Protein AF-A0A1C7M541-F1 (afdb_monomer_lite)

Sequence (634 aa):
MSAAAVVKLIPGRTVFFVCDIQTRFRTAIHGFEQVVSTANKMLKLANILNVPVVATEQNSRALGHTVPELDLTRLGPLYLGTIEKTLFSMATPDVQSLLKSRDLKSVVLFGIESHVCVLQSALDLLELGYDVHVLADGVSSCNPEEVPYALARMRQAGAQITTSESAAFQLQGDSTKPNFKQFSAAIKEEKENTEKNLQVLLRHRSLFLREYTMAIDGLIILDSAGQPVVQSGFRSSPQAYALLHIDALNSALAAAARPDDVDPVLAVPGAPLSAPSACCHLRRDDLHFVCPVSGDVDPLYAFAFLQTFIDILHEYFGQISAETLKENFDIVYQLLEETLDSGGHPLTTSTNTLRDIVLPPSFLHKVLSVAGVSGLASSSANSHPFASPIPWRKAGVRYNSNEIYFDVVETLEAIVNKNGTPVASTVWVGSTQIASSQVGDLIRCHCSFHPCVRLQRWARDKTLSFVPPDGRFKLMEYRFAPASTSSLHQMSVPFTLRADAKVEEHGGNLDLTFTSRLTTRALENVSIELYLGEGASGASCIVSHNASWSFNPRTLTLRWELRNVPPSSSCTLRGSFTSAMKIPRPSRAFRVRFEIVQHSFSALKIDQLKLTGEQYKPYKGIRGKSTGDVEWRW

Structure (mmCIF, N/CA/C/O backbone):
data_AF-A0A1C7M541-F1
#
_entry.id   AF-A0A1C7M541-F1
#
loop_
_atom_site.group_PDB
_atom_site.id
_atom_site.type_symbol
_atom_site.label_atom_id
_atom_site.label_alt_id
_atom_site.label_comp_id
_atom_site.label_asym_id
_atom_site.label_entity_id
_atom_site.label_seq_id
_atom_site.pdbx_PDB_ins_code
_atom_site.Cartn_x
_atom_site.Cartn_y
_atom_site.Cartn_z
_atom_site.occupancy
_atom_site.B_iso_or_equiv
_atom_site.auth_seq_id
_atom_site.auth_comp_id
_atom_site.auth_asym_id
_atom_site.auth_atom_id
_atom_site.pdbx_PDB_model_num
ATOM 1 N N . MET A 1 1 ? -25.426 -11.012 -3.002 1.00 35.31 1 MET A N 1
ATOM 2 C CA . MET A 1 1 ? -25.241 -11.083 -1.540 1.00 35.31 1 MET A CA 1
ATOM 3 C C . MET A 1 1 ? -25.552 -9.719 -0.962 1.00 35.31 1 MET A C 1
ATOM 5 O O . MET A 1 1 ? -25.148 -8.732 -1.569 1.00 35.31 1 MET A O 1
ATOM 9 N N . SER A 1 2 ? -26.338 -9.687 0.117 1.00 30.19 2 SER A N 1
ATOM 10 C CA . SER A 1 2 ? -26.650 -8.479 0.891 1.00 30.19 2 SER A CA 1
ATOM 11 C C . SER A 1 2 ? -25.367 -7.699 1.176 1.00 30.19 2 SER A C 1
ATOM 13 O O . SER A 1 2 ? -24.333 -8.322 1.415 1.00 30.19 2 SER A O 1
ATOM 15 N N . ALA A 1 3 ? -25.420 -6.364 1.144 1.00 36.06 3 ALA A N 1
ATOM 16 C CA . ALA A 1 3 ? -24.363 -5.539 1.725 1.00 36.06 3 ALA A CA 1
ATOM 17 C C . ALA A 1 3 ? -24.004 -6.112 3.106 1.00 36.06 3 ALA A C 1
ATOM 19 O O . ALA A 1 3 ? -24.916 -6.559 3.809 1.00 36.06 3 ALA A O 1
ATOM 20 N N . ALA A 1 4 ? -22.713 -6.148 3.460 1.00 44.12 4 ALA A N 1
ATOM 21 C CA . ALA A 1 4 ? -22.300 -6.487 4.818 1.00 44.12 4 ALA A CA 1
ATOM 22 C C . ALA A 1 4 ? -23.130 -5.610 5.760 1.00 44.12 4 ALA A C 1
ATOM 24 O O . ALA A 1 4 ? -23.033 -4.381 5.712 1.00 44.12 4 ALA A O 1
ATOM 25 N N . ALA A 1 5 ? -24.064 -6.234 6.477 1.00 61.12 5 ALA A N 1
ATOM 26 C CA . ALA A 1 5 ? -24.983 -5.504 7.323 1.00 61.12 5 ALA A CA 1
ATOM 27 C C . ALA A 1 5 ? -24.139 -4.821 8.397 1.00 61.12 5 ALA A C 1
ATOM 29 O O . ALA A 1 5 ? -23.243 -5.436 8.972 1.00 61.12 5 ALA A O 1
ATOM 30 N N . VAL A 1 6 ? -24.375 -3.530 8.620 1.00 75.19 6 VAL A N 1
ATOM 31 C CA . VAL A 1 6 ? -23.680 -2.810 9.686 1.00 75.19 6 VAL A CA 1
ATOM 32 C C . VAL A 1 6 ? -24.110 -3.439 11.007 1.00 75.19 6 VAL A C 1
ATOM 34 O O . VAL A 1 6 ? -25.268 -3.301 11.400 1.00 75.19 6 VAL A O 1
ATOM 37 N N . VAL A 1 7 ? -23.176 -4.119 11.666 1.00 84.94 7 VAL A N 1
ATOM 38 C CA . VAL A 1 7 ? -23.385 -4.748 12.969 1.00 84.94 7 VAL A CA 1
ATOM 39 C C . VAL A 1 7 ? -23.508 -3.642 14.021 1.00 84.94 7 VAL A C 1
ATOM 41 O O . VAL A 1 7 ? -22.587 -2.842 14.205 1.00 84.94 7 VAL A O 1
ATOM 44 N N . LYS A 1 8 ? -24.676 -3.533 14.664 1.00 86.50 8 LYS A N 1
ATOM 45 C CA . LYS A 1 8 ? -24.982 -2.499 15.666 1.00 86.50 8 LYS A CA 1
ATOM 46 C C . LYS A 1 8 ? -25.547 -3.140 16.923 1.00 86.50 8 LYS A C 1
ATOM 48 O O . LYS A 1 8 ? -26.401 -4.015 16.827 1.00 86.50 8 LYS A O 1
ATOM 53 N N . LEU A 1 9 ? -25.178 -2.612 18.087 1.00 92.62 9 LEU A N 1
ATOM 54 C CA . LEU A 1 9 ? -25.871 -2.932 19.330 1.00 92.62 9 LEU A CA 1
ATOM 55 C C . LEU A 1 9 ? -27.274 -2.319 19.326 1.00 92.62 9 LEU A C 1
ATOM 57 O O . LEU A 1 9 ? -27.439 -1.103 19.205 1.00 92.62 9 LEU A O 1
ATOM 61 N N . ILE A 1 10 ? -28.286 -3.176 19.460 1.00 85.56 10 ILE A N 1
ATOM 62 C CA . ILE A 1 10 ? -29.696 -2.778 19.483 1.00 85.56 10 ILE A CA 1
ATOM 63 C C . ILE A 1 10 ? -30.239 -2.962 20.908 1.00 85.56 10 ILE A C 1
ATOM 65 O O . ILE A 1 10 ? -30.212 -4.085 21.433 1.00 85.56 10 ILE A O 1
ATOM 69 N N . PRO A 1 11 ? -30.767 -1.899 21.545 1.00 86.06 11 PRO A N 1
ATOM 70 C CA . PRO A 1 11 ? -31.436 -2.007 22.840 1.00 86.06 11 PRO A CA 1
ATOM 71 C C . PRO A 1 11 ? -32.572 -3.036 22.813 1.00 86.06 11 PRO A C 1
ATOM 73 O O . PRO A 1 11 ? -33.330 -3.105 21.848 1.00 86.06 11 PRO A O 1
ATOM 76 N N . GLY A 1 12 ? -32.681 -3.856 23.859 1.00 88.38 12 GLY A N 1
ATOM 77 C CA . GLY A 1 12 ? -33.685 -4.925 23.953 1.00 88.38 12 GLY A CA 1
ATOM 78 C C . GLY A 1 12 ? -33.367 -6.206 23.168 1.00 88.38 12 GLY A C 1
ATOM 79 O O . GLY A 1 12 ? -34.037 -7.208 23.383 1.00 88.38 12 GLY A O 1
ATOM 80 N N . ARG A 1 13 ? -32.336 -6.213 22.308 1.00 93.38 13 ARG A N 1
ATOM 81 C CA . ARG A 1 13 ? -31.848 -7.420 21.596 1.00 93.38 13 ARG A CA 1
ATOM 82 C C . ARG A 1 13 ? -30.398 -7.785 21.919 1.00 93.38 13 ARG A C 1
ATOM 84 O O . ARG A 1 13 ? -29.850 -8.719 21.333 1.00 93.38 13 ARG A O 1
ATOM 91 N N . THR A 1 14 ? -29.787 -7.025 22.822 1.00 97.19 14 THR A N 1
ATOM 92 C CA . THR A 1 14 ? -28.397 -7.176 23.257 1.00 97.19 14 THR A CA 1
ATOM 93 C C . THR A 1 14 ? -28.345 -7.860 24.618 1.00 97.19 14 THR A C 1
ATOM 95 O O . THR A 1 14 ? -29.205 -7.601 25.455 1.00 97.19 14 THR A O 1
ATOM 98 N N . VAL A 1 15 ? -27.328 -8.685 24.855 1.00 98.00 15 VAL A N 1
ATOM 99 C CA . VAL A 1 15 ? -27.021 -9.302 26.154 1.00 98.00 15 VAL A CA 1
ATOM 100 C C . VAL A 1 15 ? -25.551 -9.100 26.507 1.00 98.00 15 VAL A C 1
ATOM 102 O O . VAL A 1 15 ? -24.693 -9.073 25.622 1.00 98.00 15 VAL A O 1
ATOM 105 N N . PHE A 1 16 ? -25.254 -8.942 27.794 1.00 98.62 16 PHE A N 1
ATOM 106 C CA . PHE A 1 16 ? -23.884 -8.861 28.298 1.00 98.62 16 PHE A CA 1
ATOM 107 C C . PHE A 1 16 ? -23.410 -10.226 28.775 1.00 98.62 16 PHE A C 1
ATOM 109 O O . PHE A 1 16 ? -24.113 -10.910 29.519 1.00 98.62 16 PHE A O 1
ATOM 116 N N . PHE A 1 17 ? -22.222 -10.617 28.331 1.00 98.69 17 PHE A N 1
ATOM 117 C CA . PHE A 1 17 ? -21.583 -11.880 28.671 1.00 98.69 17 PHE A CA 1
ATOM 118 C C . PHE A 1 17 ? -20.369 -11.608 29.553 1.00 98.69 17 PHE A C 1
ATOM 120 O O . PHE A 1 17 ? -19.416 -10.966 29.108 1.00 98.69 17 PHE A O 1
ATOM 127 N N . VAL A 1 18 ? -20.422 -12.118 30.785 1.00 98.75 18 VAL A N 1
ATOM 128 C CA . VAL A 1 18 ? -19.324 -12.092 31.756 1.00 98.75 18 VAL A CA 1
ATOM 129 C C . VAL A 1 18 ? -18.607 -13.440 31.705 1.00 98.75 18 VAL A C 1
ATOM 131 O O . VAL A 1 18 ? -19.104 -14.440 32.220 1.00 98.75 18 VAL A O 1
ATOM 134 N N . CYS A 1 19 ? -17.455 -13.476 31.042 1.00 98.69 19 CYS A N 1
ATOM 135 C CA . CYS A 1 19 ? -16.712 -14.706 30.788 1.00 98.69 19 CYS A CA 1
ATOM 136 C C . CYS A 1 19 ? -15.715 -14.993 31.919 1.00 98.69 19 CYS A C 1
ATOM 138 O O . CYS A 1 19 ? -14.701 -14.306 32.039 1.00 98.69 19 CYS A O 1
ATOM 140 N N . ASP A 1 20 ? -16.018 -15.995 32.745 1.00 98.19 20 ASP A N 1
ATOM 141 C CA . ASP A 1 20 ? -15.076 -16.712 33.615 1.00 98.19 20 ASP A CA 1
ATOM 142 C C . ASP A 1 20 ? -14.214 -15.831 34.558 1.00 98.19 20 ASP A C 1
ATOM 144 O O . ASP A 1 20 ? -13.087 -16.185 34.904 1.00 98.19 20 ASP A O 1
ATOM 148 N N . ILE A 1 21 ? -14.732 -14.686 35.033 1.00 98.25 21 ILE A N 1
ATOM 149 C CA . ILE A 1 21 ? -14.030 -13.795 35.985 1.00 98.25 21 ILE A CA 1
ATOM 150 C C . ILE A 1 21 ? -14.064 -14.404 37.400 1.00 98.25 21 ILE A C 1
ATOM 152 O O . ILE A 1 21 ? -14.826 -13.980 38.273 1.00 98.25 21 ILE A O 1
ATOM 156 N N . GLN A 1 22 ? -13.251 -15.438 37.619 1.00 98.19 22 GLN A N 1
ATOM 157 C CA . GLN A 1 22 ? -13.274 -16.280 38.819 1.00 98.19 22 GLN A CA 1
ATOM 158 C C . GLN A 1 22 ? -12.126 -15.987 39.795 1.00 98.19 22 GLN A C 1
ATOM 160 O O . GLN A 1 22 ? -11.049 -15.508 39.440 1.00 98.19 22 GLN A O 1
ATOM 165 N N . THR A 1 23 ? -12.353 -16.322 41.065 1.00 97.06 23 THR A N 1
ATOM 166 C CA . THR A 1 23 ? -11.453 -16.017 42.193 1.00 97.06 23 THR A CA 1
ATOM 167 C C . THR A 1 23 ? -10.029 -16.559 42.062 1.00 97.06 23 THR A C 1
ATOM 169 O O . THR A 1 23 ? -9.104 -15.891 42.528 1.00 97.06 23 THR A O 1
ATOM 172 N N . ARG A 1 24 ? -9.805 -17.722 41.433 1.00 96.25 24 ARG A N 1
ATOM 173 C CA . ARG A 1 24 ? -8.446 -18.285 41.289 1.00 96.25 24 ARG A CA 1
ATOM 174 C C . ARG A 1 24 ? -7.586 -17.574 40.247 1.00 96.25 24 ARG A C 1
ATOM 176 O O . ARG A 1 24 ? -6.370 -17.721 40.295 1.00 96.25 24 ARG A O 1
ATOM 183 N N . PHE A 1 25 ? -8.177 -16.775 39.362 1.00 96.44 25 PHE A N 1
ATOM 184 C CA . PHE A 1 25 ? -7.443 -16.054 38.320 1.00 96.44 25 PHE A CA 1
ATOM 185 C C . PHE A 1 25 ? -6.831 -14.727 38.782 1.00 96.44 25 PHE A C 1
ATOM 187 O O . PHE A 1 25 ? -5.996 -14.169 38.071 1.00 96.44 25 PHE A O 1
ATOM 194 N N . ARG A 1 26 ? -7.186 -14.243 39.981 1.00 95.56 26 ARG A N 1
ATOM 195 C CA . ARG A 1 26 ? -6.760 -12.936 40.519 1.00 95.56 26 ARG A CA 1
ATOM 196 C C . ARG A 1 26 ? -5.273 -12.648 40.392 1.00 95.56 26 ARG A C 1
ATOM 198 O O . ARG A 1 26 ? -4.889 -11.532 40.075 1.00 95.56 26 ARG A O 1
ATOM 205 N N . THR A 1 27 ? -4.445 -13.644 40.689 1.00 93.50 27 THR A N 1
ATOM 206 C CA . THR A 1 27 ? -2.987 -13.489 40.717 1.00 93.50 27 THR A CA 1
ATOM 207 C C . THR A 1 27 ? -2.330 -13.806 39.379 1.00 93.50 27 THR A C 1
ATOM 209 O O . THR A 1 27 ? -1.158 -13.497 39.207 1.00 93.50 27 THR A O 1
ATOM 212 N N . ALA A 1 28 ? -3.049 -14.463 38.466 1.00 95.12 28 ALA A N 1
ATOM 213 C CA . ALA A 1 28 ? -2.501 -14.936 37.199 1.00 95.12 28 ALA A CA 1
ATOM 214 C C . ALA A 1 28 ? -2.758 -13.948 36.055 1.00 95.12 28 ALA A C 1
ATOM 216 O O . ALA A 1 28 ? -1.887 -13.740 35.220 1.00 95.12 28 ALA A O 1
ATOM 217 N N . ILE A 1 29 ? -3.934 -13.320 36.027 1.00 97.56 29 ILE A N 1
ATOM 218 C CA . ILE A 1 29 ? -4.352 -12.438 34.935 1.00 97.56 29 ILE A CA 1
ATOM 219 C C . ILE A 1 29 ? -3.718 -11.055 35.058 1.00 97.56 29 ILE A C 1
ATOM 221 O O . ILE A 1 29 ? -3.843 -10.375 36.081 1.00 97.56 29 ILE A O 1
ATOM 225 N N . HIS A 1 30 ? -3.137 -10.577 33.960 1.00 95.81 30 HIS A N 1
ATOM 226 C CA . HIS A 1 30 ? -2.651 -9.209 33.874 1.00 95.81 30 HIS A CA 1
ATOM 227 C C . HIS A 1 30 ? -3.802 -8.199 34.002 1.00 95.81 30 HIS A C 1
ATOM 229 O O . HIS A 1 30 ? -4.771 -8.241 33.243 1.00 95.81 30 HIS A O 1
ATOM 235 N N . GLY A 1 31 ? -3.693 -7.258 34.940 1.00 96.31 31 GLY A N 1
ATOM 236 C CA . GLY A 1 31 ? -4.705 -6.214 35.125 1.00 96.31 31 GLY A CA 1
ATOM 237 C C . GLY A 1 31 ? -6.079 -6.750 35.546 1.00 96.31 31 GLY A C 1
ATOM 238 O O . GLY A 1 31 ? -7.104 -6.203 35.140 1.00 96.31 31 GLY A O 1
ATOM 239 N N . PHE A 1 32 ? -6.121 -7.841 36.322 1.00 98.12 32 PHE A N 1
ATOM 240 C CA . PHE A 1 32 ? -7.370 -8.478 36.756 1.00 98.12 32 PHE A CA 1
ATOM 241 C C . PHE A 1 32 ? -8.351 -7.495 37.415 1.00 98.12 32 PHE A C 1
ATOM 243 O O . PHE A 1 32 ? -9.526 -7.462 37.056 1.00 98.12 32 PHE A O 1
ATOM 250 N N . GLU A 1 33 ? -7.867 -6.635 38.314 1.00 98.00 33 GLU A N 1
ATOM 251 C CA . GLU A 1 33 ? -8.686 -5.616 38.987 1.00 98.00 33 GLU A CA 1
ATOM 252 C C . GLU A 1 33 ? -9.332 -4.635 37.993 1.00 98.00 33 GLU A C 1
ATOM 254 O O . GLU A 1 33 ? -10.463 -4.195 38.188 1.00 98.00 33 GLU A O 1
ATOM 259 N N . GLN A 1 34 ? -8.659 -4.328 36.881 1.00 97.94 34 GLN A N 1
ATOM 260 C CA . GLN A 1 34 ? -9.193 -3.469 35.824 1.00 97.94 34 GLN A CA 1
ATOM 261 C C . GLN A 1 34 ? -10.244 -4.194 34.977 1.00 97.94 34 GLN A C 1
ATOM 263 O O . GLN A 1 34 ? -11.232 -3.578 34.579 1.00 97.94 34 GLN A O 1
ATOM 268 N N . VAL A 1 35 ? -10.091 -5.505 34.753 1.00 98.38 35 VAL A N 1
ATOM 269 C CA . VAL A 1 35 ? -11.143 -6.330 34.133 1.00 98.38 35 VAL A CA 1
ATOM 270 C C . VAL A 1 35 ? -12.391 -6.351 35.021 1.00 98.38 35 VAL A C 1
ATOM 272 O O . VAL A 1 35 ? -13.492 -6.104 34.529 1.00 98.38 35 VAL A O 1
ATOM 275 N N . VAL A 1 36 ? -12.227 -6.561 36.333 1.00 98.56 36 VAL A N 1
ATOM 276 C CA . VAL A 1 36 ? -13.320 -6.511 37.322 1.00 98.56 36 VAL A CA 1
ATOM 277 C C . VAL A 1 36 ? -13.959 -5.121 37.374 1.00 98.56 36 VAL A C 1
ATOM 279 O O . VAL A 1 36 ? -15.184 -5.009 37.386 1.00 98.56 36 VAL A O 1
ATOM 282 N N . SER A 1 37 ? -13.156 -4.056 37.349 1.00 98.38 37 SER A N 1
ATOM 283 C CA . SER A 1 37 ? -13.636 -2.670 37.319 1.00 98.38 37 SER A CA 1
ATOM 284 C C . SER A 1 37 ? -14.489 -2.389 36.076 1.00 98.38 37 SER A C 1
ATOM 286 O O . SER A 1 37 ? -15.613 -1.896 36.201 1.00 98.38 37 SER A O 1
ATOM 288 N N . THR A 1 38 ? -14.020 -2.765 34.880 1.00 98.50 38 THR A N 1
ATOM 289 C CA . THR A 1 38 ? -14.808 -2.615 33.648 1.00 98.50 38 THR A CA 1
ATOM 290 C C . THR A 1 38 ? -16.076 -3.465 33.687 1.00 98.50 38 THR A C 1
ATOM 292 O O . THR A 1 38 ? -17.140 -2.977 33.303 1.00 98.50 38 THR A O 1
ATOM 295 N N . ALA A 1 39 ? -16.004 -4.701 34.186 1.00 98.50 39 ALA A N 1
ATOM 296 C CA . ALA A 1 39 ? -17.178 -5.551 34.346 1.00 98.50 39 ALA A CA 1
ATOM 297 C C . ALA A 1 39 ? -18.217 -4.900 35.275 1.00 98.50 39 ALA A C 1
ATOM 299 O O . ALA A 1 39 ? -19.370 -4.763 34.876 1.00 98.50 39 ALA A O 1
ATOM 300 N N . ASN A 1 40 ? -17.817 -4.389 36.443 1.00 98.19 40 ASN A N 1
ATOM 301 C CA . ASN A 1 40 ? -18.706 -3.671 37.364 1.00 98.19 40 ASN A CA 1
ATOM 302 C C . ASN A 1 40 ? -19.370 -2.445 36.725 1.00 98.19 40 ASN A C 1
ATOM 304 O O . ASN A 1 40 ? -20.585 -2.262 36.856 1.00 98.19 40 ASN A O 1
ATOM 308 N N . LYS A 1 41 ? -18.610 -1.648 35.961 1.00 98.00 41 LYS A N 1
ATOM 309 C CA . LYS A 1 41 ? -19.170 -0.549 35.162 1.00 98.00 41 LYS A CA 1
ATOM 310 C C . LYS A 1 41 ? -20.248 -1.055 34.202 1.00 98.00 41 LYS A C 1
ATOM 312 O O . LYS A 1 41 ? -21.332 -0.475 34.131 1.00 98.00 41 LYS A O 1
ATOM 317 N N . MET A 1 42 ? -19.983 -2.149 33.489 1.00 98.44 42 MET A N 1
ATOM 318 C CA . MET A 1 42 ? -20.952 -2.733 32.561 1.00 98.44 42 MET A CA 1
ATOM 319 C C . MET A 1 42 ? -22.186 -3.293 33.276 1.00 98.44 42 MET A C 1
ATOM 321 O O . MET A 1 42 ? -23.287 -3.106 32.771 1.00 98.44 42 MET A O 1
ATOM 325 N N . LEU A 1 43 ? -22.058 -3.887 34.466 1.00 97.94 43 LEU A N 1
ATOM 326 C CA . LEU A 1 43 ? -23.206 -4.339 35.268 1.00 97.94 43 LEU A CA 1
ATOM 327 C C . LEU A 1 43 ? -24.071 -3.165 35.755 1.00 97.94 43 LEU A C 1
ATOM 329 O O . LEU A 1 43 ? -25.300 -3.214 35.696 1.00 97.94 43 LEU A O 1
ATOM 333 N N . LYS A 1 44 ? -23.445 -2.063 36.180 1.00 96.94 44 LYS A N 1
ATOM 334 C CA . LYS A 1 44 ? -24.154 -0.829 36.547 1.00 96.94 44 LYS A CA 1
ATOM 335 C C . LYS A 1 44 ? -24.920 -0.251 35.357 1.00 96.94 44 LYS A C 1
ATOM 337 O O . LYS A 1 44 ? -26.086 0.124 35.489 1.00 96.94 44 LYS A O 1
ATOM 342 N N . LEU A 1 45 ? -24.288 -0.218 34.185 1.00 97.25 45 LEU A N 1
ATOM 343 C CA . LEU A 1 45 ? -24.916 0.229 32.943 1.00 97.25 45 LEU A CA 1
ATOM 344 C C . LEU A 1 45 ? -26.002 -0.736 32.458 1.00 97.25 45 LEU A C 1
ATOM 346 O O . LEU A 1 45 ? -26.995 -0.272 31.905 1.00 97.25 45 LEU A O 1
ATOM 350 N N . ALA A 1 46 ? -25.873 -2.040 32.714 1.00 97.56 46 ALA A N 1
ATOM 351 C CA . ALA A 1 46 ? -26.893 -3.033 32.391 1.00 97.56 46 ALA A CA 1
ATOM 352 C C . ALA A 1 46 ? -28.231 -2.707 33.071 1.00 97.56 46 ALA A C 1
ATOM 354 O O . ALA A 1 46 ? -29.266 -2.724 32.410 1.00 97.56 46 ALA A O 1
ATOM 355 N N . ASN A 1 47 ? -28.207 -2.293 34.344 1.00 95.94 47 ASN A N 1
ATOM 356 C CA . ASN A 1 47 ? -29.404 -1.827 35.053 1.00 95.94 47 ASN A CA 1
ATOM 357 C C . ASN A 1 47 ? -30.007 -0.553 34.433 1.00 95.94 47 ASN A C 1
ATOM 359 O O . ASN A 1 47 ? -31.219 -0.462 34.263 1.00 95.94 47 ASN A O 1
ATOM 363 N N . ILE A 1 48 ? -29.177 0.431 34.066 1.00 96.12 48 ILE A N 1
ATOM 364 C CA . ILE A 1 48 ? -29.641 1.718 33.505 1.00 96.12 48 ILE A CA 1
ATOM 365 C C . ILE A 1 48 ? -30.212 1.548 32.089 1.00 96.12 48 ILE A C 1
ATOM 367 O O . ILE A 1 48 ? -31.164 2.230 31.703 1.00 96.12 48 ILE A O 1
ATOM 371 N N . LEU A 1 49 ? -29.604 0.661 31.301 1.00 96.25 49 LEU A N 1
ATOM 372 C CA . LEU A 1 49 ? -29.938 0.408 29.899 1.00 96.25 49 LEU A CA 1
ATOM 373 C C . LEU A 1 49 ? -30.907 -0.770 29.720 1.00 96.25 49 LEU A C 1
ATOM 375 O O . LEU A 1 49 ? -31.305 -1.052 28.590 1.00 96.25 49 LEU A O 1
ATOM 379 N N . ASN A 1 50 ? -31.295 -1.433 30.814 1.00 95.88 50 ASN A N 1
ATOM 380 C CA . ASN A 1 50 ? -32.153 -2.616 30.829 1.00 95.88 50 ASN A CA 1
ATOM 381 C C . ASN A 1 50 ? -31.616 -3.749 29.928 1.00 95.88 50 ASN A C 1
ATOM 383 O O . ASN A 1 50 ? -32.335 -4.298 29.091 1.00 95.88 50 ASN A O 1
ATOM 387 N N . VAL A 1 51 ? -30.325 -4.060 30.072 1.00 97.50 51 VAL A N 1
ATOM 388 C CA . VAL A 1 51 ? -29.630 -5.100 29.302 1.00 97.50 51 VAL A CA 1
ATOM 389 C C . VAL A 1 51 ? -29.480 -6.355 30.165 1.00 97.50 51 VAL A C 1
ATOM 391 O O . VAL A 1 51 ? -28.943 -6.264 31.267 1.00 97.50 51 VAL A O 1
ATOM 394 N N . PRO A 1 52 ? -29.946 -7.528 29.709 1.00 97.69 52 PRO A N 1
ATOM 395 C CA . PRO A 1 52 ? -29.784 -8.765 30.457 1.00 97.69 52 PRO A CA 1
ATOM 396 C C . PRO A 1 52 ? -28.319 -9.233 30.476 1.00 97.69 52 PRO A C 1
ATOM 398 O O . PRO A 1 52 ? -27.546 -8.931 29.564 1.00 97.69 52 PRO A O 1
ATOM 401 N N . VAL A 1 53 ? -27.945 -9.997 31.504 1.00 98.31 53 VAL A N 1
ATOM 402 C CA . VAL A 1 53 ? -26.568 -10.446 31.757 1.00 98.31 53 VAL A CA 1
ATOM 403 C C . VAL A 1 53 ? -26.527 -11.954 31.988 1.00 98.31 53 VAL A C 1
ATOM 405 O O . VAL A 1 53 ? -27.277 -12.476 32.812 1.00 98.31 53 VAL A O 1
ATOM 408 N N . VAL A 1 54 ? -25.619 -12.637 31.292 1.00 98.19 54 VAL A N 1
ATOM 409 C CA . VAL A 1 54 ? -25.252 -14.044 31.517 1.00 98.19 54 VAL A CA 1
ATOM 410 C C . VAL A 1 54 ? -23.798 -14.088 31.973 1.00 98.19 54 VAL A C 1
ATOM 412 O O . VAL A 1 54 ? -22.949 -13.413 31.389 1.00 98.19 54 VAL A O 1
ATOM 415 N N . ALA A 1 55 ? -23.501 -14.903 32.980 1.00 98.50 55 ALA A N 1
ATOM 416 C CA . ALA A 1 55 ? -22.132 -15.201 33.380 1.00 98.50 55 ALA A CA 1
ATOM 417 C C . ALA A 1 55 ? -21.815 -16.686 33.174 1.00 98.50 55 ALA A C 1
ATOM 419 O O . ALA A 1 55 ? -22.714 -17.531 33.169 1.00 98.50 55 ALA A O 1
ATOM 420 N N . THR A 1 56 ? -20.537 -17.016 33.018 1.00 98.62 56 THR A N 1
ATOM 421 C CA . THR A 1 56 ? -20.068 -18.406 33.046 1.00 98.62 56 THR A CA 1
ATOM 422 C C . THR A 1 56 ? -18.929 -18.591 34.028 1.00 98.62 56 THR A C 1
ATOM 424 O O . THR A 1 56 ? -18.198 -17.650 34.331 1.00 98.62 56 THR A O 1
ATOM 427 N N . GLU A 1 57 ? -18.785 -19.824 34.508 1.00 98.44 57 GLU A N 1
ATOM 428 C CA . GLU A 1 57 ? -17.653 -20.254 35.323 1.00 98.44 57 GLU A CA 1
ATOM 429 C C . GLU A 1 57 ? -17.004 -21.482 34.686 1.00 98.44 57 GLU A C 1
ATOM 431 O O . GLU A 1 57 ? -17.639 -22.529 34.536 1.00 98.44 57 GLU A O 1
ATOM 436 N N . GLN A 1 58 ? -15.727 -21.376 34.328 1.00 97.81 58 GLN A N 1
ATOM 437 C CA . GLN A 1 58 ? -14.937 -22.504 33.858 1.00 97.81 58 GLN A CA 1
ATOM 438 C C . GLN A 1 58 ? -14.550 -23.364 35.063 1.00 97.81 58 GLN A C 1
ATOM 440 O O . GLN A 1 58 ? -13.834 -22.894 35.940 1.00 97.81 58 GLN A O 1
ATOM 445 N N . ASN A 1 59 ? -14.996 -24.623 35.108 1.00 96.25 59 ASN A N 1
ATOM 446 C CA . ASN A 1 59 ? -14.655 -25.609 36.145 1.00 96.25 59 ASN A CA 1
ATOM 447 C C . ASN A 1 59 ? -14.617 -24.996 37.562 1.00 96.25 59 ASN A C 1
ATOM 449 O O . ASN A 1 59 ? -13.549 -24.885 38.178 1.00 96.25 59 ASN A O 1
ATOM 453 N N . SER A 1 60 ? -15.779 -24.560 38.062 1.00 94.50 60 SER A N 1
ATOM 454 C CA . SER A 1 60 ? -15.897 -23.768 39.297 1.00 94.50 60 SER A CA 1
ATOM 455 C C . SER A 1 60 ? -15.296 -24.474 40.517 1.00 94.50 60 SER A C 1
ATOM 457 O O . SER A 1 60 ? -14.685 -23.842 41.380 1.00 94.50 60 SER A O 1
ATOM 459 N N . ARG A 1 61 ? -15.349 -25.812 40.544 1.00 94.81 61 ARG A N 1
ATOM 460 C CA . ARG A 1 61 ? -14.708 -26.634 41.580 1.00 94.81 61 ARG A CA 1
ATOM 461 C C . ARG A 1 61 ? -13.190 -26.421 41.653 1.00 94.81 61 ARG A C 1
ATOM 463 O O . ARG A 1 61 ? -12.636 -26.441 42.750 1.00 94.81 61 ARG A O 1
ATOM 470 N N . ALA A 1 62 ? -12.515 -26.254 40.516 1.00 94.81 62 ALA A N 1
ATOM 471 C CA . ALA A 1 62 ? -11.063 -26.075 40.455 1.00 94.81 62 ALA A CA 1
ATOM 472 C C . ALA A 1 62 ? -10.647 -24.595 40.465 1.00 94.81 62 ALA A C 1
ATOM 474 O O . ALA A 1 62 ? -9.684 -24.229 41.140 1.00 94.81 62 ALA A O 1
ATOM 475 N N . LEU A 1 63 ? -11.375 -23.745 39.736 1.00 95.44 63 LEU A N 1
ATOM 476 C CA . LEU A 1 63 ? -11.017 -22.343 39.486 1.00 95.44 63 LEU A CA 1
ATOM 477 C C . LEU A 1 63 ? -11.776 -21.346 40.384 1.00 95.44 63 LEU A C 1
ATOM 479 O O . LEU A 1 63 ? -11.538 -20.138 40.335 1.00 95.44 63 LEU A O 1
ATOM 483 N N . GLY A 1 64 ? -12.620 -21.856 41.282 1.00 96.50 64 GLY A N 1
ATOM 484 C CA . GLY A 1 64 ? -13.446 -21.067 42.190 1.00 96.50 64 GLY A CA 1
ATOM 485 C C . GLY A 1 64 ? -14.644 -20.431 41.488 1.00 96.50 64 GLY A C 1
ATOM 486 O O . GLY A 1 64 ? -14.807 -20.541 40.279 1.00 96.50 64 GLY A O 1
ATOM 487 N N . HIS A 1 65 ? -15.487 -19.746 42.252 1.00 97.75 65 HIS A N 1
ATOM 488 C CA . HIS A 1 65 ? -16.638 -19.028 41.702 1.00 97.75 65 HIS A CA 1
ATOM 489 C C . HIS A 1 65 ? -16.251 -17.640 41.187 1.00 97.75 65 HIS A C 1
ATOM 491 O O . HIS A 1 65 ? -15.132 -17.159 41.432 1.00 97.75 65 HIS A O 1
ATOM 497 N N . THR A 1 66 ? -17.195 -17.008 40.491 1.00 97.69 66 THR A N 1
ATOM 498 C CA . THR A 1 66 ? -17.168 -15.602 40.087 1.00 97.69 66 THR A CA 1
ATOM 499 C C . THR A 1 66 ? -16.775 -14.738 41.280 1.00 97.69 66 THR A C 1
ATOM 501 O O . THR A 1 66 ? -17.192 -14.985 42.415 1.00 97.69 66 THR A O 1
ATOM 504 N N . VAL A 1 67 ? -15.924 -13.743 41.042 1.00 97.62 67 VAL A N 1
ATOM 505 C CA . VAL A 1 67 ? -15.408 -12.898 42.119 1.00 97.62 67 VAL A CA 1
ATOM 506 C C . VAL A 1 67 ? -16.529 -12.142 42.852 1.00 97.62 67 VAL A C 1
ATOM 508 O O . VAL A 1 67 ? -17.432 -11.618 42.201 1.00 97.62 67 VAL A O 1
ATOM 511 N N . PRO A 1 68 ? -16.487 -12.060 44.196 1.00 96.31 68 PRO A N 1
ATOM 512 C CA . PRO A 1 68 ? -17.540 -11.427 44.996 1.00 96.31 68 PRO A CA 1
ATOM 513 C C . PRO A 1 68 ? -17.723 -9.925 44.721 1.00 96.31 68 PRO A C 1
ATOM 515 O O . PRO A 1 68 ? -18.767 -9.366 45.041 1.00 96.31 68 PRO A O 1
ATOM 518 N N . GLU A 1 69 ? -16.733 -9.265 44.117 1.00 96.06 69 GLU A N 1
ATOM 519 C CA . GLU A 1 69 ? -16.790 -7.879 43.649 1.00 96.06 69 GLU A CA 1
ATOM 520 C C . GLU A 1 69 ? -17.787 -7.693 42.504 1.00 96.06 69 GLU A C 1
ATOM 522 O O . GLU A 1 69 ? -18.226 -6.569 42.277 1.00 96.06 69 GLU A O 1
ATOM 527 N N . LEU A 1 70 ? -18.137 -8.765 41.786 1.00 95.94 70 LEU A N 1
ATOM 528 C CA . LEU A 1 70 ? -19.186 -8.773 40.773 1.00 95.94 70 LEU A CA 1
ATOM 529 C C . LEU A 1 70 ? -20.476 -9.310 41.397 1.00 95.94 70 LEU A C 1
ATOM 531 O O . LEU A 1 70 ? -20.821 -10.483 41.253 1.00 95.94 70 LEU A O 1
ATOM 535 N N . ASP A 1 71 ? -21.211 -8.441 42.090 1.00 91.12 71 ASP A N 1
ATOM 536 C CA . ASP A 1 71 ? -22.505 -8.799 42.678 1.00 91.12 71 ASP A CA 1
ATOM 537 C C . ASP A 1 71 ? -23.604 -8.868 41.600 1.00 91.12 71 ASP A C 1
ATOM 539 O O . ASP A 1 71 ? -24.404 -7.946 41.411 1.00 91.12 71 ASP A O 1
ATOM 543 N N . LEU A 1 72 ? -23.631 -9.990 40.875 1.00 94.62 72 LEU A N 1
ATOM 544 C CA . LEU A 1 72 ? -24.597 -10.272 39.809 1.00 94.62 72 LEU A CA 1
ATOM 545 C C . LEU A 1 72 ? -26.044 -10.320 40.321 1.00 94.62 72 LEU A C 1
ATOM 547 O O . LEU A 1 72 ? -26.976 -10.057 39.562 1.00 94.62 72 LEU A O 1
ATOM 551 N N . THR A 1 73 ? -26.257 -10.604 41.610 1.00 90.88 73 THR A N 1
ATOM 552 C CA . THR A 1 73 ? -27.606 -10.737 42.181 1.00 90.88 73 THR A CA 1
ATOM 553 C C . THR A 1 73 ? -28.367 -9.410 42.209 1.00 90.88 73 THR A C 1
ATOM 555 O O . THR A 1 73 ? -29.593 -9.394 42.079 1.00 90.88 73 THR A O 1
ATOM 558 N N . ARG A 1 74 ? -27.651 -8.275 42.265 1.00 92.69 74 ARG A N 1
ATOM 559 C CA . ARG A 1 74 ? -28.238 -6.919 42.237 1.00 92.69 74 ARG A CA 1
ATOM 560 C C . ARG A 1 74 ? -28.950 -6.568 40.939 1.00 92.69 74 ARG A C 1
ATOM 562 O O . ARG A 1 74 ? -29.718 -5.611 40.913 1.00 92.69 74 ARG A O 1
ATOM 569 N N . LEU A 1 75 ? -28.694 -7.308 39.866 1.00 95.06 75 LEU A N 1
ATOM 570 C CA . LEU A 1 75 ? -29.357 -7.115 38.578 1.00 95.06 75 LEU A CA 1
ATOM 571 C C . LEU A 1 75 ? -30.814 -7.619 38.591 1.00 95.06 75 LEU A C 1
ATOM 573 O O . LEU A 1 75 ? -31.571 -7.347 37.658 1.00 95.06 75 LEU A O 1
ATOM 577 N N . GLY A 1 76 ? -31.217 -8.378 39.619 1.00 95.62 76 GLY A N 1
ATOM 578 C CA . GLY A 1 76 ? -32.566 -8.925 39.753 1.00 95.62 76 GLY A CA 1
ATOM 579 C C . GLY A 1 76 ? -32.994 -9.704 38.500 1.00 95.62 76 GLY A C 1
ATOM 580 O O . GLY A 1 76 ? -32.314 -10.656 38.124 1.00 95.62 76 GLY A O 1
ATOM 581 N N . PRO A 1 77 ? -34.084 -9.316 37.812 1.00 95.69 77 PRO A N 1
ATOM 582 C CA . PRO A 1 77 ? -34.586 -10.040 36.639 1.00 95.69 77 PRO A CA 1
ATOM 583 C C . PRO A 1 77 ? -33.675 -9.952 35.402 1.00 95.69 77 PRO A C 1
ATOM 585 O O . PRO A 1 77 ? -33.879 -10.701 34.442 1.00 95.69 77 PRO A O 1
ATOM 588 N N . LEU A 1 78 ? -32.703 -9.030 35.395 1.00 96.62 78 LEU A N 1
ATOM 589 C CA . LEU A 1 78 ? -31.714 -8.917 34.323 1.00 96.62 78 LEU A CA 1
ATOM 590 C C . LEU A 1 78 ? -30.610 -9.967 34.447 1.00 96.62 78 LEU A C 1
ATOM 592 O O . LEU A 1 78 ? -29.970 -10.274 33.444 1.00 96.62 78 LEU A O 1
ATOM 596 N N . TYR A 1 79 ? -30.400 -10.542 35.633 1.00 97.56 79 TYR A N 1
ATOM 597 C CA . TYR A 1 79 ? -29.470 -11.649 35.806 1.00 97.56 79 TYR A CA 1
ATOM 598 C C . TYR A 1 79 ? -30.110 -12.949 35.328 1.00 97.56 79 TYR A C 1
ATOM 600 O O . TYR A 1 79 ? -31.068 -13.459 35.904 1.00 97.56 79 TYR A O 1
ATOM 608 N N . LEU A 1 80 ? -29.567 -13.472 34.235 1.00 95.81 80 LEU A N 1
ATOM 609 C CA . LEU A 1 80 ? -30.069 -14.665 33.567 1.00 95.81 80 LEU A CA 1
ATOM 610 C C . LEU A 1 80 ? -29.494 -15.961 34.152 1.00 95.81 80 LEU A C 1
ATOM 612 O O . LEU A 1 80 ? -29.987 -17.039 33.830 1.00 95.81 80 LEU A O 1
ATOM 616 N N . GLY A 1 81 ? -28.480 -15.847 35.010 1.00 95.62 81 GLY A N 1
ATOM 617 C CA . GLY A 1 81 ? -27.807 -16.957 35.672 1.00 95.62 81 GLY A CA 1
ATOM 618 C C . GLY A 1 81 ? -26.306 -17.007 35.388 1.00 95.62 81 GLY A C 1
ATOM 619 O O . GLY A 1 81 ? -25.805 -16.396 34.438 1.00 95.62 81 GLY A O 1
ATOM 620 N N . THR A 1 82 ? -25.612 -17.766 36.234 1.00 97.94 82 THR A N 1
ATOM 621 C CA . THR A 1 82 ? -24.222 -18.181 36.044 1.00 97.94 82 THR A CA 1
ATOM 622 C C . THR A 1 82 ? -24.215 -19.651 35.660 1.00 97.94 82 THR A C 1
ATOM 624 O O . THR A 1 82 ? -24.756 -20.483 36.389 1.00 97.94 82 THR A O 1
ATOM 627 N N . ILE A 1 83 ? -23.626 -19.966 34.510 1.00 97.94 83 ILE A N 1
ATOM 628 C CA . ILE A 1 83 ? -23.596 -21.322 33.958 1.00 97.94 83 ILE A CA 1
ATOM 629 C C . ILE A 1 83 ? -22.190 -21.898 34.121 1.00 97.94 83 ILE A C 1
ATOM 631 O O . ILE A 1 83 ? -21.217 -21.368 33.581 1.00 97.94 83 ILE A O 1
ATOM 635 N N . GLU A 1 84 ? -22.084 -22.993 34.872 1.00 97.25 84 GLU A N 1
ATOM 636 C CA . GLU A 1 84 ? -20.834 -23.739 34.996 1.00 97.25 84 GLU A CA 1
ATOM 637 C C . GLU A 1 84 ? -20.548 -24.509 33.701 1.00 97.25 84 GLU A C 1
ATOM 639 O O . GLU A 1 84 ? -21.436 -25.134 33.116 1.00 97.25 84 GLU A O 1
ATOM 644 N N . LYS A 1 85 ? -19.292 -24.480 33.249 1.00 97.88 85 LYS A N 1
ATOM 645 C CA . LYS A 1 85 ? -18.864 -25.154 32.024 1.00 97.88 85 LYS A CA 1
ATOM 646 C C . LYS A 1 85 ? -17.472 -25.762 32.143 1.00 97.88 85 LYS A C 1
ATOM 648 O O . LYS A 1 85 ? -16.605 -25.286 32.870 1.00 97.88 85 LYS A O 1
ATOM 653 N N . THR A 1 86 ? -17.248 -26.818 31.370 1.00 96.12 86 THR A N 1
ATOM 654 C CA . THR A 1 86 ? -15.907 -27.329 31.039 1.00 96.12 86 THR A CA 1
ATOM 655 C C . THR A 1 86 ? -15.499 -26.969 29.609 1.00 96.12 86 THR A C 1
ATOM 657 O O . THR A 1 86 ? -14.308 -26.948 29.301 1.00 96.12 86 THR A O 1
ATOM 660 N N . LEU A 1 87 ? -16.469 -26.647 28.747 1.00 96.75 87 LEU A N 1
ATOM 661 C CA . LEU A 1 87 ? -16.245 -26.111 27.408 1.00 96.75 87 LEU A CA 1
ATOM 662 C C . LEU A 1 87 ? -15.617 -24.715 27.509 1.00 96.75 87 LEU A C 1
ATOM 664 O O . LEU A 1 87 ? -16.115 -23.873 28.247 1.00 96.75 87 LEU A O 1
ATOM 668 N N . PHE A 1 88 ? -14.558 -24.442 26.746 1.00 97.81 88 PHE A N 1
ATOM 669 C CA . PHE A 1 88 ? -13.918 -23.122 26.780 1.00 97.81 88 PHE A CA 1
ATOM 670 C C . PHE A 1 88 ? -14.848 -22.008 26.279 1.00 97.81 88 PHE A C 1
ATOM 672 O O . PHE A 1 88 ? -14.873 -20.925 26.852 1.00 97.81 88 PHE A O 1
ATOM 679 N N . SER A 1 89 ? -15.687 -22.288 25.287 1.00 98.25 89 SER A N 1
ATOM 680 C CA . SER A 1 89 ? -16.713 -21.364 24.805 1.00 98.25 89 SER A CA 1
ATOM 681 C C . SER A 1 89 ? -17.896 -21.220 25.770 1.00 98.25 89 SER A C 1
ATOM 683 O O . SER A 1 89 ? -18.399 -22.206 26.309 1.00 98.25 89 SER A O 1
ATOM 685 N N . MET A 1 90 ? -18.393 -19.990 25.935 1.00 98.44 90 MET A N 1
ATOM 686 C CA . MET A 1 90 ? -19.651 -19.675 26.618 1.00 98.44 90 MET A CA 1
ATOM 687 C C . MET A 1 90 ? -20.876 -20.176 25.845 1.00 98.44 90 MET A C 1
ATOM 689 O O . MET A 1 90 ? -21.958 -20.214 26.416 1.00 98.44 90 MET A O 1
ATOM 693 N N . ALA A 1 91 ? -20.756 -20.564 24.570 1.00 97.12 91 ALA A N 1
ATOM 694 C CA . ALA A 1 91 ? -21.876 -21.025 23.748 1.00 97.12 91 ALA A CA 1
ATOM 695 C C . ALA A 1 91 ? -22.325 -22.463 24.092 1.00 97.12 91 ALA A C 1
ATOM 697 O O . ALA A 1 91 ? -22.541 -23.293 23.208 1.00 97.12 91 ALA A O 1
ATOM 698 N N . THR A 1 92 ? -22.484 -22.774 25.380 1.00 97.69 92 THR A N 1
ATOM 699 C CA . THR A 1 92 ? -23.001 -24.063 25.853 1.00 97.69 92 THR A CA 1
ATOM 700 C C . THR A 1 92 ? -24.472 -24.249 25.454 1.00 97.69 92 THR A C 1
ATOM 702 O O . THR A 1 92 ? -25.166 -23.266 25.169 1.00 97.69 92 THR A O 1
ATOM 705 N N . PRO A 1 93 ? -25.000 -25.488 25.453 1.00 96.94 93 PRO A N 1
ATOM 706 C CA . PRO A 1 93 ? -26.412 -25.735 25.151 1.00 96.94 93 PRO A CA 1
ATOM 707 C C . PRO A 1 93 ? -27.387 -24.911 26.009 1.00 96.94 93 PRO A C 1
ATOM 709 O O . PRO A 1 93 ? -28.395 -24.424 25.491 1.00 96.94 93 PRO A O 1
ATOM 712 N N . ASP A 1 94 ? -27.063 -24.690 27.285 1.00 96.31 94 ASP A N 1
ATOM 713 C CA . ASP A 1 94 ? -27.886 -23.903 28.209 1.00 96.31 94 ASP A CA 1
ATOM 714 C C . ASP A 1 94 ? -27.886 -22.417 27.834 1.00 96.31 94 ASP A C 1
ATOM 716 O O . ASP A 1 94 ? -28.952 -21.807 27.715 1.00 96.31 94 ASP A O 1
ATOM 720 N N . VAL A 1 95 ? -26.709 -21.849 27.541 1.00 96.94 95 VAL A N 1
ATOM 721 C CA . VAL A 1 95 ? -26.589 -20.461 27.069 1.00 96.94 95 VAL A CA 1
ATOM 722 C C . VAL A 1 95 ? -27.321 -20.280 25.740 1.00 96.94 95 VAL A C 1
ATOM 724 O O . VAL A 1 95 ? -28.104 -19.345 25.591 1.00 96.94 95 VAL A O 1
ATOM 727 N N . GLN A 1 96 ? -27.134 -21.188 24.779 1.00 96.12 96 GLN A N 1
ATOM 728 C CA . GLN A 1 96 ? -27.819 -21.116 23.486 1.00 96.12 96 GLN A CA 1
ATOM 729 C C . GLN A 1 96 ? -29.345 -21.183 23.630 1.00 96.12 96 GLN A C 1
ATOM 731 O O . GLN A 1 96 ? -30.062 -20.453 22.941 1.00 96.12 96 GLN A O 1
ATOM 736 N N . SER A 1 97 ? -29.849 -22.045 24.517 1.00 94.94 97 SER A N 1
ATOM 737 C CA . SER A 1 97 ? -31.284 -22.159 24.805 1.00 94.94 97 SER A CA 1
ATOM 738 C C . SER A 1 97 ? -31.826 -20.865 25.408 1.00 94.94 97 SER A C 1
ATOM 740 O O . SER A 1 97 ? -32.887 -20.382 25.003 1.00 94.94 97 SER A O 1
ATOM 742 N N . LEU A 1 98 ? -31.053 -20.248 26.303 1.00 94.62 98 LEU A N 1
ATOM 743 C CA . LEU A 1 98 ? -31.387 -18.975 26.921 1.00 94.62 98 LEU A CA 1
ATOM 744 C C . LEU A 1 98 ? -31.474 -17.853 25.880 1.00 94.62 98 LEU A C 1
ATOM 746 O O . LEU A 1 98 ? -32.495 -17.163 25.812 1.00 94.62 98 LEU A O 1
ATOM 750 N N . LEU A 1 99 ? -30.457 -17.714 25.024 1.00 93.62 99 LEU A N 1
ATOM 751 C CA . LEU A 1 99 ? -30.427 -16.708 23.957 1.00 93.62 99 LEU A CA 1
ATOM 752 C C . LEU A 1 99 ? -31.621 -16.843 23.003 1.00 93.62 99 LEU A C 1
ATOM 754 O O . LEU A 1 99 ? -32.295 -15.851 22.710 1.00 93.62 99 LEU A O 1
ATOM 758 N N . LYS A 1 100 ? -31.928 -18.076 22.572 1.00 92.25 100 LYS A N 1
ATOM 759 C CA . LYS A 1 100 ? -33.064 -18.375 21.684 1.00 92.25 100 LYS A CA 1
ATOM 760 C C . LYS A 1 100 ? -34.406 -18.034 22.331 1.00 92.25 100 LYS A C 1
ATOM 762 O O . LYS A 1 100 ? -35.262 -17.457 21.667 1.00 92.25 100 LYS A O 1
ATOM 767 N N . SER A 1 101 ? -34.581 -18.341 23.619 1.00 92.31 101 SER A N 1
ATOM 768 C CA . SER A 1 101 ? -35.845 -18.109 24.337 1.00 92.31 101 SER A CA 1
ATOM 769 C C . SER A 1 101 ? -36.237 -16.629 24.458 1.00 92.31 101 SER A C 1
ATOM 771 O O . SER A 1 101 ? -37.410 -16.322 24.658 1.00 92.31 101 SER A O 1
ATOM 773 N N . ARG A 1 102 ? -35.271 -15.710 24.325 1.00 88.81 102 ARG A N 1
ATOM 774 C CA . ARG A 1 102 ? -35.455 -14.260 24.511 1.00 88.81 102 ARG A CA 1
ATOM 775 C C . ARG A 1 102 ? -35.281 -13.430 23.231 1.00 88.81 102 ARG A C 1
ATOM 777 O O . ARG A 1 102 ? -35.246 -12.208 23.318 1.00 88.81 102 ARG A O 1
ATOM 784 N N . ASP A 1 103 ? -35.154 -14.075 22.067 1.00 89.62 103 ASP A N 1
ATOM 785 C CA . ASP A 1 103 ? -34.837 -13.452 20.762 1.00 89.62 103 ASP A CA 1
ATOM 786 C C . ASP A 1 103 ? -33.664 -12.448 20.804 1.00 89.62 103 ASP A C 1
ATOM 788 O O . ASP A 1 103 ? -33.663 -11.401 20.147 1.00 89.62 103 ASP A O 1
ATOM 792 N N . LEU A 1 104 ? -32.630 -12.773 21.579 1.00 93.12 104 LEU A N 1
ATOM 793 C CA . LEU A 1 104 ? -31.396 -11.992 21.606 1.00 93.12 104 LEU A CA 1
ATOM 794 C C . LEU A 1 104 ? -30.623 -12.225 20.301 1.00 93.12 104 LEU A C 1
ATOM 796 O O . LEU A 1 104 ? -30.622 -13.335 19.770 1.00 93.12 104 LEU A O 1
ATOM 800 N N . LYS A 1 105 ? -29.989 -11.178 19.762 1.00 91.44 105 LYS A N 1
ATOM 801 C CA . LYS A 1 105 ? -29.211 -11.242 18.506 1.00 91.44 105 LYS A CA 1
ATOM 802 C C . LYS A 1 105 ? -27.801 -10.698 18.631 1.00 91.44 105 LYS A C 1
ATOM 804 O O . LYS A 1 105 ? -26.954 -11.089 17.837 1.00 91.44 105 LYS A O 1
ATOM 809 N N . SER A 1 106 ? -27.549 -9.840 19.615 1.00 95.44 106 SER A N 1
ATOM 810 C CA . SER A 1 106 ? -26.248 -9.205 19.798 1.00 95.44 106 SER A CA 1
ATOM 811 C C . SER A 1 106 ? -25.675 -9.530 21.171 1.00 95.44 106 SER A C 1
ATOM 813 O O . SER A 1 106 ? -26.399 -9.543 22.169 1.00 95.44 106 SER A O 1
ATOM 815 N N . VAL A 1 107 ? -24.371 -9.771 21.232 1.00 97.69 107 VAL A N 1
ATOM 816 C CA . VAL A 1 107 ? -23.647 -10.107 22.461 1.00 97.69 107 VAL A CA 1
ATOM 817 C C . VAL A 1 107 ? -22.546 -9.082 22.681 1.00 97.69 107 VAL A C 1
ATOM 819 O O . VAL A 1 107 ? -21.761 -8.820 21.775 1.00 97.69 107 VAL A O 1
ATOM 822 N N . VAL A 1 108 ? -22.464 -8.523 23.887 1.00 98.75 108 VAL A N 1
ATOM 823 C CA . VAL A 1 108 ? -21.293 -7.766 24.348 1.00 98.75 108 VAL A CA 1
ATOM 824 C C . VAL A 1 108 ? -20.514 -8.645 25.315 1.00 98.75 108 VAL A C 1
ATOM 826 O O . VAL A 1 108 ? -20.993 -8.942 26.407 1.00 98.75 108 VAL A O 1
ATOM 829 N N . LEU A 1 109 ? -19.326 -9.067 24.903 1.00 98.69 109 LEU A N 1
ATOM 830 C CA . LEU A 1 109 ? -18.483 -10.032 25.594 1.00 98.69 109 LEU A CA 1
ATOM 831 C C . LEU A 1 109 ? -17.307 -9.343 26.294 1.00 98.69 109 LEU A C 1
ATOM 833 O O . LEU A 1 109 ? -16.572 -8.560 25.683 1.00 98.69 109 LEU A O 1
ATOM 837 N N . PHE A 1 110 ? -17.120 -9.663 27.573 1.00 98.75 110 PHE A N 1
ATOM 838 C CA . PHE A 1 110 ? -15.988 -9.226 28.387 1.00 98.75 110 PHE A CA 1
ATOM 839 C C . PHE A 1 110 ? -15.668 -10.262 29.473 1.00 98.75 110 PHE A C 1
ATOM 841 O O . PHE A 1 110 ? -16.536 -11.023 29.893 1.00 98.75 110 PHE A O 1
ATOM 848 N N . GLY A 1 111 ? -14.412 -10.320 29.910 1.00 98.38 111 GLY A N 1
ATOM 849 C CA . GLY A 1 111 ? -13.915 -11.337 30.837 1.00 98.38 111 GLY A CA 1
ATOM 850 C C . GLY A 1 111 ? -12.587 -11.953 30.399 1.00 98.38 111 GLY A C 1
ATOM 851 O O . GLY A 1 111 ? -11.778 -11.301 29.735 1.00 98.38 111 GLY A O 1
ATOM 852 N N . ILE A 1 112 ? -12.347 -13.198 30.803 1.00 98.31 112 ILE A N 1
ATOM 853 C CA . ILE A 1 112 ? -11.062 -13.891 30.662 1.00 98.31 112 ILE A CA 1
ATOM 854 C C . ILE A 1 112 ? -11.248 -15.354 30.228 1.00 98.31 112 ILE A C 1
ATOM 856 O O . ILE A 1 112 ? -12.306 -15.931 30.413 1.00 98.31 112 ILE A O 1
ATOM 860 N N . GLU A 1 113 ? -10.261 -16.012 29.628 1.00 97.56 113 GLU A N 1
ATOM 861 C CA . GLU A 1 113 ? -9.038 -15.438 29.051 1.00 97.56 113 GLU A CA 1
ATOM 862 C C . GLU A 1 113 ? -9.256 -15.032 27.592 1.00 97.56 113 GLU A C 1
ATOM 864 O O . GLU A 1 113 ? -9.983 -15.696 26.847 1.00 97.56 113 GLU A O 1
ATOM 869 N N . SER A 1 114 ? -8.608 -13.944 27.169 1.00 97.19 114 SER A N 1
ATOM 870 C CA . SER A 1 114 ? -8.799 -13.348 25.844 1.00 97.19 114 SER A CA 1
ATOM 871 C C . SER A 1 114 ? -8.549 -14.333 24.698 1.00 97.19 114 SER A C 1
ATOM 873 O O . SER A 1 114 ? -9.327 -14.354 23.749 1.00 97.19 114 SER A O 1
ATOM 875 N N . HIS A 1 115 ? -7.502 -15.157 24.789 1.00 95.88 115 HIS A N 1
ATOM 876 C CA . HIS A 1 115 ? -7.077 -16.104 23.752 1.00 95.88 115 HIS A CA 1
ATOM 877 C C . HIS A 1 115 ? -7.719 -17.497 23.884 1.00 95.88 115 HIS A C 1
ATOM 879 O O . HIS A 1 115 ? -7.610 -18.304 22.960 1.00 95.88 115 HIS A O 1
ATOM 885 N N . VAL A 1 116 ? -8.419 -17.766 24.994 1.00 97.50 116 VAL A N 1
ATOM 886 C CA . VAL A 1 116 ? -9.078 -19.050 25.274 1.00 97.50 116 VAL A CA 1
ATOM 887 C C . VAL A 1 116 ? -10.592 -18.869 25.278 1.00 97.50 116 VAL A C 1
ATOM 889 O O . VAL A 1 116 ? -11.215 -18.926 24.219 1.00 97.50 116 VAL A O 1
ATOM 892 N N . CYS A 1 117 ? -11.199 -18.637 26.444 1.00 98.31 117 CYS A N 1
ATOM 893 C CA . CYS A 1 117 ? -12.647 -18.652 26.595 1.00 98.31 117 CYS A CA 1
ATOM 894 C C . CYS A 1 117 ? -13.318 -17.506 25.836 1.00 98.31 117 CYS A C 1
ATOM 896 O O . CYS A 1 117 ? -14.314 -17.735 25.154 1.00 98.31 117 CYS A O 1
ATOM 898 N N . VAL A 1 118 ? -12.751 -16.296 25.861 1.00 98.75 118 VAL A N 1
ATOM 899 C CA . VAL A 1 118 ? -13.311 -15.141 25.139 1.00 98.75 118 VAL A CA 1
ATOM 900 C C . VAL A 1 118 ? -13.226 -15.355 23.624 1.00 98.75 118 VAL A C 1
ATOM 902 O O . VAL A 1 118 ? -14.226 -15.182 22.929 1.00 98.75 118 VAL A O 1
ATOM 905 N N . LEU A 1 119 ? -12.064 -15.779 23.107 1.00 98.38 119 LEU A N 1
ATOM 906 C CA . LEU A 1 119 ? -11.873 -16.060 21.680 1.00 98.38 119 LEU A CA 1
ATOM 907 C C . LEU A 1 119 ? -12.820 -17.154 21.184 1.00 98.38 119 LEU A C 1
ATOM 909 O O . LEU A 1 119 ? -13.526 -16.937 20.203 1.00 98.38 119 LEU A O 1
ATOM 913 N N . GLN A 1 120 ? -12.849 -18.307 21.856 1.00 98.56 120 GLN A N 1
ATOM 914 C CA . GLN A 1 120 ? -13.694 -19.438 21.458 1.00 98.56 120 GLN A CA 1
ATOM 915 C C . GLN A 1 120 ? -15.181 -19.060 21.517 1.00 98.56 120 GLN A C 1
ATOM 917 O O . GLN A 1 120 ? -15.926 -19.347 20.587 1.00 98.56 120 GLN A O 1
ATOM 922 N N . SER A 1 121 ? -15.597 -18.314 22.548 1.00 98.69 121 SER A N 1
ATOM 923 C CA . SER A 1 121 ? -16.969 -17.797 22.643 1.00 98.69 121 SER A CA 1
ATOM 924 C C . SER A 1 121 ? -17.324 -16.883 21.478 1.00 98.69 121 SER A C 1
ATOM 926 O O . SER A 1 121 ? -18.403 -17.010 20.909 1.00 98.69 121 SER A O 1
ATOM 928 N N . ALA A 1 122 ? -16.431 -15.958 21.117 1.00 98.62 122 ALA A N 1
ATOM 929 C CA . ALA A 1 122 ? -16.675 -15.037 20.018 1.00 98.62 122 ALA A CA 1
ATOM 930 C C . ALA A 1 122 ? -16.814 -15.776 18.679 1.00 98.62 122 ALA A C 1
ATOM 932 O O . ALA A 1 122 ? -17.735 -15.477 17.925 1.00 98.62 122 ALA A O 1
ATOM 933 N N . LEU A 1 123 ? -15.936 -16.745 18.399 1.00 98.12 123 LEU A N 1
ATOM 934 C CA . LEU A 1 123 ? -15.978 -17.529 17.162 1.00 98.12 123 LEU A CA 1
ATOM 935 C C . LEU A 1 123 ? -17.259 -18.368 17.059 1.00 98.12 123 LEU A C 1
ATOM 937 O O . LEU A 1 123 ? -17.955 -18.275 16.050 1.00 98.12 123 LEU A O 1
ATOM 941 N N . ASP A 1 124 ? -17.615 -19.101 18.115 1.00 98.44 124 ASP A N 1
ATOM 942 C CA . ASP A 1 124 ? -18.809 -19.953 18.110 1.00 98.44 124 ASP A CA 1
ATOM 943 C C . ASP A 1 124 ? -20.101 -19.129 18.006 1.00 98.44 124 ASP A C 1
ATOM 945 O O . ASP A 1 124 ? -21.030 -19.493 17.289 1.00 98.44 124 ASP A O 1
ATOM 949 N N . LEU A 1 125 ? -20.183 -17.986 18.698 1.00 98.00 125 LEU A N 1
ATOM 950 C CA . LEU A 1 125 ? -21.350 -17.103 18.616 1.00 98.00 125 LEU A CA 1
ATOM 951 C C . LEU A 1 125 ? -21.510 -16.493 17.216 1.00 98.00 125 LEU A C 1
ATOM 953 O O . LEU A 1 125 ? -22.638 -16.387 16.731 1.00 98.00 125 LEU A O 1
ATOM 957 N N . LEU A 1 126 ? -20.407 -16.127 16.554 1.00 96.94 126 LEU A N 1
ATOM 958 C CA . LEU A 1 126 ? -20.433 -15.664 15.164 1.00 96.94 126 LEU A CA 1
ATOM 959 C C . LEU A 1 126 ? -20.905 -16.771 14.214 1.00 96.94 126 LEU A C 1
ATOM 961 O O . LEU A 1 126 ? -21.738 -16.510 13.347 1.00 96.94 126 LEU A O 1
ATOM 965 N N . GLU A 1 127 ? -20.428 -18.007 14.391 1.00 96.62 127 GLU A N 1
ATOM 966 C CA . GLU A 1 127 ? -20.861 -19.161 13.590 1.00 96.62 127 GLU A CA 1
ATOM 967 C C . GLU A 1 127 ? -22.356 -19.466 13.784 1.00 96.62 127 GLU A C 1
ATOM 969 O O . GLU A 1 127 ? -23.068 -19.786 12.832 1.00 96.62 127 GLU A O 1
ATOM 974 N N . LEU A 1 128 ? -22.866 -19.262 15.001 1.00 95.38 128 LEU A N 1
ATOM 975 C CA . LEU A 1 128 ? -24.291 -19.347 15.327 1.00 95.38 128 LEU A CA 1
ATOM 976 C C . LEU A 1 128 ? -25.121 -18.150 14.814 1.00 95.38 128 LEU A C 1
ATOM 978 O O . LEU A 1 128 ? -26.343 -18.141 14.989 1.00 95.38 128 LEU A O 1
ATOM 982 N N . GLY A 1 129 ? -24.491 -17.159 14.175 1.00 94.31 129 GLY A N 1
ATOM 983 C CA . GLY A 1 129 ? -25.151 -16.016 13.543 1.00 94.31 129 GLY A CA 1
ATOM 984 C C . GLY A 1 129 ? -25.502 -14.862 14.487 1.00 94.31 129 GLY A C 1
ATOM 985 O O . GLY A 1 129 ? -26.413 -14.093 14.174 1.00 94.31 129 GLY A O 1
ATOM 986 N N . TYR A 1 130 ? -24.826 -14.741 15.633 1.00 95.69 130 TYR A N 1
ATOM 987 C CA . TYR A 1 130 ? -24.973 -13.596 16.535 1.00 95.69 130 TYR A CA 1
ATOM 988 C C . TYR A 1 130 ? -24.026 -12.451 16.165 1.00 95.69 130 TYR A C 1
ATOM 990 O O . TYR A 1 130 ? -22.889 -12.654 15.744 1.00 95.69 130 TYR A O 1
ATOM 998 N N . ASP A 1 131 ? -24.480 -11.230 16.420 1.00 95.88 131 ASP A N 1
ATOM 999 C CA . ASP A 1 131 ? -23.680 -10.015 16.321 1.00 95.88 131 ASP A CA 1
ATOM 1000 C C . ASP A 1 131 ? -22.784 -9.879 17.563 1.00 95.88 131 ASP A C 1
ATOM 1002 O O . ASP A 1 131 ? -23.248 -9.497 18.640 1.00 95.88 131 ASP A O 1
ATOM 1006 N N . VAL A 1 132 ? -21.496 -10.203 17.440 1.00 97.56 132 VAL A N 1
ATOM 1007 C CA . VAL A 1 132 ? -20.569 -10.218 18.583 1.00 97.56 132 VAL A CA 1
ATOM 1008 C C . VAL A 1 132 ? -19.777 -8.917 18.681 1.00 97.56 132 VAL A C 1
ATOM 1010 O O . VAL A 1 132 ? -19.073 -8.529 17.750 1.00 97.56 132 VAL A O 1
ATOM 1013 N N . HIS A 1 133 ? -19.835 -8.280 19.848 1.00 98.38 133 HIS A N 1
ATOM 1014 C CA . HIS A 1 133 ? -19.012 -7.143 20.241 1.00 98.38 133 HIS A CA 1
ATOM 1015 C C . HIS A 1 133 ? -18.112 -7.538 21.413 1.00 98.38 133 HIS A C 1
ATOM 1017 O O . HIS A 1 133 ? -18.593 -8.088 22.397 1.00 98.38 133 HIS A O 1
ATOM 1023 N N . VAL A 1 134 ? -16.817 -7.235 21.344 1.00 98.62 134 VAL A N 1
ATOM 1024 C CA . VAL A 1 134 ? -15.850 -7.573 22.404 1.00 98.62 134 VAL A CA 1
ATOM 1025 C C . VAL A 1 134 ? -15.265 -6.292 22.982 1.00 98.62 134 VAL A C 1
ATOM 1027 O O . VAL A 1 134 ? -14.787 -5.438 22.229 1.00 98.62 134 VAL A O 1
ATOM 1030 N N . LEU A 1 135 ? -15.304 -6.150 24.310 1.00 98.44 135 LEU A N 1
ATOM 1031 C CA . LEU A 1 135 ? -14.794 -4.962 25.000 1.00 98.44 135 LEU A CA 1
ATOM 1032 C C . LEU A 1 135 ? -13.283 -5.079 25.200 1.00 98.44 135 LEU A C 1
ATOM 1034 O O . LEU A 1 135 ? -12.819 -5.797 26.082 1.00 98.44 135 LEU A O 1
ATOM 1038 N N . ALA A 1 136 ? -12.498 -4.359 24.401 1.00 96.81 136 ALA A N 1
ATOM 1039 C CA . ALA A 1 136 ? -11.039 -4.397 24.472 1.00 96.81 136 ALA A CA 1
ATOM 1040 C C . ALA A 1 136 ? -10.504 -3.975 25.854 1.00 96.81 136 ALA A C 1
ATOM 1042 O O . ALA A 1 136 ? -9.491 -4.501 26.310 1.00 96.81 136 ALA A O 1
ATOM 1043 N N . ASP A 1 137 ? -11.194 -3.054 26.521 1.00 96.25 137 ASP A N 1
ATOM 1044 C CA . ASP A 1 137 ? -10.927 -2.560 27.876 1.00 96.25 137 ASP A CA 1
ATOM 1045 C C . ASP A 1 137 ? -11.612 -3.387 28.979 1.00 96.25 137 ASP A C 1
ATOM 1047 O O . ASP A 1 137 ? -11.616 -2.984 30.139 1.00 96.25 137 ASP A O 1
ATOM 1051 N N . GLY A 1 138 ? -12.195 -4.535 28.627 1.00 97.56 138 GLY A N 1
ATOM 1052 C CA . GLY A 1 138 ? -12.822 -5.489 29.544 1.00 97.56 138 GLY A CA 1
ATOM 1053 C C . GLY A 1 138 ? -12.325 -6.923 29.359 1.00 97.56 138 GLY A C 1
ATOM 1054 O O . GLY A 1 138 ? -12.972 -7.849 29.838 1.00 97.56 138 GLY A O 1
ATOM 1055 N N . VAL A 1 139 ? -11.212 -7.127 28.648 1.00 97.94 139 VAL A N 1
ATOM 1056 C CA . VAL A 1 139 ? -10.638 -8.454 28.382 1.00 97.94 139 VAL A CA 1
ATOM 1057 C C . VAL A 1 139 ? -9.136 -8.484 28.619 1.00 97.94 139 VAL A C 1
ATOM 1059 O O . VAL A 1 139 ? -8.407 -7.553 28.251 1.00 97.94 139 VAL A O 1
ATOM 1062 N N . SER A 1 140 ? -8.672 -9.587 29.202 1.00 97.56 140 SER A N 1
ATOM 1063 C CA . SER A 1 140 ? -7.259 -9.830 29.492 1.00 97.56 140 SER A CA 1
ATOM 1064 C C . SER A 1 140 ? -6.930 -11.329 29.490 1.00 97.56 140 SER A C 1
ATOM 1066 O O . SER A 1 140 ? -7.812 -12.162 29.282 1.00 97.56 140 SER A O 1
ATOM 1068 N N . SER A 1 141 ? -5.657 -11.658 29.680 1.00 96.44 141 SER A N 1
ATOM 1069 C CA . SER A 1 141 ? -5.115 -13.018 29.807 1.00 96.44 141 SER A CA 1
ATOM 1070 C C . SER A 1 141 ? -3.967 -13.025 30.814 1.00 96.44 141 SER A C 1
ATOM 1072 O O . SER A 1 141 ? -3.529 -11.959 31.260 1.00 96.44 141 SER A O 1
ATOM 1074 N N . CYS A 1 142 ? -3.471 -14.213 31.166 1.00 94.38 142 CYS A N 1
ATOM 1075 C CA . CYS A 1 142 ? -2.272 -14.346 31.991 1.00 94.38 142 CYS A CA 1
ATOM 1076 C C . CYS A 1 142 ? -1.069 -13.660 31.328 1.00 94.38 142 CYS A C 1
ATOM 1078 O O . CYS A 1 142 ? -0.409 -12.830 31.950 1.00 94.38 142 CYS A O 1
ATOM 1080 N N . ASN A 1 143 ? -0.857 -13.936 30.037 1.00 90.38 143 ASN A N 1
ATOM 1081 C CA . ASN A 1 143 ? 0.140 -13.256 29.214 1.00 90.38 143 ASN A CA 1
ATOM 1082 C C . ASN A 1 143 ? -0.521 -12.067 28.488 1.00 90.38 143 ASN A C 1
ATOM 1084 O O . ASN A 1 143 ? -1.350 -12.279 27.592 1.00 90.38 143 ASN A O 1
ATOM 1088 N N . PRO A 1 144 ? -0.219 -10.807 28.853 1.00 89.50 144 PRO A N 1
ATOM 1089 C CA . PRO A 1 144 ? -0.836 -9.641 28.217 1.00 89.50 144 PRO A CA 1
ATOM 1090 C C . PRO A 1 144 ? -0.537 -9.525 26.712 1.00 89.50 144 PRO A C 1
ATOM 1092 O O . PRO A 1 144 ? -1.338 -8.943 25.975 1.00 89.50 144 PRO A O 1
ATOM 1095 N N . GLU A 1 145 ? 0.569 -10.103 26.243 1.00 87.06 145 GLU A N 1
ATOM 1096 C CA . GLU A 1 145 ? 1.011 -10.121 24.846 1.00 87.06 145 GLU A CA 1
ATOM 1097 C C . GLU A 1 145 ? 0.080 -10.939 23.941 1.00 87.06 145 GLU A C 1
ATOM 1099 O O . GLU A 1 145 ? -0.041 -10.635 22.758 1.00 87.06 145 GLU A O 1
ATOM 1104 N N . GLU A 1 146 ? -0.640 -11.933 24.471 1.00 86.25 146 GLU A N 1
ATOM 1105 C CA . GLU A 1 146 ? -1.567 -12.760 23.679 1.00 86.25 146 GLU A CA 1
ATOM 1106 C C . GLU A 1 146 ? -2.880 -12.035 23.360 1.00 86.25 146 GLU A C 1
ATOM 1108 O O . GLU A 1 146 ? -3.578 -12.353 22.391 1.00 86.25 146 GLU A O 1
ATOM 1113 N N . VAL A 1 147 ? -3.231 -11.022 24.156 1.00 93.00 147 VAL A N 1
ATOM 1114 C CA . VAL A 1 147 ? -4.498 -10.305 24.012 1.00 93.00 147 VAL A CA 1
ATOM 1115 C C . VAL A 1 147 ? -4.663 -9.591 22.663 1.00 93.00 147 VAL A C 1
ATOM 1117 O O . VAL A 1 147 ? -5.724 -9.768 22.055 1.00 93.00 147 VAL A O 1
ATOM 1120 N N . PRO A 1 148 ? -3.696 -8.802 22.145 1.00 86.50 148 PRO A N 1
ATOM 1121 C CA . PRO A 1 148 ? -3.843 -8.172 20.832 1.00 86.50 148 PRO A CA 1
ATOM 1122 C C . PRO A 1 148 ? -4.043 -9.188 19.697 1.00 86.50 148 PRO A C 1
ATOM 1124 O O . PRO A 1 148 ? -4.886 -8.946 18.831 1.00 86.50 148 PRO A O 1
ATOM 1127 N N . TYR A 1 149 ? -3.363 -10.340 19.726 1.00 84.25 149 TYR A N 1
ATOM 1128 C CA . TYR A 1 149 ? -3.527 -11.396 18.718 1.00 84.25 149 TYR A CA 1
ATOM 1129 C C . TYR A 1 149 ? -4.918 -12.028 18.768 1.00 84.25 149 TYR A C 1
ATOM 1131 O O . TYR A 1 149 ? -5.564 -12.196 17.730 1.00 84.25 149 TYR A O 1
ATOM 1139 N N . ALA A 1 150 ? -5.422 -12.313 19.970 1.00 91.75 150 ALA A N 1
ATOM 1140 C CA . ALA A 1 150 ? -6.775 -12.824 20.144 1.00 91.75 150 ALA A CA 1
ATOM 1141 C C . ALA A 1 150 ? -7.825 -11.834 19.613 1.00 91.75 150 ALA A C 1
ATOM 1143 O O . ALA A 1 150 ? -8.709 -12.218 18.848 1.00 91.75 150 ALA A O 1
ATOM 1144 N N . LEU A 1 151 ? -7.701 -10.545 19.949 1.00 93.19 151 LEU A N 1
ATOM 1145 C CA . LEU A 1 151 ? -8.617 -9.504 19.470 1.00 93.19 151 LEU A CA 1
ATOM 1146 C C . LEU A 1 151 ? -8.536 -9.296 17.955 1.00 93.19 151 LEU A C 1
ATOM 1148 O O . LEU A 1 151 ? -9.567 -9.106 17.309 1.00 93.19 151 LEU A O 1
ATOM 1152 N N . ALA A 1 152 ? -7.336 -9.345 17.373 1.00 84.00 152 ALA A N 1
ATOM 1153 C CA . ALA A 1 152 ? -7.151 -9.268 15.927 1.00 84.00 152 ALA A CA 1
ATOM 1154 C C . ALA A 1 152 ? -7.830 -10.446 15.216 1.00 84.00 152 ALA A C 1
ATOM 1156 O O . ALA A 1 152 ? -8.551 -10.235 14.240 1.00 84.00 152 ALA A O 1
ATOM 1157 N N . ARG A 1 153 ? -7.684 -11.664 15.749 1.00 90.69 153 ARG A N 1
ATOM 1158 C CA . ARG A 1 153 ? -8.344 -12.862 15.219 1.00 90.69 153 ARG A CA 1
ATOM 1159 C C . ARG A 1 153 ? -9.869 -12.779 15.320 1.00 90.69 153 ARG A C 1
ATOM 1161 O O . ARG A 1 153 ? -10.551 -13.069 14.342 1.00 90.69 153 ARG A O 1
ATOM 1168 N N . MET A 1 154 ? -10.411 -12.332 16.456 1.00 95.56 154 MET A N 1
ATOM 1169 C CA . MET A 1 154 ? -11.856 -12.096 16.612 1.00 95.56 154 MET A CA 1
ATOM 1170 C C . MET A 1 154 ? -12.368 -11.073 15.589 1.00 95.56 154 MET A C 1
ATOM 1172 O O . MET A 1 154 ? -13.395 -11.299 14.950 1.00 95.56 154 MET A O 1
ATOM 1176 N N . ARG A 1 155 ? -11.623 -9.977 15.376 1.00 91.31 155 ARG A N 1
ATOM 1177 C CA . ARG A 1 155 ? -11.950 -8.956 14.369 1.00 91.31 155 ARG A CA 1
ATOM 1178 C C . ARG A 1 155 ? -11.987 -9.535 12.956 1.00 91.31 155 ARG A C 1
ATOM 1180 O O . ARG A 1 155 ? -12.933 -9.274 12.221 1.00 91.31 155 ARG A O 1
ATOM 1187 N N . GLN A 1 156 ? -10.979 -10.324 12.583 1.00 82.88 156 GLN A N 1
ATOM 1188 C CA . GLN A 1 156 ? -10.904 -10.978 11.270 1.00 82.88 156 GLN A CA 1
ATOM 1189 C C . GLN A 1 156 ? -12.052 -11.971 11.046 1.00 82.88 156 GLN A C 1
ATOM 1191 O O . GLN A 1 156 ? -12.534 -12.095 9.924 1.00 82.88 156 GLN A O 1
ATOM 1196 N N . ALA A 1 157 ? -12.516 -12.636 12.107 1.00 83.06 157 ALA A N 1
ATOM 1197 C CA . ALA A 1 157 ? -13.668 -13.533 12.052 1.00 83.06 157 ALA A CA 1
ATOM 1198 C C . ALA A 1 157 ? -15.020 -12.799 11.935 1.00 83.06 157 ALA A C 1
ATOM 1200 O O . ALA A 1 157 ? -16.016 -13.426 11.584 1.00 83.06 157 ALA A O 1
ATOM 1201 N N . GLY A 1 158 ? -15.064 -11.487 12.197 1.00 89.19 158 GLY A N 1
ATOM 1202 C CA . GLY A 1 158 ? -16.261 -10.649 12.056 1.00 89.19 158 GLY A CA 1
ATOM 1203 C C . GLY A 1 158 ? -16.757 -9.987 13.347 1.00 89.19 158 GLY A C 1
ATOM 1204 O O . GLY A 1 158 ? -17.694 -9.188 13.287 1.00 89.19 158 GLY A O 1
ATOM 1205 N N . ALA A 1 159 ? -16.132 -10.254 14.500 1.00 94.94 159 ALA A N 1
ATOM 1206 C CA . ALA A 1 159 ? -16.502 -9.598 15.755 1.00 94.94 159 ALA A CA 1
ATOM 1207 C C . ALA A 1 159 ? -16.132 -8.107 15.740 1.00 94.94 159 ALA A C 1
ATOM 1209 O O . ALA A 1 159 ? -15.076 -7.699 15.249 1.00 94.94 159 ALA A O 1
ATOM 1210 N N . GLN A 1 160 ? -16.973 -7.284 16.357 1.00 96.00 160 GLN A N 1
ATOM 1211 C CA . GLN A 1 160 ? -16.730 -5.858 16.523 1.00 96.00 160 GLN A CA 1
ATOM 1212 C C . GLN A 1 160 ? -15.928 -5.602 17.801 1.00 96.00 160 GLN A C 1
ATOM 1214 O O . GLN A 1 160 ? -16.446 -5.688 18.914 1.00 96.00 160 GLN A O 1
ATOM 1219 N N . ILE A 1 161 ? -14.648 -5.263 17.653 1.00 96.31 161 ILE A N 1
ATOM 1220 C CA . ILE A 1 161 ? -13.813 -4.864 18.792 1.00 96.31 161 ILE A CA 1
ATOM 1221 C C . ILE A 1 161 ? -14.114 -3.404 19.131 1.00 96.31 161 ILE A C 1
ATOM 1223 O O . ILE A 1 161 ? -13.898 -2.522 18.302 1.00 96.31 161 ILE A O 1
ATOM 1227 N N . THR A 1 162 ? -14.602 -3.155 20.342 1.00 96.38 162 THR A N 1
ATOM 1228 C CA . THR A 1 162 ? -15.007 -1.825 20.821 1.00 96.38 162 THR A CA 1
ATOM 1229 C C . THR A 1 162 ? -14.527 -1.598 22.258 1.00 96.38 162 THR A C 1
ATOM 1231 O O . THR A 1 162 ? -13.819 -2.434 22.817 1.00 96.38 162 THR A O 1
ATOM 1234 N N . THR A 1 163 ? -14.876 -0.465 22.861 1.00 97.06 163 THR A N 1
ATOM 1235 C CA . THR A 1 163 ? -14.656 -0.189 24.287 1.00 97.06 163 THR A CA 1
ATOM 1236 C C . THR A 1 163 ? -15.974 -0.183 25.045 1.00 97.06 163 THR A C 1
ATOM 1238 O O . THR A 1 163 ? -17.042 0.043 24.469 1.00 97.06 163 THR A O 1
ATOM 1241 N N . SER A 1 164 ? -15.904 -0.413 26.351 1.00 97.75 164 SER A N 1
ATOM 1242 C CA . SER A 1 164 ? -17.057 -0.415 27.250 1.00 97.75 164 SER A CA 1
ATOM 1243 C C . SER A 1 164 ? -17.875 0.878 27.155 1.00 97.75 164 SER A C 1
ATOM 1245 O O . SER A 1 164 ? -19.099 0.829 27.064 1.00 97.75 164 SER A O 1
ATOM 1247 N N . GLU A 1 165 ? -17.212 2.036 27.083 1.00 96.75 165 GLU A N 1
ATOM 1248 C CA . GLU A 1 165 ? -17.878 3.333 26.943 1.00 96.75 165 GLU A CA 1
ATOM 1249 C C . GLU A 1 165 ? -18.535 3.501 25.563 1.00 96.75 165 GLU A C 1
ATOM 1251 O O . GLU A 1 165 ? -19.697 3.900 25.481 1.00 96.75 165 GLU A O 1
ATOM 1256 N N . SER A 1 166 ? -17.853 3.122 24.476 1.00 96.38 166 SER A N 1
ATOM 1257 C CA . SER A 1 166 ? -18.419 3.198 23.121 1.00 96.38 166 SER A CA 1
ATOM 1258 C C . SER A 1 166 ? -19.644 2.288 22.956 1.00 96.38 166 SER A C 1
ATOM 1260 O O . SER A 1 166 ? -20.677 2.726 22.443 1.00 96.38 166 SER A O 1
ATOM 1262 N N . ALA A 1 167 ? -19.574 1.050 23.459 1.00 97.44 167 ALA A N 1
ATOM 1263 C CA . ALA A 1 167 ? -20.702 0.121 23.474 1.00 97.44 167 ALA A CA 1
ATOM 1264 C C . ALA A 1 167 ? -21.894 0.682 24.269 1.00 97.44 167 ALA A C 1
ATOM 1266 O O . ALA A 1 167 ? -23.039 0.619 23.816 1.00 97.44 167 ALA A O 1
ATOM 1267 N N . ALA A 1 168 ? -21.624 1.286 25.429 1.00 97.06 168 ALA A N 1
ATOM 1268 C CA . ALA A 1 168 ? -22.639 1.900 26.273 1.00 97.06 168 ALA A CA 1
ATOM 1269 C C . ALA A 1 168 ? -23.336 3.087 25.586 1.00 97.06 168 ALA A C 1
ATOM 1271 O O . ALA A 1 168 ? -24.565 3.166 25.598 1.00 97.06 168 ALA A O 1
ATOM 1272 N N . PHE A 1 169 ? -22.585 3.977 24.927 1.00 97.06 169 PHE A N 1
ATOM 1273 C CA . PHE A 1 169 ? -23.162 5.083 24.155 1.00 97.06 169 PHE A CA 1
ATOM 1274 C C . PHE A 1 169 ? -23.950 4.602 22.933 1.00 97.06 169 PHE A C 1
ATOM 1276 O O . PHE A 1 169 ? -24.994 5.179 22.627 1.00 97.06 169 PHE A O 1
ATOM 1283 N N . GLN A 1 170 ? -23.511 3.531 22.263 1.00 95.19 170 GLN A N 1
ATOM 1284 C CA . GLN A 1 170 ? -24.261 2.946 21.149 1.00 95.19 170 GLN A CA 1
ATOM 1285 C C . GLN A 1 170 ? -25.623 2.400 21.609 1.00 95.19 170 GLN A C 1
ATOM 1287 O O . GLN A 1 170 ? -26.634 2.645 20.952 1.00 95.19 170 GLN A O 1
ATOM 1292 N N . LEU A 1 171 ? -25.667 1.727 22.763 1.00 96.19 171 LEU A N 1
ATOM 1293 C CA . LEU A 1 171 ? -26.913 1.261 23.380 1.00 96.19 171 LEU A CA 1
ATOM 1294 C C . LEU A 1 171 ? -27.791 2.421 23.875 1.00 96.19 171 LEU A C 1
ATOM 1296 O O . LEU A 1 171 ? -29.016 2.391 23.724 1.00 96.19 171 LEU A O 1
ATOM 1300 N N . GLN A 1 172 ? -27.189 3.475 24.429 1.00 95.94 172 GLN A N 1
ATOM 1301 C CA . GLN A 1 172 ? -27.929 4.674 24.812 1.00 95.94 172 GLN A CA 1
ATOM 1302 C C . GLN A 1 172 ? -28.582 5.321 23.584 1.00 95.94 172 GLN A C 1
ATOM 1304 O O . GLN A 1 172 ? -29.778 5.607 23.617 1.00 95.94 172 GLN A O 1
ATOM 1309 N N . GLY A 1 173 ? -27.841 5.488 22.486 1.00 92.06 173 GLY A N 1
ATOM 1310 C CA . GLY A 1 173 ? -28.315 5.898 21.159 1.00 92.06 173 GLY A CA 1
ATOM 1311 C C . GLY A 1 173 ? -28.786 7.353 21.027 1.00 92.06 173 GLY A C 1
ATOM 1312 O O . GLY A 1 173 ? -28.537 7.969 19.998 1.00 92.06 173 GLY A O 1
ATOM 1313 N N . ASP A 1 174 ? -29.448 7.907 22.045 1.00 90.31 174 ASP A N 1
ATOM 1314 C CA . ASP A 1 174 ? -29.998 9.264 22.042 1.00 90.31 174 ASP A CA 1
ATOM 1315 C C . ASP A 1 174 ? -29.955 9.881 23.456 1.00 90.31 174 ASP A C 1
ATOM 1317 O O . ASP A 1 174 ? -30.250 9.221 24.463 1.00 90.31 174 ASP A O 1
ATOM 1321 N N . SER A 1 175 ? -29.578 11.160 23.525 1.00 92.88 175 SER A N 1
ATOM 1322 C CA . SER A 1 175 ? -29.547 11.967 24.745 1.00 92.88 175 SER A CA 1
ATOM 1323 C C . SER A 1 175 ? -30.930 12.437 25.207 1.00 92.88 175 SER A C 1
ATOM 1325 O O . SER A 1 175 ? -31.073 12.879 26.347 1.00 92.88 175 SER A O 1
ATOM 1327 N N . THR A 1 176 ? -31.962 12.303 24.370 1.00 94.31 176 THR A N 1
ATOM 1328 C CA . THR A 1 176 ? -33.346 12.654 24.719 1.00 94.31 176 THR A CA 1
ATOM 1329 C C . THR A 1 176 ? -34.067 11.590 25.556 1.00 94.31 176 THR A C 1
ATOM 1331 O O . THR A 1 176 ? -35.124 11.872 26.126 1.00 94.31 176 THR A O 1
ATOM 1334 N N . LYS A 1 177 ? -33.516 10.371 25.680 1.00 92.75 177 LYS A N 1
ATOM 1335 C CA . LYS A 1 177 ? -34.161 9.282 26.431 1.00 92.75 177 LYS A CA 1
ATOM 1336 C C . LYS A 1 177 ? -34.279 9.607 27.932 1.00 92.75 177 LYS A C 1
ATOM 1338 O O . LYS A 1 177 ? -33.343 10.166 28.507 1.00 92.75 177 LYS A O 1
ATOM 1343 N N . PRO A 1 178 ? -35.360 9.175 28.616 1.00 94.44 178 PRO A N 1
ATOM 1344 C CA . PRO A 1 178 ? -35.593 9.498 30.030 1.00 94.44 178 PRO A CA 1
ATOM 1345 C C . PRO A 1 178 ? -34.457 9.081 30.976 1.00 94.44 178 PRO A C 1
ATOM 1347 O O . PRO A 1 178 ? -34.167 9.773 31.951 1.00 94.44 178 PRO A O 1
ATOM 1350 N N . ASN A 1 179 ? -33.779 7.972 30.672 1.00 94.75 179 ASN A N 1
ATOM 1351 C CA . ASN A 1 179 ? -32.669 7.440 31.461 1.00 94.75 179 ASN A CA 1
ATOM 1352 C C . ASN A 1 179 ? -31.316 8.129 31.177 1.00 94.75 179 ASN A C 1
ATOM 1354 O O . ASN A 1 179 ? -30.339 7.835 31.864 1.00 94.75 179 ASN A O 1
ATOM 1358 N N . PHE A 1 180 ? -31.226 9.062 30.215 1.00 96.88 180 PHE A N 1
ATOM 1359 C CA . PHE A 1 180 ? -29.950 9.657 29.798 1.00 96.88 180 PHE A CA 1
ATOM 1360 C C . PHE A 1 180 ? -29.228 10.401 30.927 1.00 96.88 180 PHE A C 1
ATOM 1362 O O . PHE A 1 180 ? -28.006 10.332 31.025 1.00 96.88 180 PHE A O 1
ATOM 1369 N N . LYS A 1 181 ? -29.957 11.088 31.817 1.00 96.31 181 LYS A N 1
ATOM 1370 C CA . LYS A 1 181 ? -29.337 11.775 32.966 1.00 96.31 181 LYS A CA 1
ATOM 1371 C C . LYS A 1 181 ? -28.641 10.789 33.904 1.00 96.31 181 LYS A C 1
ATOM 1373 O O . LYS A 1 181 ? -27.515 11.044 34.322 1.00 96.31 181 LYS A O 1
ATOM 1378 N N . GLN A 1 182 ? -29.293 9.663 34.194 1.00 97.06 182 GLN A N 1
ATOM 1379 C CA . GLN A 1 182 ? -28.732 8.597 35.024 1.00 97.06 182 GLN A CA 1
ATOM 1380 C C . GLN A 1 182 ? -27.542 7.927 34.326 1.00 97.06 182 GLN A C 1
ATOM 1382 O O . GLN A 1 182 ? -26.501 7.729 34.944 1.00 97.06 182 GLN A O 1
ATOM 1387 N N . PHE A 1 183 ? -27.669 7.653 33.025 1.00 97.69 183 PHE A N 1
ATOM 1388 C CA . PHE A 1 183 ? -26.591 7.130 32.189 1.00 97.69 183 PHE A CA 1
ATOM 1389 C C . PHE A 1 183 ? -25.364 8.055 32.186 1.00 97.69 183 PHE A C 1
ATOM 1391 O O . PHE A 1 183 ? -24.260 7.626 32.505 1.00 97.69 183 PHE A O 1
ATOM 1398 N N . SER A 1 184 ? -25.554 9.344 31.895 1.00 96.75 184 SER A N 1
ATOM 1399 C CA . SER A 1 184 ? -24.474 10.334 31.854 1.00 96.75 184 SER A CA 1
ATOM 1400 C C . SER A 1 184 ? -23.803 10.504 33.219 1.00 96.75 184 SER A C 1
ATOM 1402 O O . SER A 1 184 ? -22.583 10.644 33.278 1.00 96.75 184 SER A O 1
ATOM 1404 N N . ALA A 1 185 ? -24.570 10.455 34.314 1.00 97.25 185 ALA A N 1
ATOM 1405 C CA . ALA A 1 185 ? -24.018 10.464 35.666 1.00 97.25 185 ALA A CA 1
ATOM 1406 C C . ALA A 1 185 ? -23.134 9.232 35.924 1.00 97.25 185 ALA A C 1
ATOM 1408 O O . ALA A 1 185 ? -22.018 9.393 36.410 1.00 97.25 185 ALA A O 1
ATOM 1409 N N . ALA A 1 186 ? -23.578 8.036 35.521 1.00 96.75 186 ALA A N 1
ATOM 1410 C CA . ALA A 1 186 ? -22.791 6.812 35.657 1.00 96.75 186 ALA A CA 1
ATOM 1411 C C . ALA A 1 186 ? -21.487 6.850 34.837 1.00 96.75 186 ALA A C 1
ATOM 1413 O O . ALA A 1 186 ? -20.442 6.483 35.361 1.00 96.75 186 ALA A O 1
ATOM 1414 N N . ILE A 1 187 ? -21.513 7.353 33.595 1.00 97.12 187 ILE A N 1
ATOM 1415 C CA . ILE A 1 187 ? -20.292 7.539 32.785 1.00 97.12 187 ILE A CA 1
ATOM 1416 C C . ILE A 1 187 ? -19.321 8.519 33.460 1.00 97.12 187 ILE A C 1
ATOM 1418 O O . ILE A 1 187 ? -18.123 8.258 33.521 1.00 97.12 187 ILE A O 1
ATOM 1422 N N . LYS A 1 188 ? -19.823 9.635 34.005 1.00 95.56 188 LYS A N 1
ATOM 1423 C CA . LYS A 1 188 ? -18.986 10.624 34.706 1.00 95.56 188 LYS A CA 1
ATOM 1424 C C . LYS A 1 188 ? -18.348 10.061 35.974 1.00 95.56 188 LYS A C 1
ATOM 1426 O O . LYS A 1 188 ? -17.185 10.354 36.228 1.00 95.56 188 LYS A O 1
ATOM 1431 N N . GLU A 1 189 ? -19.094 9.279 36.748 1.00 96.44 189 GLU A N 1
ATOM 1432 C CA . GLU A 1 189 ? -18.595 8.622 37.962 1.00 96.44 189 GLU A CA 1
ATOM 1433 C C . GLU A 1 189 ? -17.477 7.621 37.642 1.00 96.44 189 GLU A C 1
ATOM 1435 O O . GLU A 1 189 ? -16.479 7.556 38.350 1.00 96.44 189 GLU A O 1
ATOM 1440 N N . GLU A 1 190 ? -17.594 6.905 36.523 1.00 96.06 190 GLU A N 1
ATOM 1441 C CA . GLU A 1 190 ? -16.613 5.906 36.090 1.00 96.06 190 GLU A CA 1
ATOM 1442 C C . GLU A 1 190 ? -15.457 6.482 35.259 1.00 96.06 190 GLU A C 1
ATOM 1444 O O . GLU A 1 190 ? -14.642 5.720 34.731 1.00 96.06 190 GLU A O 1
ATOM 1449 N N . LYS A 1 191 ? -15.358 7.809 35.110 1.00 91.69 191 LYS A N 1
ATOM 1450 C CA . LYS A 1 191 ? -14.365 8.454 34.237 1.00 91.69 191 LYS A CA 1
ATOM 1451 C C . LYS A 1 191 ? -12.930 8.067 34.608 1.00 91.69 191 LYS A C 1
ATOM 1453 O O . LYS A 1 191 ? -12.176 7.616 33.749 1.00 91.69 191 LYS A O 1
ATOM 1458 N N . GLU A 1 192 ? -12.563 8.208 35.882 1.00 92.19 192 GLU A N 1
ATOM 1459 C CA . GLU A 1 192 ? -11.204 7.898 36.354 1.00 92.19 192 GLU A CA 1
ATOM 1460 C C . GLU A 1 192 ? -10.892 6.401 36.282 1.00 92.19 192 GLU A C 1
ATOM 1462 O O . GLU A 1 192 ? -9.783 6.014 35.915 1.00 92.19 192 GLU A O 1
ATOM 1467 N N . ASN A 1 193 ? -11.870 5.549 36.605 1.00 93.62 193 ASN A N 1
ATOM 1468 C CA . ASN A 1 193 ? -11.726 4.099 36.476 1.00 93.62 193 ASN A CA 1
ATOM 1469 C C . ASN A 1 193 ? -11.514 3.711 35.014 1.00 93.62 193 ASN A C 1
ATOM 1471 O O . ASN A 1 193 ? -10.613 2.945 34.703 1.00 93.62 193 ASN A O 1
ATOM 1475 N N . THR A 1 194 ? -12.289 4.296 34.101 1.00 93.81 194 THR A N 1
ATOM 1476 C CA . THR A 1 194 ? -12.165 4.055 32.661 1.00 93.81 194 THR A CA 1
ATOM 1477 C C . THR A 1 194 ? -10.785 4.459 32.158 1.00 93.81 194 THR A C 1
ATOM 1479 O O . THR A 1 194 ? -10.138 3.673 31.473 1.00 93.81 194 THR A O 1
ATOM 1482 N N . GLU A 1 195 ? -10.290 5.632 32.550 1.00 90.38 195 GLU A N 1
ATOM 1483 C CA . GLU A 1 195 ? -8.941 6.075 32.199 1.00 90.38 195 GLU A CA 1
ATOM 1484 C C . GLU A 1 195 ? -7.867 5.096 32.702 1.00 90.38 195 GLU A C 1
ATOM 1486 O O . GLU A 1 195 ? -7.026 4.652 31.918 1.00 90.38 195 GLU A O 1
ATOM 1491 N N . LYS A 1 196 ? -7.932 4.684 33.975 1.00 92.38 196 LYS A N 1
ATOM 1492 C CA . LYS A 1 196 ? -7.001 3.700 34.557 1.00 92.38 196 LYS A CA 1
ATOM 1493 C C . LYS A 1 196 ? -7.086 2.344 33.854 1.00 92.38 196 LYS A C 1
ATOM 1495 O O . LYS A 1 196 ? -6.054 1.753 33.542 1.00 92.38 196 LYS A O 1
ATOM 1500 N N . ASN A 1 197 ? -8.291 1.859 33.562 1.00 94.06 197 ASN A N 1
ATOM 1501 C CA . ASN A 1 197 ? -8.500 0.567 32.909 1.00 94.06 197 ASN A CA 1
ATOM 1502 C C . ASN A 1 197 ? -7.929 0.575 31.490 1.00 94.06 197 ASN A C 1
ATOM 1504 O O . ASN A 1 197 ? -7.211 -0.351 31.119 1.00 94.06 197 ASN A O 1
ATOM 1508 N N . LEU A 1 198 ? -8.162 1.645 30.722 1.00 90.00 198 LEU A N 1
ATOM 1509 C CA . LEU A 1 198 ? -7.552 1.832 29.403 1.00 90.00 198 LEU A CA 1
ATOM 1510 C C . LEU A 1 198 ? -6.019 1.895 29.507 1.00 90.00 198 LEU A C 1
ATOM 1512 O O . LEU A 1 198 ? -5.321 1.259 28.720 1.00 90.00 198 LEU A O 1
ATOM 1516 N N . GLN A 1 199 ? -5.478 2.594 30.508 1.00 87.81 199 GLN A N 1
ATOM 1517 C CA . GLN A 1 199 ? -4.032 2.684 30.730 1.00 87.81 199 GLN A CA 1
ATOM 1518 C C . GLN A 1 199 ? -3.370 1.367 31.160 1.00 87.81 199 GLN A C 1
ATOM 1520 O O . GLN A 1 199 ? -2.166 1.223 30.984 1.00 87.81 199 GLN A O 1
ATOM 1525 N N . VAL A 1 200 ? -4.091 0.412 31.737 1.00 90.12 200 VAL A N 1
ATOM 1526 C CA . VAL A 1 200 ? -3.510 -0.894 32.092 1.00 90.12 200 VAL A CA 1
ATOM 1527 C C . VAL A 1 200 ? -3.744 -1.886 30.962 1.00 90.12 200 VAL A C 1
ATOM 1529 O O . VAL A 1 200 ? -2.804 -2.475 30.439 1.00 90.12 200 VAL A O 1
ATOM 1532 N N . LEU A 1 201 ? -4.993 -2.019 30.521 1.00 91.56 201 LEU A N 1
ATOM 1533 C CA . LEU A 1 201 ? -5.391 -3.056 29.576 1.00 91.56 201 LEU A CA 1
ATOM 1534 C C . LEU A 1 201 ? -5.034 -2.708 28.126 1.00 91.56 201 LEU A C 1
ATOM 1536 O O . LEU A 1 201 ? -4.835 -3.621 27.327 1.00 91.56 201 LEU A O 1
ATOM 1540 N N . LEU A 1 202 ? -4.924 -1.420 27.766 1.00 84.56 202 LEU A N 1
ATOM 1541 C CA . LEU A 1 202 ? -4.641 -0.975 26.392 1.00 84.56 202 LEU A CA 1
ATOM 1542 C C . LEU A 1 202 ? -3.314 -0.217 26.205 1.00 84.56 202 LEU A C 1
ATOM 1544 O O . LEU A 1 202 ? -2.911 -0.030 25.061 1.00 84.56 202 LEU A O 1
ATOM 1548 N N . ARG A 1 203 ? -2.589 0.208 27.248 1.00 63.31 203 ARG A N 1
ATOM 1549 C CA . ARG A 1 203 ? -1.378 1.056 27.086 1.00 63.31 203 ARG A CA 1
ATOM 1550 C C . ARG A 1 203 ? -0.191 0.345 26.440 1.00 63.31 203 ARG A C 1
ATOM 1552 O O . ARG A 1 203 ? 0.543 0.967 25.674 1.00 63.31 203 ARG A O 1
ATOM 1559 N N . HIS A 1 204 ? -0.046 -0.964 26.645 1.00 51.06 204 HIS A N 1
ATOM 1560 C CA . HIS A 1 204 ? 0.864 -1.766 25.819 1.00 51.06 204 HIS A CA 1
ATOM 1561 C C . HIS A 1 204 ? 0.299 -2.026 24.420 1.00 51.06 204 HIS A C 1
ATOM 1563 O O . HIS A 1 204 ? 1.064 -2.256 23.497 1.00 51.06 204 HIS A O 1
ATOM 1569 N N . ARG A 1 205 ? -1.014 -1.878 24.208 1.00 52.62 205 ARG A N 1
ATOM 1570 C CA . ARG A 1 205 ? -1.660 -2.008 22.891 1.00 52.62 205 ARG A CA 1
ATOM 1571 C C . ARG A 1 205 ? -1.528 -0.748 22.029 1.00 52.62 205 ARG A C 1
ATOM 1573 O O . ARG A 1 205 ? -1.592 -0.871 20.816 1.00 52.62 205 ARG A O 1
ATOM 1580 N N . SER A 1 206 ? -1.258 0.428 22.604 1.00 38.69 206 SER A N 1
ATOM 1581 C CA . SER A 1 206 ? -0.840 1.631 21.854 1.00 38.69 206 SER A CA 1
ATOM 1582 C C . SER A 1 206 ? 0.636 1.613 21.429 1.00 38.69 206 SER A C 1
ATOM 1584 O O . SER A 1 206 ? 0.994 2.282 20.465 1.00 38.69 206 SER A O 1
ATOM 1586 N N . LEU A 1 207 ? 1.483 0.828 22.109 1.00 37.78 207 LEU A N 1
ATOM 1587 C CA . LEU A 1 207 ? 2.852 0.523 21.668 1.00 37.78 207 LEU A CA 1
ATOM 1588 C C . LEU A 1 207 ? 2.883 -0.686 20.714 1.00 37.78 207 LEU A C 1
ATOM 1590 O O . LEU A 1 207 ? 3.608 -0.657 19.735 1.00 37.78 207 LEU A O 1
ATOM 1594 N N . PHE A 1 208 ? 2.011 -1.682 20.890 1.00 37.81 208 PHE A N 1
ATOM 1595 C CA . PHE A 1 208 ? 1.845 -2.783 19.928 1.00 37.81 208 PHE A CA 1
ATOM 1596 C C . PHE A 1 208 ? 1.098 -2.373 18.647 1.00 37.81 208 PHE A C 1
ATOM 1598 O O . PHE A 1 208 ? 1.334 -2.946 17.589 1.00 37.81 208 PHE A O 1
ATOM 1605 N N . LEU A 1 209 ? 0.240 -1.345 18.693 1.00 39.50 209 LEU A N 1
ATOM 1606 C CA . LEU A 1 209 ? -0.215 -0.656 17.478 1.00 39.50 209 LEU A CA 1
ATOM 1607 C C . LEU A 1 209 ? 0.927 0.130 16.816 1.00 39.50 209 LEU A C 1
ATOM 1609 O O . LEU A 1 209 ? 0.846 0.358 15.619 1.00 39.50 209 LEU A O 1
ATOM 1613 N N . ARG A 1 210 ? 2.001 0.502 17.531 1.00 41.22 210 ARG A N 1
ATOM 1614 C CA . ARG A 1 210 ? 3.234 1.007 16.896 1.00 41.22 210 ARG A CA 1
ATOM 1615 C C . ARG A 1 210 ? 4.076 -0.121 16.294 1.00 41.22 210 ARG A C 1
ATOM 1617 O O . ARG A 1 210 ? 4.614 0.080 15.222 1.00 41.22 210 ARG A O 1
ATOM 1624 N N . GLU A 1 211 ? 4.121 -1.308 16.902 1.00 40.75 211 GLU A N 1
ATOM 1625 C CA . GLU A 1 211 ? 4.842 -2.466 16.332 1.00 40.75 211 GLU A CA 1
ATOM 1626 C C . GLU A 1 211 ? 4.137 -3.117 15.127 1.00 40.75 211 GLU A C 1
ATOM 1628 O O . GLU A 1 211 ? 4.788 -3.794 14.344 1.00 40.75 211 GLU A O 1
ATOM 1633 N N . TYR A 1 212 ? 2.834 -2.882 14.926 1.00 41.38 212 TYR A N 1
ATOM 1634 C CA . TYR A 1 212 ? 2.093 -3.347 13.740 1.00 41.38 212 TYR A CA 1
ATOM 1635 C C . TYR A 1 212 ? 1.646 -2.236 12.787 1.00 41.38 212 TYR A C 1
ATOM 1637 O O . TYR A 1 212 ? 0.945 -2.510 11.808 1.00 41.38 212 TYR A O 1
ATOM 1645 N N . THR A 1 213 ? 2.022 -0.983 13.038 1.00 51.16 213 THR A N 1
ATOM 1646 C CA . THR A 1 213 ? 1.852 0.050 12.019 1.00 51.16 213 THR A CA 1
ATOM 1647 C C . THR A 1 213 ? 3.163 0.187 11.278 1.00 51.16 213 THR A C 1
ATOM 1649 O O . THR A 1 213 ? 4.114 0.766 11.786 1.00 51.16 213 THR A O 1
ATOM 1652 N N . MET A 1 214 ? 3.206 -0.371 10.066 1.00 61.66 214 MET A N 1
ATOM 1653 C CA . MET A 1 214 ? 4.241 -0.035 9.094 1.00 61.66 214 MET A CA 1
ATOM 1654 C C . MET A 1 214 ? 4.299 1.493 9.017 1.00 61.66 214 MET A C 1
ATOM 1656 O O . MET A 1 214 ? 3.333 2.122 8.586 1.00 61.66 214 MET A O 1
ATOM 1660 N N . ALA A 1 215 ? 5.371 2.077 9.534 1.00 74.69 215 ALA A N 1
ATOM 1661 C CA . ALA A 1 215 ? 5.576 3.511 9.613 1.00 74.69 215 ALA A CA 1
ATOM 1662 C C . ALA A 1 215 ? 6.956 3.799 9.045 1.00 74.69 215 ALA A C 1
ATOM 1664 O O . ALA A 1 215 ? 7.909 3.072 9.323 1.00 74.69 215 ALA A O 1
ATOM 1665 N N . ILE A 1 216 ? 7.060 4.834 8.226 1.00 87.69 216 ILE A N 1
ATOM 1666 C CA . ILE A 1 216 ? 8.358 5.294 7.746 1.00 87.69 216 ILE A CA 1
ATOM 1667 C C . ILE A 1 216 ? 8.932 6.293 8.747 1.00 87.69 216 ILE A C 1
ATOM 1669 O O . ILE A 1 216 ? 8.197 7.110 9.295 1.00 87.69 216 ILE A O 1
ATOM 1673 N N . ASP A 1 217 ? 10.241 6.272 8.986 1.00 87.19 217 ASP A N 1
ATOM 1674 C CA . ASP A 1 217 ? 10.834 7.178 9.979 1.00 87.19 217 ASP A CA 1
ATOM 1675 C C . ASP A 1 217 ? 10.923 8.619 9.450 1.00 87.19 217 ASP A C 1
ATOM 1677 O O . ASP A 1 217 ? 11.000 9.577 10.223 1.00 87.19 217 ASP A O 1
ATOM 1681 N N . GLY A 1 218 ? 10.953 8.771 8.122 1.00 88.50 218 GLY A N 1
ATOM 1682 C CA . GLY A 1 218 ? 10.975 10.058 7.446 1.00 88.50 218 GLY A CA 1
ATOM 1683 C C . GLY A 1 218 ? 11.247 9.970 5.945 1.00 88.50 218 GLY A C 1
ATOM 1684 O O . GLY A 1 218 ? 11.305 8.892 5.351 1.00 88.50 218 GLY A O 1
ATOM 1685 N N . LEU A 1 219 ? 11.428 11.140 5.337 1.00 92.94 219 LEU A N 1
ATOM 1686 C CA . LEU A 1 219 ? 11.757 11.336 3.931 1.00 92.94 219 LEU A CA 1
ATOM 1687 C C . LEU A 1 219 ? 12.920 12.320 3.804 1.00 92.94 219 LEU A C 1
ATOM 1689 O O . LEU A 1 219 ? 12.910 13.396 4.399 1.00 92.94 219 LEU A O 1
ATOM 1693 N N . ILE A 1 220 ? 13.896 11.974 2.978 1.00 94.75 220 ILE A N 1
ATOM 1694 C CA . ILE A 1 220 ? 15.023 12.822 2.603 1.00 94.75 220 ILE A CA 1
ATOM 1695 C C . ILE A 1 220 ? 15.060 12.871 1.076 1.00 94.75 220 ILE A C 1
ATOM 1697 O O . ILE A 1 220 ? 14.981 11.839 0.417 1.00 94.75 220 ILE A O 1
ATOM 1701 N N . ILE A 1 221 ? 15.188 14.065 0.506 1.00 96.62 221 ILE A N 1
ATOM 1702 C CA . ILE A 1 221 ? 15.397 14.254 -0.931 1.00 96.62 221 ILE A CA 1
ATOM 1703 C C . ILE A 1 221 ? 16.801 14.805 -1.118 1.00 96.62 221 ILE A C 1
ATOM 1705 O O . ILE A 1 221 ? 17.117 15.868 -0.584 1.00 96.62 221 ILE A O 1
ATOM 1709 N N . LEU A 1 222 ? 17.630 14.083 -1.864 1.00 96.75 222 LEU A N 1
ATOM 1710 C CA . LEU A 1 222 ? 18.996 14.459 -2.201 1.00 96.75 222 LEU A CA 1
ATOM 1711 C C . LEU A 1 222 ? 19.077 14.951 -3.647 1.00 96.75 222 LEU A C 1
ATOM 1713 O O . LEU A 1 222 ? 18.361 14.458 -4.522 1.00 96.75 222 LEU A O 1
ATOM 1717 N N . ASP A 1 223 ? 19.975 15.897 -3.898 1.00 94.94 223 ASP A N 1
ATOM 1718 C CA . ASP A 1 223 ? 20.366 16.278 -5.252 1.00 94.94 223 ASP A CA 1
ATOM 1719 C C . ASP A 1 223 ? 21.346 15.270 -5.882 1.00 94.94 223 ASP A C 1
ATOM 1721 O O . ASP A 1 223 ? 21.753 14.279 -5.270 1.00 94.94 223 ASP A O 1
ATOM 1725 N N . SER A 1 224 ? 21.757 15.534 -7.124 1.00 89.75 224 SER A N 1
ATOM 1726 C CA . SER A 1 224 ? 22.704 14.695 -7.864 1.00 89.75 224 SER A CA 1
ATOM 1727 C C . SER A 1 224 ? 24.103 14.618 -7.238 1.00 89.75 224 SER A C 1
ATOM 1729 O O . SER A 1 224 ? 24.894 13.766 -7.637 1.00 89.75 224 SER A O 1
ATOM 1731 N N . ALA A 1 225 ? 24.437 15.514 -6.302 1.00 91.38 225 ALA A N 1
ATOM 1732 C CA . ALA A 1 225 ? 25.690 15.504 -5.549 1.00 91.38 225 ALA A CA 1
ATOM 1733 C C . ALA A 1 225 ? 25.553 14.786 -4.192 1.00 91.38 225 ALA A C 1
ATOM 1735 O O . ALA A 1 225 ? 26.497 14.785 -3.397 1.00 91.38 225 ALA A O 1
ATOM 1736 N N . GLY A 1 226 ? 24.388 14.189 -3.912 1.00 92.25 226 GLY A N 1
ATOM 1737 C CA . GLY A 1 226 ? 24.112 13.485 -2.664 1.00 92.25 226 GLY A CA 1
ATOM 1738 C C . GLY A 1 226 ? 23.865 14.417 -1.476 1.00 92.25 226 GLY A C 1
ATOM 1739 O O . GLY A 1 226 ? 23.991 13.973 -0.334 1.00 92.25 226 GLY A O 1
ATOM 1740 N N . GLN A 1 227 ? 23.550 15.697 -1.716 1.00 94.38 227 GLN A N 1
ATOM 1741 C CA . GLN A 1 227 ? 23.285 16.684 -0.666 1.00 94.38 227 GLN A CA 1
ATOM 1742 C C . GLN A 1 227 ? 21.782 16.831 -0.397 1.00 94.38 227 GLN A C 1
ATOM 1744 O O . GLN A 1 227 ? 20.994 16.850 -1.345 1.00 94.38 227 GLN A O 1
ATOM 1749 N N . PRO A 1 228 ? 21.355 16.971 0.872 1.00 93.88 228 PRO A N 1
ATOM 1750 C CA . PRO A 1 228 ? 19.943 17.100 1.206 1.00 93.88 228 PRO A CA 1
ATOM 1751 C C . PRO A 1 228 ? 19.352 18.432 0.734 1.00 93.88 228 PRO A C 1
ATOM 1753 O O . PRO A 1 228 ? 19.837 19.511 1.069 1.00 93.88 228 PRO A O 1
ATOM 1756 N N . VAL A 1 229 ? 18.260 18.331 -0.022 1.00 94.25 229 VAL A N 1
ATOM 1757 C CA . VAL A 1 229 ? 17.432 19.444 -0.503 1.00 94.25 229 VAL A CA 1
ATOM 1758 C C . VAL A 1 229 ? 16.194 19.618 0.377 1.00 94.25 229 VAL A C 1
ATOM 1760 O O . VAL A 1 229 ? 15.846 20.740 0.735 1.00 94.25 229 VAL A O 1
ATOM 1763 N N . VAL A 1 230 ? 15.544 18.509 0.745 1.00 92.50 230 VAL A N 1
ATOM 1764 C CA . VAL A 1 230 ? 14.353 18.466 1.610 1.00 92.50 230 VAL A CA 1
ATOM 1765 C C . VAL A 1 230 ? 14.533 17.355 2.634 1.00 92.50 230 VAL A C 1
ATOM 1767 O O . VAL A 1 230 ? 15.033 16.281 2.295 1.00 92.50 230 VAL A O 1
ATOM 1770 N N . GLN A 1 231 ? 14.121 17.597 3.877 1.00 89.38 231 GLN A N 1
ATOM 1771 C CA . GLN A 1 231 ? 14.144 16.595 4.942 1.00 89.38 231 GLN A CA 1
ATOM 1772 C C . GLN A 1 231 ? 12.884 16.704 5.796 1.00 89.38 231 GLN A C 1
ATOM 1774 O O . GLN A 1 231 ? 12.581 17.775 6.315 1.00 89.38 231 GLN A O 1
ATOM 1779 N N . SER A 1 232 ? 1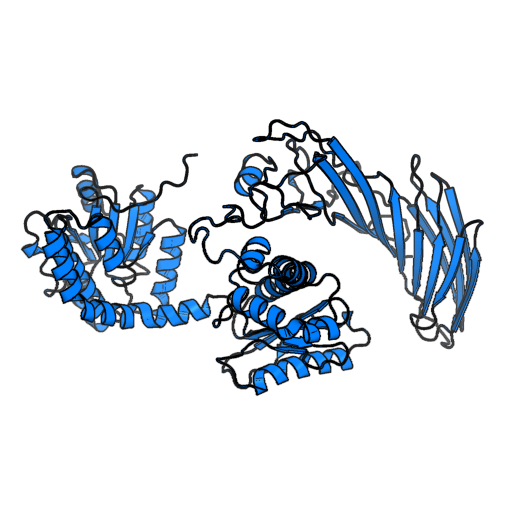2.162 15.600 5.976 1.00 85.56 232 SER A N 1
ATOM 1780 C CA . SER A 1 232 ? 11.056 15.539 6.929 1.00 85.56 232 SER A CA 1
ATOM 1781 C C . SER A 1 232 ? 11.562 15.649 8.370 1.00 85.56 232 SER A C 1
ATOM 1783 O O . SER A 1 232 ? 12.740 15.445 8.674 1.00 85.56 232 SER A O 1
ATOM 1785 N N . GLY A 1 233 ? 10.647 15.925 9.299 1.00 70.00 233 GLY A N 1
ATOM 1786 C CA . GLY A 1 233 ? 10.970 15.882 10.720 1.00 70.00 233 GLY A CA 1
ATOM 1787 C C . GLY A 1 233 ? 11.124 14.446 11.227 1.00 70.00 233 GLY A C 1
ATOM 1788 O O . GLY A 1 233 ? 10.144 13.716 11.287 1.00 70.00 233 GLY A O 1
ATOM 1789 N N . PHE A 1 234 ? 12.318 14.076 11.690 1.00 70.44 234 PHE A N 1
ATOM 1790 C CA . PHE A 1 234 ? 12.587 12.826 12.417 1.00 70.44 234 PHE A CA 1
ATOM 1791 C C . PHE A 1 234 ? 12.328 13.007 13.921 1.00 70.44 234 PHE A C 1
ATOM 1793 O O . PHE A 1 234 ? 13.237 12.894 14.736 1.00 70.44 234 PHE A O 1
ATOM 1800 N N . ARG A 1 235 ? 11.112 13.395 14.324 1.00 59.28 235 ARG A N 1
ATOM 1801 C CA . ARG A 1 235 ? 10.865 13.959 15.673 1.00 59.28 235 ARG A CA 1
ATOM 1802 C C . ARG A 1 235 ? 11.219 13.022 16.840 1.00 59.28 235 ARG A C 1
ATOM 1804 O O . ARG A 1 235 ? 11.490 13.514 17.933 1.00 59.28 235 ARG A O 1
ATOM 1811 N N . SER A 1 236 ? 11.227 11.708 16.623 1.00 62.69 236 SER A N 1
ATOM 1812 C CA . SER A 1 236 ? 11.617 10.691 17.611 1.00 62.69 236 SER A CA 1
ATOM 1813 C C . SER A 1 236 ? 13.072 10.217 17.501 1.00 62.69 236 SER A C 1
ATOM 1815 O O . SER A 1 236 ? 13.514 9.465 18.369 1.00 62.69 236 SER A O 1
ATOM 1817 N N . SER A 1 237 ? 13.820 10.648 16.478 1.00 70.94 237 SER A N 1
ATOM 1818 C CA . SER A 1 237 ? 15.172 10.162 16.175 1.00 70.94 237 SER A CA 1
ATOM 1819 C C . SER A 1 237 ? 16.193 11.309 16.201 1.00 70.94 237 SER A C 1
ATOM 1821 O O . SER A 1 237 ? 15.887 12.428 15.792 1.00 70.94 237 SER A O 1
ATOM 1823 N N . PRO A 1 238 ? 17.431 11.085 16.671 1.00 76.81 238 PRO A N 1
ATOM 1824 C CA . PRO A 1 238 ? 18.446 12.141 16.685 1.00 76.81 238 PRO A CA 1
ATOM 1825 C C . PRO A 1 238 ? 18.817 12.611 15.276 1.00 76.81 238 PRO A C 1
ATOM 1827 O O . PRO A 1 238 ? 18.763 11.833 14.332 1.00 76.81 238 PRO A O 1
ATOM 1830 N N . GLN A 1 239 ? 19.278 13.856 15.127 1.00 73.25 239 GLN A N 1
ATOM 1831 C CA . GLN A 1 239 ? 19.646 14.425 13.818 1.00 73.25 239 GLN A CA 1
ATOM 1832 C C . GLN A 1 239 ? 20.719 13.605 13.075 1.00 73.25 239 GLN A C 1
ATOM 1834 O O . GLN A 1 239 ? 20.707 13.527 11.849 1.00 73.25 239 GLN A O 1
ATOM 1839 N N . ALA A 1 240 ? 21.605 12.935 13.820 1.00 82.38 240 ALA A N 1
ATOM 1840 C CA . ALA A 1 240 ? 22.595 12.009 13.273 1.00 82.38 240 ALA A CA 1
ATOM 1841 C C . ALA A 1 240 ? 21.966 10.818 12.528 1.00 82.38 240 ALA A C 1
ATOM 1843 O O . ALA A 1 240 ? 22.592 10.269 11.631 1.00 82.38 240 ALA A O 1
ATOM 1844 N N . TYR A 1 241 ? 20.729 10.441 12.863 1.00 85.50 241 TYR A N 1
ATOM 1845 C CA . TYR A 1 241 ? 20.028 9.333 12.224 1.00 85.50 241 TYR A CA 1
ATOM 1846 C C . TYR A 1 241 ? 19.862 9.569 10.722 1.00 85.50 241 TYR A C 1
ATOM 1848 O O . TYR A 1 241 ? 20.281 8.738 9.927 1.00 85.50 241 TYR A O 1
ATOM 1856 N N . ALA A 1 242 ? 19.346 10.735 10.323 1.00 88.19 242 ALA A N 1
ATOM 1857 C CA . ALA A 1 242 ? 19.180 11.082 8.913 1.00 88.19 242 ALA A CA 1
ATOM 1858 C C . ALA A 1 242 ? 20.514 11.034 8.146 1.00 88.19 242 ALA A C 1
ATOM 1860 O O . ALA A 1 242 ? 20.561 10.531 7.027 1.00 88.19 242 ALA A O 1
ATOM 1861 N N . LEU A 1 243 ? 21.602 11.504 8.767 1.00 89.62 243 LEU A N 1
ATOM 1862 C CA . LEU A 1 243 ? 22.936 11.513 8.159 1.00 89.62 243 LEU A CA 1
ATOM 1863 C C . LEU A 1 243 ? 23.458 10.102 7.872 1.00 89.62 243 LEU A C 1
ATOM 1865 O O . LEU A 1 243 ? 24.008 9.881 6.801 1.00 89.62 243 LEU A O 1
ATOM 1869 N N . LEU A 1 244 ? 23.217 9.131 8.756 1.00 90.69 244 LEU A N 1
ATOM 1870 C CA . LEU A 1 244 ? 23.648 7.746 8.531 1.00 90.69 244 LEU A CA 1
ATOM 1871 C C . LEU A 1 244 ? 23.015 7.126 7.281 1.00 90.69 244 LEU A C 1
ATOM 1873 O O . LEU A 1 244 ? 23.680 6.398 6.547 1.00 90.69 244 LEU A O 1
ATOM 1877 N N . HIS A 1 245 ? 21.741 7.428 7.019 1.00 92.69 245 HIS A N 1
ATOM 1878 C CA . HIS A 1 245 ? 21.045 6.952 5.819 1.00 92.69 245 HIS A CA 1
ATOM 1879 C C . HIS A 1 245 ? 21.564 7.627 4.545 1.00 92.69 245 HIS A C 1
ATOM 1881 O O . HIS A 1 245 ? 21.685 6.970 3.509 1.00 92.69 245 HIS A O 1
ATOM 1887 N N . ILE A 1 246 ? 21.919 8.914 4.629 1.00 93.94 246 ILE A N 1
ATOM 1888 C CA . ILE A 1 246 ? 22.555 9.658 3.532 1.00 93.94 246 ILE A CA 1
ATOM 1889 C C . ILE A 1 246 ? 23.939 9.075 3.228 1.00 93.94 246 ILE A C 1
ATOM 1891 O O . ILE A 1 246 ? 24.242 8.777 2.073 1.00 93.94 246 ILE A O 1
ATOM 1895 N N . ASP A 1 247 ? 24.756 8.855 4.257 1.00 93.31 247 ASP A N 1
ATOM 1896 C CA . ASP A 1 247 ? 26.109 8.315 4.121 1.00 93.31 247 ASP A CA 1
ATOM 1897 C C . ASP A 1 247 ? 26.098 6.886 3.572 1.00 93.31 247 ASP A C 1
ATOM 1899 O O . ASP A 1 247 ? 26.923 6.553 2.718 1.00 93.31 247 ASP A O 1
ATOM 1903 N N . ALA A 1 248 ? 25.147 6.050 4.004 1.00 93.81 248 ALA A N 1
ATOM 1904 C CA . ALA A 1 248 ? 24.984 4.693 3.493 1.00 93.81 248 ALA A CA 1
ATOM 1905 C C . ALA A 1 248 ? 24.706 4.684 1.982 1.00 93.81 248 ALA A C 1
ATOM 1907 O O . ALA A 1 248 ? 25.372 3.958 1.240 1.00 93.81 248 ALA A O 1
ATOM 1908 N N . LEU A 1 249 ? 23.776 5.525 1.514 1.00 95.31 249 LEU A N 1
ATOM 1909 C CA . LEU A 1 249 ? 23.467 5.628 0.089 1.00 95.31 249 LEU A CA 1
ATOM 1910 C C . LEU A 1 249 ? 24.636 6.215 -0.710 1.00 95.31 249 LEU A C 1
ATOM 1912 O O . LEU A 1 249 ? 25.028 5.644 -1.726 1.00 95.31 249 LEU A O 1
ATOM 1916 N N . ASN A 1 250 ? 25.222 7.321 -0.249 1.00 95.38 250 ASN A N 1
ATOM 1917 C CA . ASN A 1 250 ?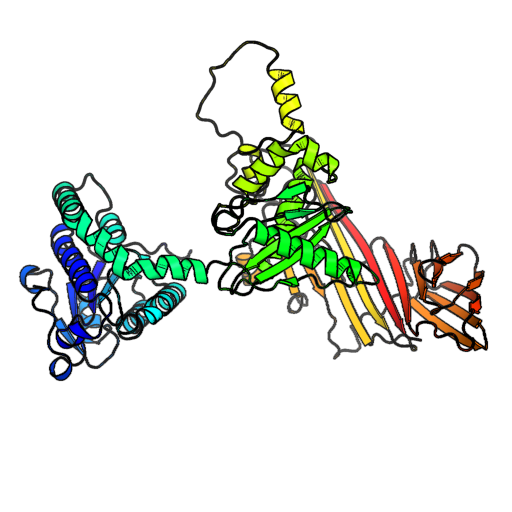 26.340 7.966 -0.940 1.00 95.38 250 ASN A CA 1
ATOM 1918 C C . ASN A 1 250 ? 27.556 7.033 -1.047 1.00 95.38 250 ASN A C 1
ATOM 1920 O O . ASN A 1 250 ? 28.193 6.967 -2.099 1.00 95.38 250 ASN A O 1
ATOM 1924 N N . SER A 1 251 ? 27.846 6.261 0.004 1.00 94.12 251 SER A N 1
ATOM 1925 C CA . SER A 1 251 ? 28.927 5.269 -0.006 1.00 94.12 251 SER A CA 1
ATOM 1926 C C . SER A 1 251 ? 28.647 4.131 -0.988 1.00 94.12 251 SER A C 1
ATOM 1928 O O . SER A 1 251 ? 29.542 3.729 -1.731 1.00 94.12 251 SER A O 1
ATOM 1930 N N . ALA A 1 252 ? 27.407 3.632 -1.031 1.00 93.31 252 ALA A N 1
ATOM 1931 C CA . ALA A 1 252 ? 27.014 2.582 -1.965 1.00 93.31 252 ALA A CA 1
ATOM 1932 C C . ALA A 1 252 ? 27.087 3.059 -3.427 1.00 93.31 252 ALA A C 1
ATOM 1934 O O . ALA A 1 252 ? 27.632 2.357 -4.278 1.00 93.31 252 ALA A O 1
ATOM 1935 N N . LEU A 1 253 ? 26.620 4.281 -3.709 1.00 92.00 253 LEU A N 1
ATOM 1936 C CA . LEU A 1 253 ? 26.716 4.901 -5.034 1.00 92.00 253 LEU A CA 1
ATOM 1937 C C . LEU A 1 253 ? 28.169 5.125 -5.468 1.00 92.00 253 LEU A C 1
ATOM 1939 O O . LEU A 1 253 ? 28.488 4.907 -6.633 1.00 92.00 253 LEU A O 1
ATOM 1943 N N . ALA A 1 254 ? 29.054 5.524 -4.551 1.00 91.38 254 ALA A N 1
ATOM 1944 C CA . ALA A 1 254 ? 30.473 5.714 -4.847 1.00 91.38 254 ALA A CA 1
ATOM 1945 C C . ALA A 1 254 ? 31.213 4.394 -5.133 1.00 91.38 254 ALA A C 1
ATOM 1947 O O . ALA A 1 254 ? 32.191 4.388 -5.880 1.00 91.38 254 ALA A O 1
ATOM 1948 N N . ALA A 1 255 ? 30.762 3.283 -4.542 1.00 90.06 255 ALA A N 1
ATOM 1949 C CA . ALA A 1 255 ? 31.354 1.961 -4.738 1.00 90.06 255 ALA A CA 1
ATOM 1950 C C . ALA A 1 255 ? 30.859 1.246 -6.011 1.00 90.06 255 ALA A C 1
ATOM 1952 O O . ALA A 1 255 ? 31.539 0.346 -6.509 1.00 90.06 255 ALA A O 1
ATOM 1953 N N . ALA A 1 256 ? 29.688 1.615 -6.534 1.00 85.12 256 ALA A N 1
ATOM 1954 C CA . ALA A 1 256 ? 29.069 0.949 -7.674 1.00 85.12 256 ALA A CA 1
ATOM 1955 C C . ALA A 1 256 ? 29.635 1.425 -9.024 1.00 85.12 256 ALA A C 1
ATOM 1957 O O . ALA A 1 256 ? 29.886 2.610 -9.241 1.00 85.12 256 ALA A O 1
ATOM 1958 N N . ALA A 1 257 ? 29.787 0.500 -9.979 1.00 81.75 257 ALA A N 1
ATOM 1959 C CA . ALA A 1 257 ? 30.209 0.833 -11.343 1.00 81.75 257 ALA A CA 1
ATOM 1960 C C . ALA A 1 257 ? 29.124 1.616 -12.102 1.00 81.75 257 ALA A C 1
ATOM 1962 O O . ALA A 1 257 ? 29.429 2.482 -12.927 1.00 81.75 257 ALA A O 1
ATOM 1963 N N . ARG A 1 258 ? 27.851 1.316 -11.819 1.00 78.12 258 ARG A N 1
ATOM 1964 C CA . ARG A 1 258 ? 26.690 2.067 -12.293 1.00 78.12 258 ARG A CA 1
ATOM 1965 C C . ARG A 1 258 ? 25.741 2.357 -11.129 1.00 78.12 258 ARG A C 1
ATOM 1967 O O . ARG A 1 258 ? 25.553 1.488 -10.286 1.00 78.12 258 ARG A O 1
ATOM 1974 N N . PRO A 1 259 ? 25.051 3.512 -11.122 1.00 74.25 259 PRO A N 1
ATOM 1975 C CA . PRO A 1 259 ? 24.054 3.815 -10.092 1.00 74.25 259 PRO A CA 1
ATOM 1976 C C . PRO A 1 259 ? 22.928 2.774 -9.985 1.00 74.25 259 PRO A C 1
ATOM 1978 O O . PRO A 1 259 ? 22.426 2.541 -8.893 1.00 74.25 259 PRO A O 1
ATOM 1981 N N . ASP A 1 260 ? 22.561 2.135 -11.102 1.00 78.94 260 ASP A N 1
ATOM 1982 C CA . ASP A 1 260 ? 21.519 1.095 -11.151 1.00 78.94 260 ASP A CA 1
ATOM 1983 C C . ASP A 1 260 ? 21.937 -0.224 -10.470 1.00 78.94 260 ASP A C 1
ATOM 1985 O O . ASP A 1 260 ? 21.092 -1.092 -10.271 1.00 78.94 260 ASP A O 1
ATOM 1989 N N . ASP A 1 261 ? 23.226 -0.392 -10.148 1.00 83.56 261 ASP A N 1
ATOM 1990 C CA . ASP A 1 261 ? 23.755 -1.602 -9.505 1.00 83.56 261 ASP A CA 1
ATOM 1991 C C . ASP A 1 261 ? 23.625 -1.546 -7.970 1.00 83.56 261 ASP A C 1
ATOM 1993 O O . ASP A 1 261 ? 23.919 -2.528 -7.289 1.00 83.56 261 ASP A O 1
ATOM 1997 N N . VAL A 1 262 ? 23.217 -0.400 -7.408 1.00 90.88 262 VAL A N 1
ATOM 1998 C CA . VAL A 1 262 ? 23.016 -0.235 -5.963 1.00 90.88 262 VAL A CA 1
ATOM 1999 C C . VAL A 1 262 ? 21.676 -0.836 -5.551 1.00 90.88 262 VAL A C 1
ATOM 2001 O O . VAL A 1 262 ? 20.634 -0.476 -6.102 1.00 90.88 262 VAL A O 1
ATOM 2004 N N . ASP A 1 263 ? 21.693 -1.697 -4.532 1.00 93.25 263 ASP A N 1
ATOM 2005 C CA . ASP A 1 263 ? 20.472 -2.285 -3.984 1.00 93.25 263 ASP A CA 1
ATOM 2006 C C . ASP A 1 263 ? 19.494 -1.197 -3.506 1.00 93.25 263 ASP A C 1
ATOM 2008 O O . ASP A 1 263 ? 19.904 -0.256 -2.819 1.00 93.25 263 ASP A O 1
ATOM 2012 N N . PRO A 1 264 ? 18.190 -1.308 -3.820 1.00 94.44 264 PRO A N 1
ATOM 2013 C CA . PRO A 1 264 ? 17.193 -0.294 -3.469 1.00 94.44 264 PRO A CA 1
ATOM 2014 C C . PRO A 1 264 ? 16.909 -0.228 -1.959 1.00 94.44 264 PRO A C 1
ATOM 2016 O O . PRO A 1 264 ? 16.328 0.746 -1.482 1.00 94.44 264 PRO A O 1
ATOM 2019 N N . VAL A 1 265 ? 17.313 -1.255 -1.204 1.00 95.31 265 VAL A N 1
ATOM 2020 C CA . VAL A 1 265 ? 17.220 -1.317 0.258 1.00 95.31 265 VAL A CA 1
ATOM 2021 C C . VAL A 1 265 ? 18.616 -1.560 0.816 1.00 95.31 265 VAL A C 1
ATOM 2023 O O . VAL A 1 265 ? 19.189 -2.629 0.621 1.00 95.31 265 VAL A O 1
ATOM 2026 N N . LEU A 1 266 ? 19.159 -0.573 1.523 1.00 94.38 266 LEU A N 1
ATOM 2027 C CA . LEU A 1 266 ? 20.486 -0.651 2.129 1.00 94.38 266 LEU A CA 1
ATOM 2028 C C . LEU A 1 266 ? 20.352 -0.833 3.638 1.00 94.38 266 LEU A C 1
ATOM 2030 O O . LEU A 1 266 ? 19.636 -0.080 4.294 1.00 94.38 266 LEU A O 1
ATOM 2034 N N . ALA A 1 267 ? 21.051 -1.810 4.210 1.00 90.75 267 ALA A N 1
ATOM 2035 C CA . ALA A 1 267 ? 21.109 -1.957 5.659 1.00 90.75 267 ALA A CA 1
ATOM 2036 C C . ALA A 1 267 ? 21.891 -0.785 6.269 1.00 90.75 267 ALA A C 1
ATOM 2038 O O . ALA A 1 267 ? 23.022 -0.511 5.864 1.00 90.75 267 ALA A O 1
ATOM 2039 N N . VAL A 1 268 ? 21.305 -0.121 7.265 1.00 88.50 268 VAL A N 1
ATOM 2040 C CA . VAL A 1 268 ? 21.943 0.982 7.986 1.00 88.50 268 VAL A CA 1
ATOM 2041 C C . VAL A 1 268 ? 22.115 0.563 9.446 1.00 88.50 268 VAL A C 1
ATOM 2043 O O . VAL A 1 268 ? 21.121 0.258 10.116 1.00 88.50 268 VAL A O 1
ATOM 2046 N N . PRO A 1 269 ? 23.359 0.498 9.959 1.00 74.19 269 PRO A N 1
ATOM 2047 C CA . PRO A 1 269 ? 23.618 0.082 11.332 1.00 74.19 269 PRO A CA 1
ATOM 2048 C C . PRO A 1 269 ? 22.823 0.934 12.327 1.00 74.19 269 PRO A C 1
ATOM 2050 O O . PRO A 1 269 ? 22.873 2.162 12.282 1.00 74.19 269 PRO A O 1
ATOM 2053 N N . GLY A 1 270 ? 22.093 0.270 13.227 1.00 63.44 270 GLY A N 1
ATOM 2054 C CA . GLY A 1 270 ? 21.251 0.921 14.226 1.00 63.44 270 GLY A CA 1
ATOM 2055 C C . GLY A 1 270 ? 22.082 1.687 15.254 1.00 63.44 270 GLY A C 1
ATOM 2056 O O . GLY A 1 270 ? 22.556 1.122 16.235 1.00 63.44 270 GLY A O 1
ATOM 2057 N N . ALA A 1 271 ? 22.255 2.984 15.033 1.00 53.47 271 ALA A N 1
ATOM 2058 C CA . ALA A 1 271 ? 22.626 3.945 16.061 1.00 53.47 271 ALA A CA 1
ATOM 2059 C C . ALA A 1 271 ? 21.890 5.254 15.739 1.00 53.47 271 ALA A C 1
ATOM 2061 O O . ALA A 1 271 ? 22.050 5.742 14.626 1.00 53.47 271 ALA A O 1
ATOM 2062 N N . PRO A 1 272 ? 21.072 5.855 16.631 1.00 53.50 272 PRO A N 1
ATOM 2063 C CA . PRO A 1 272 ? 20.946 5.642 18.083 1.00 53.50 272 PRO A CA 1
ATOM 2064 C C . PRO A 1 272 ? 19.646 4.929 18.517 1.00 53.50 272 PRO A C 1
ATOM 2066 O O . PRO A 1 272 ? 19.333 4.900 19.705 1.00 53.50 272 PRO A O 1
ATOM 2069 N N . LEU A 1 273 ? 18.856 4.397 17.583 1.00 55.50 273 LEU A N 1
ATOM 2070 C CA . LEU A 1 273 ? 17.627 3.652 17.885 1.00 55.50 273 LEU A CA 1
ATOM 2071 C C . LEU A 1 273 ? 17.992 2.216 18.291 1.00 55.50 273 LEU A C 1
ATOM 2073 O O . LEU A 1 273 ? 18.874 1.615 17.686 1.00 55.50 273 LEU A O 1
ATOM 2077 N N . SER A 1 274 ? 17.325 1.632 19.293 1.00 59.47 274 SER A N 1
ATOM 2078 C CA . SER A 1 274 ? 17.610 0.260 19.758 1.00 59.47 274 SER A CA 1
ATOM 2079 C C . SER A 1 274 ? 17.176 -0.842 18.772 1.00 59.47 274 SER A C 1
ATOM 2081 O O . SER A 1 274 ? 17.082 -2.004 19.164 1.00 59.47 274 SER A O 1
ATOM 2083 N N . ALA A 1 275 ? 16.868 -0.482 17.525 1.00 69.56 275 ALA A N 1
ATOM 2084 C CA . ALA A 1 275 ? 16.347 -1.350 16.480 1.00 69.56 275 ALA A CA 1
ATOM 2085 C C . ALA A 1 275 ? 17.207 -1.231 15.206 1.00 69.56 275 ALA A C 1
ATOM 2087 O O . ALA A 1 275 ? 17.741 -0.153 14.927 1.00 69.56 275 ALA A O 1
ATOM 2088 N N . PRO A 1 276 ? 17.355 -2.319 14.426 1.00 79.75 276 PRO A N 1
ATOM 2089 C CA . PRO A 1 276 ? 17.984 -2.254 13.111 1.00 79.75 276 PRO A CA 1
ATOM 2090 C C . PRO A 1 276 ? 17.199 -1.315 12.187 1.00 79.75 276 PRO A C 1
ATOM 2092 O O . PRO A 1 276 ? 15.977 -1.190 12.309 1.00 79.75 276 PRO A O 1
ATOM 2095 N N . SER A 1 277 ? 17.906 -0.668 11.260 1.00 87.94 277 SER A N 1
ATOM 2096 C CA . SER A 1 277 ? 17.307 0.239 10.280 1.00 87.94 277 SER A CA 1
ATOM 2097 C C . SER A 1 277 ? 17.747 -0.085 8.858 1.00 87.94 277 SER A C 1
ATOM 2099 O O . SER A 1 277 ? 18.798 -0.693 8.634 1.00 87.94 277 SER A O 1
ATOM 2101 N N . ALA A 1 278 ? 16.944 0.335 7.891 1.00 91.12 278 ALA A N 1
ATOM 2102 C CA . ALA A 1 278 ? 17.253 0.241 6.479 1.00 91.12 278 ALA A CA 1
ATOM 2103 C C . ALA A 1 278 ? 16.905 1.547 5.760 1.00 91.12 278 ALA A C 1
ATOM 2105 O O . ALA A 1 278 ? 16.006 2.288 6.154 1.00 91.12 278 ALA A O 1
ATOM 2106 N N . CYS A 1 279 ? 17.636 1.817 4.689 1.00 93.00 279 CYS A N 1
ATOM 2107 C CA . CYS A 1 279 ? 17.443 2.940 3.792 1.00 93.00 279 CYS A CA 1
ATOM 2108 C C . CYS A 1 279 ? 16.760 2.420 2.525 1.00 93.00 279 CYS A C 1
ATOM 2110 O O . CYS A 1 279 ? 17.395 1.731 1.724 1.00 93.00 279 CYS A O 1
ATOM 2112 N N . CYS A 1 280 ? 15.471 2.720 2.353 1.00 95.69 280 CYS A N 1
ATOM 2113 C CA . CYS A 1 280 ? 14.766 2.467 1.097 1.00 95.69 280 CYS A CA 1
ATOM 2114 C C . CYS A 1 280 ? 14.961 3.679 0.186 1.00 95.69 280 CYS A C 1
ATOM 2116 O O . CYS A 1 280 ? 14.614 4.791 0.585 1.00 95.69 280 CYS A O 1
ATOM 2118 N N . HIS A 1 281 ? 15.494 3.506 -1.024 1.00 96.00 281 HIS A N 1
ATOM 2119 C CA . HIS A 1 281 ? 15.751 4.639 -1.917 1.00 96.00 281 HIS A CA 1
ATOM 2120 C C . HIS A 1 281 ? 15.285 4.412 -3.351 1.00 96.00 281 HIS A C 1
ATOM 2122 O O . HIS A 1 281 ? 15.258 3.295 -3.864 1.00 96.00 281 HIS A O 1
ATOM 2128 N N . LEU A 1 282 ? 14.909 5.510 -4.002 1.00 94.06 282 LEU A N 1
ATOM 2129 C CA . LEU A 1 282 ? 14.533 5.541 -5.406 1.00 94.06 282 LEU A CA 1
ATOM 2130 C C . LEU A 1 282 ? 15.122 6.784 -6.071 1.00 94.06 282 LEU A C 1
ATOM 2132 O O . LEU A 1 282 ? 15.000 7.899 -5.566 1.00 94.06 282 LEU A O 1
ATOM 2136 N N . ARG A 1 283 ? 15.714 6.598 -7.250 1.00 91.12 283 ARG A N 1
ATOM 2137 C CA . ARG A 1 283 ? 16.128 7.703 -8.113 1.00 91.12 283 ARG A CA 1
ATOM 2138 C C . ARG A 1 283 ? 14.997 8.085 -9.067 1.00 91.12 283 ARG A C 1
ATOM 2140 O O . ARG A 1 283 ? 14.439 7.223 -9.749 1.00 91.12 283 ARG A O 1
ATOM 2147 N N . ARG A 1 284 ? 14.685 9.377 -9.152 1.00 90.38 284 ARG A N 1
ATOM 2148 C CA . ARG A 1 284 ? 13.782 9.938 -10.165 1.00 90.38 284 ARG A CA 1
ATOM 2149 C C . ARG A 1 284 ? 14.372 11.240 -10.685 1.00 90.38 284 ARG A C 1
ATOM 2151 O O . ARG A 1 284 ? 14.755 12.093 -9.892 1.00 90.38 284 ARG A O 1
ATOM 2158 N N . ASP A 1 285 ? 14.447 11.367 -12.007 1.00 86.25 285 ASP A N 1
ATOM 2159 C CA . ASP A 1 285 ? 15.158 12.462 -12.671 1.00 86.25 285 ASP A CA 1
ATOM 2160 C C . ASP A 1 285 ? 16.600 12.582 -12.125 1.00 86.25 285 ASP A C 1
ATOM 2162 O O . ASP A 1 285 ? 17.338 11.586 -12.081 1.00 86.25 285 ASP A O 1
ATOM 2166 N N . ASP A 1 286 ? 16.984 13.774 -11.666 1.00 88.12 286 ASP A N 1
ATOM 2167 C CA . ASP A 1 286 ? 18.288 14.063 -11.055 1.00 88.12 286 ASP A CA 1
ATOM 2168 C C . ASP A 1 286 ? 18.247 14.083 -9.515 1.00 88.12 286 ASP A C 1
ATOM 2170 O O . ASP A 1 286 ? 19.160 14.600 -8.870 1.00 88.12 286 ASP A O 1
ATOM 2174 N N . LEU A 1 287 ? 17.189 13.525 -8.916 1.00 94.81 287 LEU A N 1
ATOM 2175 C CA . LEU A 1 287 ? 16.977 13.478 -7.470 1.00 94.81 287 LEU A CA 1
ATOM 2176 C C . LEU A 1 287 ? 17.014 12.041 -6.938 1.00 94.81 287 LEU A C 1
ATOM 2178 O O . LEU A 1 287 ? 16.558 11.093 -7.587 1.00 94.81 287 LEU A O 1
ATOM 2182 N N . HIS A 1 288 ? 17.501 11.895 -5.708 1.00 95.31 288 HIS A N 1
ATOM 2183 C CA . HIS A 1 288 ? 17.411 10.656 -4.940 1.00 95.31 288 HIS A CA 1
ATOM 2184 C C . HIS A 1 288 ? 16.446 10.838 -3.771 1.00 95.31 288 HIS A C 1
ATOM 2186 O O . HIS A 1 288 ? 16.644 11.688 -2.908 1.00 95.31 288 HIS A O 1
ATOM 2192 N N . PHE A 1 289 ? 15.403 10.019 -3.739 1.00 96.62 289 PHE A N 1
ATOM 2193 C CA . PHE A 1 289 ? 14.437 9.970 -2.654 1.00 96.62 289 PHE A CA 1
ATOM 2194 C C . PHE A 1 289 ? 14.829 8.850 -1.704 1.00 96.62 289 PHE A C 1
ATOM 2196 O O . PHE A 1 289 ? 14.978 7.705 -2.123 1.00 96.62 289 PHE A O 1
ATOM 2203 N N . VAL A 1 290 ? 14.998 9.190 -0.435 1.00 95.50 290 VAL A N 1
ATOM 2204 C CA . VAL A 1 290 ? 15.493 8.311 0.619 1.00 95.50 290 VAL A CA 1
ATOM 2205 C C . VAL A 1 290 ? 14.456 8.253 1.728 1.00 95.50 290 VAL A C 1
ATOM 2207 O O . VAL A 1 290 ? 14.052 9.277 2.273 1.00 95.50 290 VAL A O 1
ATOM 2210 N N . CYS A 1 291 ? 14.032 7.046 2.069 1.00 94.12 291 CYS A N 1
ATOM 2211 C CA . CYS A 1 291 ? 13.033 6.766 3.082 1.00 94.12 291 CYS A CA 1
ATOM 2212 C C . CYS A 1 291 ? 13.625 5.811 4.128 1.00 94.12 291 CYS A C 1
ATOM 2214 O O . CYS A 1 291 ? 13.670 4.595 3.907 1.00 94.12 291 CYS A O 1
ATOM 2216 N N . PRO A 1 292 ? 14.140 6.357 5.242 1.00 91.94 292 PRO A N 1
ATOM 2217 C CA . PRO A 1 292 ? 14.574 5.564 6.382 1.00 91.94 292 PRO A CA 1
ATOM 2218 C C . PRO A 1 292 ? 13.412 4.783 7.000 1.00 91.94 292 PRO A C 1
ATOM 2220 O O . PRO A 1 292 ? 12.327 5.332 7.214 1.00 91.94 292 PRO A O 1
ATOM 2223 N N . VAL A 1 293 ? 13.655 3.511 7.304 1.00 89.38 293 VAL A N 1
ATOM 2224 C CA . VAL A 1 293 ? 12.734 2.636 8.035 1.00 89.38 293 VAL A CA 1
ATOM 2225 C C . VAL A 1 293 ? 13.475 1.922 9.163 1.00 89.38 293 VAL A C 1
ATOM 2227 O O . VAL A 1 293 ? 14.634 1.530 9.002 1.00 89.38 293 VAL A O 1
ATOM 2230 N N . SER A 1 294 ? 12.809 1.725 10.298 1.00 84.94 294 SER A N 1
ATOM 2231 C CA . SER A 1 294 ? 13.364 1.043 11.467 1.00 84.94 294 SER A CA 1
ATOM 2232 C C . SER A 1 294 ? 12.407 -0.022 12.001 1.00 84.94 294 SER A C 1
ATOM 2234 O O . SER A 1 294 ? 11.190 0.094 11.870 1.00 84.94 294 SER A O 1
ATOM 2236 N N . GLY A 1 295 ? 12.952 -1.086 12.596 1.00 78.88 295 GLY A N 1
ATOM 2237 C CA . GLY A 1 295 ? 12.143 -2.202 13.097 1.00 78.88 295 GLY A CA 1
ATOM 2238 C C . GLY A 1 295 ? 11.605 -3.116 11.988 1.00 78.88 295 GLY A C 1
ATOM 2239 O O . GLY A 1 295 ? 12.277 -3.340 10.984 1.00 78.88 295 GLY A O 1
ATOM 2240 N N . ASP A 1 296 ? 10.416 -3.685 12.200 1.00 75.69 296 ASP A N 1
ATOM 2241 C CA . ASP A 1 296 ? 9.791 -4.683 11.315 1.00 75.69 296 ASP A CA 1
ATOM 2242 C C . ASP A 1 296 ? 8.818 -4.026 10.316 1.00 75.69 296 ASP A C 1
ATOM 2244 O O . ASP A 1 296 ? 7.603 -4.219 10.357 1.00 75.69 296 ASP A O 1
ATOM 2248 N N . VAL A 1 297 ? 9.355 -3.163 9.450 1.00 79.75 297 VAL A N 1
ATOM 2249 C CA . VAL A 1 297 ? 8.586 -2.459 8.410 1.00 79.75 297 VAL A CA 1
ATOM 2250 C C . VAL A 1 297 ? 8.824 -3.128 7.063 1.00 79.75 297 VAL A C 1
ATOM 2252 O O . VAL A 1 297 ? 9.968 -3.259 6.631 1.00 79.75 297 VAL A O 1
ATOM 2255 N N . ASP A 1 298 ? 7.746 -3.497 6.364 1.00 84.38 298 ASP A N 1
ATOM 2256 C CA . ASP A 1 298 ? 7.830 -3.963 4.976 1.00 84.38 298 ASP A CA 1
ATOM 2257 C C . ASP A 1 298 ? 8.371 -2.826 4.081 1.00 84.38 298 ASP A C 1
ATOM 2259 O O . ASP A 1 298 ? 7.697 -1.797 3.940 1.00 84.38 298 ASP A O 1
ATOM 2263 N N . PRO A 1 299 ? 9.546 -2.981 3.434 1.00 88.75 299 PRO A N 1
ATOM 2264 C CA . PRO A 1 299 ? 10.102 -1.965 2.539 1.00 88.75 299 PRO A CA 1
ATOM 2265 C C . PRO A 1 299 ? 9.142 -1.542 1.421 1.00 88.75 299 PRO A C 1
ATOM 2267 O O . PRO A 1 299 ? 9.197 -0.405 0.951 1.00 88.75 299 PRO A O 1
ATOM 2270 N N . LEU A 1 300 ? 8.222 -2.421 1.002 1.00 89.75 300 LEU A N 1
ATOM 2271 C CA . LEU A 1 300 ? 7.214 -2.089 -0.006 1.00 89.75 300 LEU A CA 1
ATOM 2272 C C . LEU A 1 300 ? 6.289 -0.954 0.441 1.00 89.75 300 LEU A C 1
ATOM 2274 O O . LEU A 1 300 ? 5.817 -0.197 -0.407 1.00 89.75 300 LEU A O 1
ATOM 2278 N N . TYR A 1 301 ? 6.062 -0.794 1.747 1.00 88.12 301 TYR A N 1
ATOM 2279 C CA . TYR A 1 301 ? 5.312 0.334 2.291 1.00 88.12 301 TYR A CA 1
ATOM 2280 C C . TYR A 1 301 ? 6.023 1.666 2.013 1.00 88.12 301 TYR A C 1
ATOM 2282 O O . TYR A 1 301 ? 5.406 2.606 1.505 1.00 88.12 301 TYR A O 1
ATOM 2290 N N . ALA A 1 302 ? 7.338 1.716 2.251 1.00 91.69 302 ALA A N 1
ATOM 2291 C CA . ALA A 1 302 ? 8.166 2.882 1.956 1.00 91.69 302 ALA A CA 1
ATOM 2292 C C . ALA A 1 302 ? 8.195 3.188 0.452 1.00 91.69 302 ALA A C 1
ATOM 2294 O O . ALA A 1 302 ? 7.970 4.330 0.053 1.00 91.69 302 ALA A O 1
ATOM 2295 N N . PHE A 1 303 ? 8.383 2.177 -0.403 1.00 94.38 303 PHE A N 1
ATOM 2296 C CA . PHE A 1 303 ? 8.373 2.376 -1.858 1.00 94.38 303 PHE A CA 1
ATOM 2297 C C . PHE A 1 303 ? 7.020 2.854 -2.393 1.00 94.38 303 PHE A C 1
ATOM 2299 O O . PHE A 1 303 ? 6.981 3.721 -3.269 1.00 94.38 303 PHE A O 1
ATOM 2306 N N . ALA A 1 304 ? 5.912 2.328 -1.865 1.00 90.06 304 ALA A N 1
ATOM 2307 C CA . ALA A 1 304 ? 4.574 2.773 -2.238 1.00 90.06 304 ALA A CA 1
ATOM 2308 C C . ALA A 1 304 ? 4.354 4.252 -1.885 1.00 90.06 304 ALA A C 1
ATOM 2310 O O . ALA A 1 304 ? 3.828 5.007 -2.709 1.00 90.06 304 ALA A O 1
ATOM 2311 N N . PHE A 1 305 ? 4.798 4.682 -0.700 1.00 91.94 305 PHE A N 1
ATOM 2312 C CA . PHE A 1 305 ? 4.750 6.089 -0.313 1.00 91.94 305 PHE A CA 1
ATOM 2313 C C . PHE A 1 305 ? 5.654 6.957 -1.196 1.00 91.94 305 PHE A C 1
ATOM 2315 O O . PHE A 1 305 ? 5.174 7.945 -1.747 1.00 91.94 305 PHE A O 1
ATOM 2322 N N . LEU A 1 306 ? 6.920 6.566 -1.395 1.00 94.25 306 LEU A N 1
ATOM 2323 C CA . LEU A 1 306 ? 7.876 7.299 -2.232 1.00 94.25 306 LEU A CA 1
ATOM 2324 C C . LEU A 1 306 ? 7.325 7.554 -3.634 1.00 94.25 306 LEU A C 1
ATOM 2326 O O . LEU A 1 306 ? 7.327 8.691 -4.100 1.00 94.25 306 LEU A O 1
ATOM 2330 N N . GLN A 1 307 ? 6.812 6.511 -4.291 1.00 92.38 307 GLN A N 1
ATOM 2331 C CA . GLN A 1 307 ? 6.247 6.638 -5.630 1.00 92.38 307 GLN A CA 1
ATOM 2332 C C . GLN A 1 307 ? 5.043 7.588 -5.640 1.00 92.38 307 GLN A C 1
ATOM 2334 O O . GLN A 1 307 ? 4.961 8.463 -6.498 1.00 92.38 307 GLN A O 1
ATOM 2339 N N . THR A 1 308 ? 4.149 7.458 -4.657 1.00 90.44 308 THR A N 1
ATOM 2340 C CA . THR A 1 308 ? 2.959 8.311 -4.542 1.00 90.44 308 THR A CA 1
ATOM 2341 C C . THR A 1 308 ? 3.333 9.776 -4.313 1.00 90.44 308 THR A C 1
ATOM 2343 O O . THR A 1 308 ? 2.773 10.664 -4.951 1.00 90.44 308 THR A O 1
ATOM 2346 N N . PHE A 1 309 ? 4.302 10.046 -3.437 1.00 93.44 309 PHE A N 1
ATOM 2347 C CA . PHE A 1 309 ? 4.755 11.404 -3.146 1.00 93.44 309 PHE A CA 1
ATOM 2348 C C . PHE A 1 309 ? 5.454 12.047 -4.352 1.00 93.44 309 PHE A C 1
ATOM 2350 O O . PHE A 1 309 ? 5.190 13.203 -4.672 1.00 93.44 309 PHE A O 1
ATOM 2357 N N . ILE A 1 310 ? 6.279 11.289 -5.078 1.00 93.81 310 ILE A N 1
ATOM 2358 C CA . ILE A 1 310 ? 6.903 11.734 -6.334 1.00 93.81 310 ILE A CA 1
ATOM 2359 C C . ILE A 1 310 ? 5.842 12.094 -7.379 1.00 93.81 310 ILE A C 1
ATOM 2361 O O . ILE A 1 310 ? 5.945 13.137 -8.026 1.00 93.81 310 ILE A O 1
ATOM 2365 N N . ASP A 1 311 ? 4.804 11.267 -7.524 1.00 88.69 311 ASP A N 1
ATOM 2366 C CA . ASP A 1 311 ? 3.709 11.530 -8.459 1.00 88.69 311 ASP A CA 1
ATOM 2367 C C . ASP A 1 311 ? 2.949 12.820 -8.076 1.00 88.69 311 ASP A C 1
ATOM 2369 O O . ASP A 1 311 ? 2.641 13.635 -8.949 1.00 88.69 311 ASP A O 1
ATOM 2373 N N . ILE A 1 312 ? 2.735 13.072 -6.776 1.00 90.50 312 ILE A N 1
ATOM 2374 C CA . ILE A 1 312 ? 2.159 14.331 -6.267 1.00 90.50 312 ILE A CA 1
ATOM 2375 C C . ILE A 1 312 ? 3.055 15.530 -6.616 1.00 90.50 312 ILE A C 1
ATOM 2377 O O . ILE A 1 312 ? 2.549 16.544 -7.100 1.00 90.50 312 ILE A O 1
ATOM 2381 N N . LEU A 1 313 ? 4.375 15.429 -6.427 1.00 92.69 313 LEU A N 1
ATOM 2382 C CA . LEU A 1 313 ? 5.308 16.505 -6.783 1.00 92.69 313 LEU A CA 1
ATOM 2383 C C . LEU A 1 313 ? 5.259 16.814 -8.286 1.00 92.69 313 LEU A C 1
ATOM 2385 O O . LEU A 1 313 ? 5.160 17.981 -8.669 1.00 92.69 313 LEU A O 1
ATOM 2389 N N . HIS A 1 314 ? 5.247 15.792 -9.144 1.00 89.75 314 HIS A N 1
ATOM 2390 C CA . HIS A 1 314 ? 5.087 15.981 -10.587 1.00 89.75 314 HIS A CA 1
ATOM 2391 C C . HIS A 1 314 ? 3.741 16.621 -10.952 1.00 89.75 314 HIS A C 1
ATOM 2393 O O . HIS A 1 314 ? 3.668 17.453 -11.855 1.00 89.75 314 HIS A O 1
ATOM 2399 N N . GLU A 1 315 ? 2.664 16.283 -10.247 1.00 84.00 315 GLU A N 1
ATOM 2400 C CA . GLU A 1 315 ? 1.354 16.900 -10.457 1.00 84.00 315 GLU A CA 1
ATOM 2401 C C . GLU A 1 315 ? 1.274 18.376 -10.027 1.00 84.00 315 GLU A C 1
ATOM 2403 O O . GLU A 1 315 ? 0.413 19.110 -10.529 1.00 84.00 315 GLU A O 1
ATOM 2408 N N . TYR A 1 316 ? 2.115 18.807 -9.084 1.00 88.50 316 TYR A N 1
ATOM 2409 C CA . TYR A 1 316 ? 2.181 20.193 -8.609 1.00 88.50 316 TYR A CA 1
ATOM 2410 C C . TYR A 1 316 ? 3.151 21.049 -9.425 1.00 88.50 316 TYR A C 1
ATOM 2412 O O . TYR A 1 316 ? 2.828 22.197 -9.742 1.00 88.50 316 TYR A O 1
ATOM 2420 N N . PHE A 1 317 ? 4.309 20.489 -9.779 1.00 89.50 317 PHE A N 1
ATOM 2421 C CA . PHE A 1 317 ? 5.440 21.235 -10.337 1.00 89.50 317 PHE A CA 1
ATOM 2422 C C . PHE A 1 317 ? 5.782 20.858 -11.786 1.00 89.50 317 PHE A C 1
ATOM 2424 O O . PHE A 1 317 ? 6.510 21.586 -12.455 1.00 89.50 317 PHE A O 1
ATOM 2431 N N . GLY A 1 318 ? 5.238 19.759 -12.315 1.00 87.69 318 GLY A N 1
ATOM 2432 C CA . GLY A 1 318 ? 5.613 19.241 -13.627 1.00 87.69 318 GLY A CA 1
ATOM 2433 C C . GLY A 1 318 ? 6.951 18.512 -13.560 1.00 87.69 318 GLY A C 1
ATOM 2434 O O . GLY A 1 318 ? 7.058 17.478 -12.910 1.00 87.69 318 GLY A O 1
ATOM 2435 N N . GLN A 1 319 ? 7.972 19.011 -14.253 1.00 87.25 319 GLN A N 1
ATOM 2436 C CA . GLN A 1 319 ? 9.319 18.447 -14.144 1.00 87.25 319 GLN A CA 1
ATOM 2437 C C . GLN A 1 319 ? 9.935 18.858 -12.802 1.00 87.25 319 GLN A C 1
ATOM 2439 O O . GLN A 1 319 ? 9.914 20.037 -12.454 1.00 87.25 319 GLN A O 1
ATOM 2444 N N . ILE A 1 320 ? 10.473 17.896 -12.050 1.00 93.69 320 ILE A N 1
ATOM 2445 C CA . ILE A 1 320 ? 11.055 18.154 -10.730 1.00 93.69 320 ILE A CA 1
ATOM 2446 C C . ILE A 1 320 ? 12.581 18.195 -10.825 1.00 93.69 320 ILE A C 1
ATOM 2448 O O . ILE A 1 320 ? 13.206 17.408 -11.531 1.00 93.69 320 ILE A O 1
ATOM 2452 N N . SER A 1 321 ? 13.186 19.144 -10.117 1.00 94.69 321 SER A N 1
ATOM 2453 C CA . SER A 1 321 ? 14.635 19.301 -9.989 1.00 94.69 321 SER A CA 1
ATOM 2454 C C . SER A 1 321 ? 14.970 19.873 -8.611 1.00 94.69 321 SER A C 1
ATOM 2456 O O . SER A 1 321 ? 14.084 20.377 -7.914 1.00 94.69 321 SER A O 1
ATOM 2458 N N . ALA A 1 322 ? 16.243 19.832 -8.209 1.00 94.62 322 ALA A N 1
ATOM 2459 C CA . ALA A 1 322 ? 16.668 20.415 -6.934 1.00 94.62 322 ALA A CA 1
ATOM 2460 C C . ALA A 1 322 ? 16.373 21.924 -6.856 1.00 94.62 322 ALA A C 1
ATOM 2462 O O . ALA A 1 322 ? 16.045 22.426 -5.786 1.00 94.62 322 ALA A O 1
ATOM 2463 N N . GLU A 1 323 ? 16.463 22.635 -7.981 1.00 93.19 323 GLU A N 1
ATOM 2464 C CA . GLU A 1 323 ? 16.123 24.057 -8.084 1.00 93.19 323 GLU A CA 1
ATOM 2465 C C . GLU A 1 323 ? 14.620 24.268 -7.886 1.00 93.19 323 GLU A C 1
ATOM 2467 O O . GLU A 1 323 ? 14.216 25.007 -6.992 1.00 93.19 323 GLU A O 1
ATOM 2472 N N . THR A 1 324 ? 13.791 23.509 -8.607 1.00 93.75 324 THR A N 1
ATOM 2473 C CA . THR A 1 324 ? 12.326 23.587 -8.512 1.00 93.75 324 THR A CA 1
ATOM 2474 C C . THR A 1 324 ? 11.819 23.325 -7.091 1.00 93.75 324 THR A C 1
ATOM 2476 O O . THR A 1 324 ? 10.926 24.028 -6.619 1.00 93.75 324 THR A O 1
ATOM 2479 N N . LEU A 1 325 ? 12.393 22.343 -6.383 1.00 94.50 325 LEU A N 1
ATOM 2480 C CA . LEU A 1 325 ? 12.022 22.058 -4.992 1.00 94.50 325 LEU A CA 1
ATOM 2481 C C . LEU A 1 325 ? 12.468 23.166 -4.025 1.00 94.50 325 LEU A C 1
ATOM 2483 O O . LEU A 1 325 ? 11.734 23.473 -3.090 1.00 94.50 325 LEU A O 1
ATOM 2487 N N . LYS A 1 326 ? 13.639 23.782 -4.246 1.00 93.00 326 LYS A N 1
ATOM 2488 C CA . LYS A 1 326 ? 14.139 24.899 -3.422 1.00 93.00 326 LYS A CA 1
ATOM 2489 C C . LYS A 1 326 ? 13.318 26.171 -3.622 1.00 93.00 326 LYS A C 1
ATOM 2491 O O . LYS A 1 326 ? 13.039 26.863 -2.649 1.00 93.00 326 LYS A O 1
ATOM 2496 N N . GLU A 1 327 ? 12.914 26.464 -4.855 1.00 92.62 327 GLU A N 1
ATOM 2497 C CA . GLU A 1 327 ? 12.079 27.628 -5.179 1.00 92.62 327 GLU A CA 1
ATOM 2498 C C . GLU A 1 327 ? 10.667 27.534 -4.586 1.00 92.62 327 GLU A C 1
ATOM 2500 O O . GLU A 1 327 ? 10.070 28.561 -4.280 1.00 92.62 327 GLU A O 1
ATOM 2505 N N . ASN A 1 328 ? 10.150 26.316 -4.395 1.00 92.62 328 ASN A N 1
ATOM 2506 C CA . ASN A 1 328 ? 8.795 26.054 -3.896 1.00 92.62 328 ASN A CA 1
ATOM 2507 C C . ASN A 1 328 ? 8.807 25.314 -2.543 1.00 92.62 328 ASN A C 1
ATOM 2509 O O . ASN A 1 328 ? 7.941 24.474 -2.280 1.00 92.62 328 ASN A O 1
ATOM 2513 N N . PHE A 1 329 ? 9.824 25.560 -1.706 1.00 92.62 329 PHE A N 1
ATOM 2514 C CA . PHE A 1 329 ? 10.061 24.779 -0.486 1.00 92.62 329 PHE A CA 1
ATOM 2515 C C . PHE A 1 329 ? 8.865 24.804 0.478 1.00 92.62 329 PHE A C 1
ATOM 2517 O O . PHE A 1 329 ? 8.554 23.793 1.101 1.00 92.62 329 PHE A O 1
ATOM 2524 N N . ASP A 1 330 ? 8.169 25.933 0.572 1.00 89.06 330 ASP A N 1
ATOM 2525 C CA . ASP A 1 330 ? 6.975 26.132 1.389 1.00 89.06 330 ASP A CA 1
ATOM 2526 C C . ASP A 1 330 ? 5.852 25.159 1.008 1.00 89.06 330 ASP A C 1
ATOM 2528 O O . ASP A 1 330 ? 5.305 24.470 1.870 1.00 89.06 330 ASP A O 1
ATOM 2532 N N . ILE A 1 331 ? 5.567 25.032 -0.289 1.00 91.69 331 ILE A N 1
ATOM 2533 C CA . ILE A 1 331 ? 4.554 24.111 -0.812 1.00 91.69 331 ILE A CA 1
ATOM 2534 C C . ILE A 1 331 ? 5.012 22.663 -0.632 1.00 91.69 331 ILE A C 1
ATOM 2536 O O . ILE A 1 331 ? 4.208 21.809 -0.267 1.00 91.69 331 ILE A O 1
ATOM 2540 N N . VAL A 1 332 ? 6.298 22.369 -0.845 1.00 93.75 332 VAL A N 1
ATOM 2541 C CA . VAL A 1 332 ? 6.841 21.013 -0.660 1.00 93.75 332 VAL A CA 1
ATOM 2542 C C . VAL A 1 332 ? 6.701 20.548 0.794 1.00 93.75 332 VAL A C 1
ATOM 2544 O O . VAL A 1 332 ? 6.269 19.419 1.022 1.00 93.75 332 VAL A O 1
ATOM 2547 N N . TYR A 1 333 ? 7.007 21.402 1.777 1.00 92.31 333 TYR A N 1
ATOM 2548 C CA . TYR A 1 333 ? 6.833 21.065 3.195 1.00 92.31 333 TYR A CA 1
ATOM 2549 C C . TYR A 1 333 ? 5.359 20.934 3.589 1.00 92.31 333 TYR A C 1
ATOM 2551 O O . TYR A 1 333 ? 5.021 19.999 4.308 1.00 92.31 333 TYR A O 1
ATOM 2559 N N . GLN A 1 334 ? 4.471 21.786 3.069 1.00 89.94 334 GLN A N 1
ATOM 2560 C CA . GLN A 1 334 ? 3.025 21.632 3.283 1.00 89.94 334 GLN A CA 1
ATOM 2561 C C . GLN A 1 334 ? 2.498 20.312 2.707 1.00 89.94 334 GLN A C 1
ATOM 2563 O O . GLN A 1 334 ? 1.744 19.603 3.367 1.00 89.94 334 GLN A O 1
ATOM 2568 N N . LEU A 1 335 ? 2.926 19.939 1.495 1.00 92.44 335 LEU A N 1
ATOM 2569 C CA . LEU A 1 335 ? 2.588 18.641 0.911 1.00 92.44 335 LEU A CA 1
ATOM 2570 C C . LEU A 1 335 ? 3.107 17.492 1.771 1.00 92.44 335 LEU A C 1
ATOM 2572 O O . LEU A 1 335 ? 2.400 16.506 1.954 1.00 92.44 335 LEU A O 1
ATOM 2576 N N . LEU A 1 336 ? 4.322 17.603 2.303 1.00 90.56 336 LEU A N 1
ATOM 2577 C CA . LEU A 1 336 ? 4.904 16.583 3.166 1.00 90.56 336 LEU A CA 1
ATOM 2578 C C . LEU A 1 336 ? 4.105 16.410 4.467 1.00 90.56 336 LEU A C 1
ATOM 2580 O O . LEU A 1 336 ? 3.806 15.281 4.832 1.00 90.56 336 LEU A O 1
ATOM 2584 N N . GLU A 1 337 ? 3.707 17.505 5.119 1.00 87.75 337 GLU A N 1
ATOM 2585 C CA . GLU A 1 337 ? 2.901 17.478 6.352 1.00 87.75 337 GLU A CA 1
ATOM 2586 C C . GLU A 1 337 ? 1.482 16.926 6.135 1.00 87.75 337 GLU A C 1
ATOM 2588 O O . GLU A 1 337 ? 0.945 16.243 7.005 1.00 87.75 337 GLU A O 1
ATOM 2593 N N . GLU A 1 338 ? 0.880 17.168 4.968 1.00 88.88 338 GLU A N 1
ATOM 2594 C CA . GLU A 1 338 ? -0.465 16.667 4.641 1.00 88.88 338 GLU A CA 1
ATOM 2595 C C . GLU A 1 338 ? -0.470 15.229 4.099 1.00 88.88 338 GLU A C 1
ATOM 2597 O O . GLU A 1 338 ? -1.480 14.519 4.181 1.00 88.88 338 GLU A O 1
ATOM 2602 N N . THR A 1 339 ? 0.653 14.778 3.535 1.00 89.81 339 THR A N 1
ATOM 2603 C CA . THR A 1 339 ? 0.799 13.416 2.997 1.00 89.81 339 THR A CA 1
ATOM 2604 C C . THR A 1 339 ? 1.368 12.434 4.007 1.00 89.81 339 THR A C 1
ATOM 2606 O O . THR A 1 339 ? 1.125 11.240 3.844 1.00 89.81 339 THR A O 1
ATOM 2609 N N . LEU A 1 340 ? 2.079 12.900 5.037 1.00 86.81 340 LEU A N 1
ATOM 2610 C CA . LEU A 1 340 ? 2.744 12.075 6.041 1.00 86.81 340 LEU A CA 1
ATOM 2611 C C . LEU A 1 340 ? 2.560 12.671 7.440 1.00 86.81 340 LEU A C 1
ATOM 2613 O O . LEU A 1 340 ? 2.955 13.807 7.696 1.00 86.81 340 LEU A O 1
ATOM 2617 N N . ASP A 1 341 ? 2.001 11.894 8.367 1.00 81.62 341 ASP A N 1
ATOM 2618 C CA . ASP A 1 341 ? 1.842 12.360 9.741 1.00 81.62 341 ASP A CA 1
ATOM 2619 C C . ASP A 1 341 ? 3.148 12.320 10.554 1.00 81.62 341 ASP A C 1
ATOM 2621 O O . ASP A 1 341 ? 4.168 11.743 10.173 1.00 81.62 341 ASP A O 1
ATOM 2625 N N . SER A 1 342 ? 3.103 12.916 11.747 1.00 72.69 342 SER A N 1
ATOM 2626 C CA . SER A 1 342 ? 4.229 12.903 12.692 1.00 72.69 342 SER A CA 1
ATOM 2627 C C . SER A 1 342 ? 4.624 11.514 13.222 1.00 72.69 342 SER A C 1
ATOM 2629 O O . SER A 1 342 ? 5.654 11.399 13.885 1.00 72.69 342 SER A O 1
ATOM 2631 N N . GLY A 1 343 ? 3.793 10.495 12.995 1.00 70.75 343 GLY A N 1
ATOM 2632 C CA . GLY A 1 343 ? 4.018 9.105 13.377 1.00 70.75 343 GLY A CA 1
ATOM 2633 C C . GLY A 1 343 ? 4.643 8.253 12.273 1.00 70.75 343 GLY A C 1
ATOM 2634 O O . GLY A 1 343 ? 4.978 7.106 12.558 1.00 70.75 343 GLY A O 1
ATOM 2635 N N . GLY A 1 344 ? 4.827 8.797 11.064 1.00 77.81 344 GLY A N 1
ATOM 2636 C CA . GLY A 1 344 ? 5.370 8.067 9.920 1.00 77.81 344 GLY A CA 1
ATOM 2637 C C . GLY A 1 344 ? 4.313 7.375 9.057 1.00 77.81 344 GLY A C 1
ATOM 2638 O O . GLY A 1 344 ? 4.649 6.488 8.270 1.00 77.81 344 GLY A O 1
ATOM 2639 N N . HIS A 1 345 ? 3.037 7.747 9.194 1.00 82.00 345 HIS A N 1
ATOM 2640 C CA . HIS A 1 345 ? 1.918 7.140 8.473 1.00 82.00 345 HIS A CA 1
ATOM 2641 C C . HIS A 1 345 ? 1.431 8.043 7.333 1.00 82.00 345 HIS A C 1
ATOM 2643 O O . HIS A 1 345 ? 1.042 9.189 7.578 1.00 82.00 345 HIS A O 1
ATOM 2649 N N . PRO A 1 346 ? 1.414 7.553 6.079 1.00 85.25 346 PRO A N 1
ATOM 2650 C CA . PRO A 1 346 ? 0.735 8.227 4.985 1.00 85.25 346 PRO A CA 1
ATOM 2651 C C . PRO A 1 346 ? -0.713 8.634 5.314 1.00 85.25 346 PRO A C 1
ATOM 2653 O O . PRO A 1 346 ? -1.532 7.796 5.696 1.00 85.25 346 PRO A O 1
ATOM 2656 N N . LEU A 1 347 ? -1.030 9.916 5.114 1.00 82.50 347 LEU A N 1
ATOM 2657 C CA . LEU A 1 347 ? -2.346 10.526 5.321 1.00 82.50 347 LEU A CA 1
ATOM 2658 C C . LEU A 1 347 ? -3.055 10.783 3.980 1.00 82.50 347 LEU A C 1
ATOM 2660 O O . LEU A 1 347 ? -3.504 9.856 3.298 1.00 82.50 347 LEU A O 1
ATOM 2664 N N . THR A 1 348 ? -3.184 12.054 3.593 1.00 80.31 348 THR A N 1
ATOM 2665 C CA . THR A 1 348 ? -3.927 12.481 2.415 1.00 80.31 348 THR A CA 1
ATOM 2666 C C . THR A 1 348 ? -3.017 12.378 1.204 1.00 80.31 348 THR A C 1
ATOM 2668 O O . THR A 1 348 ? -2.283 13.294 0.874 1.00 80.31 348 THR A O 1
ATOM 2671 N N . THR A 1 349 ? -3.082 11.257 0.497 1.00 82.88 349 THR A N 1
ATOM 2672 C CA . THR A 1 349 ? -2.284 11.016 -0.721 1.00 82.88 349 THR A CA 1
ATOM 2673 C C . THR A 1 349 ? -3.055 11.282 -2.017 1.00 82.88 349 THR A C 1
ATOM 2675 O O . THR A 1 349 ? -2.559 11.060 -3.117 1.00 82.88 349 THR A O 1
ATOM 2678 N N . SER A 1 350 ? -4.295 11.763 -1.907 1.00 79.25 350 SER A N 1
ATOM 2679 C CA . SER A 1 350 ? -5.144 12.087 -3.052 1.00 79.25 350 SER A CA 1
ATOM 2680 C C . SER A 1 350 ? -4.902 13.517 -3.522 1.00 79.25 350 SER A C 1
ATOM 2682 O O . SER A 1 350 ? -5.281 14.465 -2.830 1.00 79.25 350 SER A O 1
ATOM 2684 N N . THR A 1 351 ? -4.372 13.693 -4.734 1.00 76.00 351 THR A N 1
ATOM 2685 C CA . THR A 1 351 ? -4.014 15.017 -5.262 1.00 76.00 351 THR A CA 1
ATOM 2686 C C . THR A 1 351 ? -5.191 15.996 -5.330 1.00 76.00 351 THR A C 1
ATOM 2688 O O . THR A 1 351 ? -5.002 17.196 -5.170 1.00 76.00 351 THR A O 1
ATOM 2691 N N . ASN A 1 352 ? -6.432 15.535 -5.540 1.00 73.31 352 ASN A N 1
ATOM 2692 C CA . ASN A 1 352 ? -7.581 16.455 -5.550 1.00 73.31 352 ASN A CA 1
ATOM 2693 C C . ASN A 1 352 ? -7.896 17.000 -4.159 1.00 73.31 352 ASN A C 1
ATOM 2695 O O . ASN A 1 352 ? -8.172 18.185 -4.039 1.00 73.31 352 ASN A O 1
ATOM 2699 N N . THR A 1 353 ? -7.836 16.143 -3.139 1.00 73.81 353 THR A N 1
ATOM 2700 C CA . THR A 1 353 ? -8.047 16.549 -1.747 1.00 73.81 353 THR A CA 1
ATOM 2701 C C . THR A 1 353 ? -6.896 17.435 -1.284 1.00 73.81 353 THR A C 1
ATOM 2703 O O . THR A 1 353 ? -7.133 18.463 -0.665 1.00 73.81 353 THR A O 1
ATOM 2706 N N . LEU A 1 354 ? -5.661 17.098 -1.672 1.00 82.31 354 LEU A N 1
ATOM 2707 C CA . LEU A 1 354 ? -4.488 17.924 -1.397 1.00 82.31 354 LEU A CA 1
ATOM 2708 C C . LEU A 1 354 ? -4.594 19.308 -2.027 1.00 82.31 354 LEU A C 1
ATOM 2710 O O . LEU A 1 354 ? -4.277 20.277 -1.361 1.00 82.31 354 LEU A O 1
ATOM 2714 N N . ARG A 1 355 ? -5.094 19.443 -3.261 1.00 78.81 355 ARG A N 1
ATOM 2715 C CA . ARG A 1 355 ? -5.254 20.756 -3.919 1.00 78.81 355 ARG A CA 1
ATOM 2716 C C . ARG A 1 355 ? -6.250 21.686 -3.225 1.00 78.81 355 ARG A C 1
ATOM 2718 O O . ARG A 1 355 ? -6.181 22.892 -3.453 1.00 78.81 355 ARG A O 1
ATOM 2725 N N . ASP A 1 356 ? -7.153 21.142 -2.412 1.00 73.69 356 ASP A N 1
ATOM 2726 C CA . ASP A 1 356 ? -8.083 21.929 -1.598 1.00 73.69 356 ASP A CA 1
ATOM 2727 C C . ASP A 1 356 ? -7.433 22.425 -0.292 1.00 73.69 356 ASP A C 1
ATOM 2729 O O . ASP A 1 356 ? -7.912 23.393 0.296 1.00 73.69 356 ASP A O 1
ATOM 2733 N N . ILE A 1 357 ? -6.346 21.778 0.147 1.00 82.31 357 ILE A N 1
ATOM 2734 C CA . ILE A 1 357 ? -5.617 22.077 1.390 1.00 82.31 357 ILE A CA 1
ATOM 2735 C C . ILE A 1 357 ? -4.350 22.896 1.088 1.00 82.31 357 ILE A C 1
ATOM 2737 O O . ILE A 1 357 ? -4.124 23.951 1.674 1.00 82.31 357 ILE A O 1
ATOM 2741 N N . VAL A 1 358 ? -3.560 22.432 0.120 1.00 85.56 358 VAL A N 1
ATOM 2742 C CA . VAL A 1 358 ? -2.288 22.989 -0.343 1.00 85.56 358 VAL A CA 1
ATOM 2743 C C . VAL A 1 358 ? -2.448 23.462 -1.787 1.00 85.56 358 VAL A C 1
ATOM 2745 O O . VAL A 1 358 ? -2.533 22.663 -2.727 1.00 85.56 358 VAL A O 1
ATOM 2748 N N . LEU A 1 359 ? -2.497 24.779 -1.981 1.00 81.50 359 LEU A N 1
ATOM 2749 C CA . LEU A 1 359 ? -2.728 25.391 -3.290 1.00 81.50 359 LEU A CA 1
ATOM 2750 C C . LEU A 1 359 ? -1.484 25.272 -4.192 1.00 81.50 359 LEU A C 1
ATOM 2752 O O . LEU A 1 359 ? -0.409 25.719 -3.796 1.00 81.50 359 LEU A O 1
ATOM 2756 N N . PRO A 1 360 ? -1.598 24.748 -5.429 1.00 80.88 360 PRO A N 1
ATOM 2757 C CA . PRO A 1 360 ? -0.455 24.700 -6.339 1.00 80.88 360 PRO A CA 1
ATOM 2758 C C . PRO A 1 360 ? -0.009 26.099 -6.810 1.00 80.88 360 PRO A C 1
ATOM 2760 O O . PRO A 1 360 ? -0.856 26.991 -6.955 1.00 80.88 360 PRO A O 1
ATOM 2763 N N . PRO A 1 361 ? 1.274 26.282 -7.191 1.00 77.69 361 PRO A N 1
ATOM 2764 C CA . PRO A 1 361 ? 1.813 27.583 -7.615 1.00 77.69 361 PRO A CA 1
ATOM 2765 C C . PRO A 1 361 ? 1.025 28.227 -8.767 1.00 77.69 361 PRO A C 1
ATOM 2767 O O . PRO A 1 361 ? 0.729 29.423 -8.770 1.00 77.69 361 PRO A O 1
ATOM 2770 N N . SER A 1 362 ? 0.594 27.410 -9.733 1.00 71.12 362 SER A N 1
ATOM 2771 C CA . SER A 1 362 ? -0.187 27.851 -10.897 1.00 71.12 362 SER A CA 1
ATOM 2772 C C . SER A 1 362 ? -1.563 28.444 -10.545 1.00 71.12 362 SER A C 1
ATOM 2774 O O . SER A 1 362 ? -2.132 29.194 -11.345 1.00 71.12 362 SER A O 1
ATOM 2776 N N . PHE A 1 363 ? -2.104 28.145 -9.357 1.00 64.50 363 PHE A N 1
ATOM 2777 C CA . PHE A 1 363 ? -3.355 28.718 -8.853 1.00 64.50 363 PHE A CA 1
ATOM 2778 C C . PHE A 1 363 ? -3.131 30.013 -8.072 1.00 64.50 363 PHE A C 1
ATOM 2780 O O . PHE A 1 363 ? -3.957 30.919 -8.194 1.00 64.50 363 PHE A O 1
ATOM 2787 N N . LEU A 1 364 ? -2.016 30.148 -7.344 1.00 60.19 364 LEU A N 1
ATOM 2788 C CA . LEU A 1 364 ? -1.680 31.374 -6.609 1.00 60.19 364 LEU A CA 1
ATOM 2789 C C . LEU A 1 364 ? -1.622 32.588 -7.543 1.00 60.19 364 LEU A C 1
ATOM 2791 O O . LEU A 1 364 ? -2.223 33.619 -7.250 1.00 60.19 364 LEU A O 1
ATOM 2795 N N . HIS A 1 365 ? -1.022 32.439 -8.728 1.00 57.59 365 HIS A N 1
ATOM 2796 C CA . HIS A 1 365 ? -1.002 33.506 -9.734 1.00 57.59 365 HIS A CA 1
ATOM 2797 C C . HIS A 1 365 ? -2.403 33.907 -10.226 1.00 57.59 365 HIS A C 1
ATOM 2799 O O . HIS A 1 365 ? -2.656 35.088 -10.462 1.00 57.59 365 HIS A O 1
ATOM 2805 N N . LYS A 1 366 ? -3.342 32.956 -10.335 1.00 55.53 366 LYS A N 1
ATOM 2806 C CA . LYS A 1 366 ? -4.732 33.242 -10.732 1.00 55.53 366 LYS A CA 1
ATOM 2807 C C . LYS A 1 366 ? -5.504 33.942 -9.618 1.00 55.53 366 LYS A C 1
ATOM 2809 O O . LYS A 1 366 ? -6.189 34.922 -9.889 1.00 55.53 366 LYS A O 1
ATOM 2814 N N . VAL A 1 367 ? -5.361 33.487 -8.376 1.00 52.97 367 VAL A N 1
ATOM 2815 C CA . VAL A 1 367 ? -6.019 34.103 -7.213 1.00 52.97 367 VAL A CA 1
ATOM 2816 C C . VAL A 1 367 ? -5.503 35.526 -6.993 1.00 52.97 367 VAL A C 1
ATOM 2818 O O . VAL A 1 367 ? -6.305 36.441 -6.832 1.00 52.97 367 VAL A O 1
ATOM 2821 N N . LEU A 1 368 ? -4.190 35.749 -7.098 1.00 54.72 368 LEU A N 1
ATOM 2822 C CA . LEU A 1 368 ? -3.592 37.083 -6.993 1.00 54.72 368 LEU A CA 1
ATOM 2823 C C . LEU A 1 368 ? -4.005 38.005 -8.151 1.00 54.72 368 LEU A C 1
ATOM 2825 O O . LEU A 1 368 ? -4.231 39.191 -7.930 1.00 54.72 368 LEU A O 1
ATOM 2829 N N . SER A 1 369 ? -4.184 37.469 -9.365 1.00 51.12 369 SER A N 1
ATOM 2830 C CA . SER A 1 369 ? -4.675 38.259 -10.507 1.00 51.12 369 SER A CA 1
ATOM 2831 C C . SER A 1 369 ? -6.140 38.697 -10.370 1.00 51.12 369 SER A C 1
ATOM 2833 O O . SER A 1 369 ? -6.525 39.727 -10.917 1.00 51.12 369 SER A O 1
ATOM 2835 N N . VAL A 1 370 ? -6.952 37.950 -9.613 1.00 49.81 370 VAL A N 1
ATOM 2836 C CA . VAL A 1 370 ? -8.359 38.282 -9.331 1.00 49.81 370 VAL A CA 1
ATOM 2837 C C . VAL A 1 370 ? -8.485 39.157 -8.077 1.00 49.81 370 VAL A C 1
ATOM 2839 O O . VAL A 1 370 ? -9.374 39.999 -8.006 1.00 49.81 370 VAL A O 1
ATOM 2842 N N . ALA A 1 371 ? -7.559 39.044 -7.120 1.00 46.69 371 ALA A N 1
ATOM 2843 C CA . ALA A 1 371 ? -7.528 39.841 -5.889 1.00 46.69 371 ALA A CA 1
ATOM 2844 C C . ALA A 1 371 ? -7.125 41.322 -6.089 1.00 46.69 371 ALA A C 1
ATOM 2846 O O . ALA A 1 371 ? -7.107 42.087 -5.128 1.00 46.69 371 ALA A O 1
ATOM 2847 N N . GLY A 1 372 ? -6.847 41.751 -7.327 1.00 43.78 372 GLY A N 1
ATOM 2848 C CA . GLY A 1 372 ? -6.617 43.156 -7.693 1.00 43.78 372 GLY A CA 1
ATOM 2849 C C . GLY A 1 372 ? -7.876 44.038 -7.716 1.00 43.78 372 GLY A C 1
ATOM 2850 O O . GLY A 1 372 ? -7.771 45.240 -7.950 1.00 43.78 372 GLY A O 1
ATOM 2851 N N . VAL A 1 373 ? -9.062 43.477 -7.464 1.00 40.91 373 VAL A N 1
ATOM 2852 C CA . VAL A 1 373 ? -10.305 44.231 -7.248 1.00 40.91 373 VAL A CA 1
ATOM 2853 C C . VAL A 1 373 ? -10.718 44.117 -5.786 1.00 40.91 373 VAL A C 1
ATOM 2855 O O . VAL A 1 373 ? -11.263 43.108 -5.347 1.00 40.91 373 VAL A O 1
ATOM 2858 N N . SER A 1 374 ? -10.459 45.181 -5.025 1.00 41.81 374 SER A N 1
ATOM 2859 C CA . SER A 1 374 ? -11.026 45.390 -3.693 1.00 41.81 374 SER A CA 1
ATOM 2860 C C . SER A 1 374 ? -12.549 45.267 -3.739 1.00 41.81 374 SER A C 1
ATOM 2862 O O . SER A 1 374 ? -13.240 46.171 -4.203 1.00 41.81 374 SER A O 1
ATOM 2864 N N . GLY A 1 375 ? -13.074 44.155 -3.234 1.00 41.34 375 GLY A N 1
ATOM 2865 C CA . GLY A 1 375 ? -14.503 43.968 -3.025 1.00 41.34 375 GLY A CA 1
ATOM 2866 C C . GLY A 1 375 ? -14.869 42.506 -2.793 1.00 41.34 375 GLY A C 1
ATOM 2867 O O . GLY A 1 375 ? -14.630 41.676 -3.658 1.00 41.34 375 GLY A O 1
ATOM 2868 N N . LEU A 1 376 ? -15.524 42.244 -1.654 1.00 38.09 376 LEU A N 1
ATOM 2869 C CA . LEU A 1 376 ? -16.218 41.003 -1.256 1.00 38.09 376 LEU A CA 1
ATOM 2870 C C . LEU A 1 376 ? -15.424 39.970 -0.437 1.00 38.09 376 LEU A C 1
ATOM 2872 O O . LEU A 1 376 ? -15.436 38.776 -0.718 1.00 38.09 376 LEU A O 1
ATOM 2876 N N . ALA A 1 377 ? -14.934 40.398 0.729 1.00 37.31 377 ALA A N 1
ATOM 2877 C CA . ALA A 1 377 ? -14.974 39.543 1.920 1.00 37.31 377 ALA A CA 1
ATOM 2878 C C . ALA A 1 377 ? -16.427 39.465 2.440 1.00 37.31 377 ALA A C 1
ATOM 2880 O O . ALA A 1 377 ? -16.788 40.085 3.436 1.00 37.31 377 ALA A O 1
ATOM 2881 N N . SER A 1 378 ? -17.307 38.812 1.681 1.00 41.59 378 SER A N 1
ATOM 2882 C CA . SER A 1 378 ? -18.650 38.388 2.112 1.00 41.59 378 SER A CA 1
ATOM 2883 C C . SER A 1 378 ? -19.333 37.592 1.000 1.00 41.59 378 SER A C 1
ATOM 2885 O O . SER A 1 378 ? -20.247 38.055 0.328 1.00 41.59 378 SER A O 1
ATOM 2887 N N . SER A 1 379 ? -18.902 36.347 0.809 1.00 31.97 379 SER A N 1
ATOM 2888 C CA . SER A 1 379 ? -19.786 35.309 0.277 1.00 31.97 379 SER A CA 1
ATOM 2889 C C . SER A 1 379 ? -19.383 33.932 0.814 1.00 31.97 379 SER A C 1
ATOM 2891 O O . SER A 1 379 ? -18.312 33.409 0.537 1.00 31.97 379 SER A O 1
ATOM 2893 N N . SER A 1 380 ? -20.289 33.382 1.630 1.00 31.47 380 SER A N 1
ATOM 2894 C CA . SER A 1 380 ? -20.499 31.954 1.912 1.00 31.47 380 SER A CA 1
ATOM 2895 C C . SER A 1 380 ? -19.323 31.114 2.429 1.00 31.47 380 SER A C 1
ATOM 2897 O O . SER A 1 380 ? -18.727 30.325 1.702 1.00 31.47 380 SER A O 1
ATOM 2899 N N . ALA A 1 381 ? -19.163 31.106 3.753 1.00 33.94 381 ALA A N 1
ATOM 2900 C CA . ALA A 1 381 ? -18.471 30.056 4.506 1.00 33.94 381 ALA A CA 1
ATOM 2901 C C . ALA A 1 381 ? -19.248 28.712 4.551 1.00 33.94 381 ALA A C 1
ATOM 2903 O O . ALA A 1 381 ? -19.240 28.047 5.576 1.00 33.94 381 ALA A O 1
ATOM 2904 N N . ASN A 1 382 ? -19.971 28.322 3.488 1.00 35.06 382 ASN A N 1
ATOM 2905 C CA . ASN A 1 382 ? -20.749 27.068 3.470 1.00 35.06 382 ASN A CA 1
ATOM 2906 C C . ASN A 1 382 ? -20.981 26.449 2.075 1.00 35.06 382 ASN A C 1
ATOM 2908 O O . ASN A 1 382 ? -21.953 25.730 1.855 1.00 35.06 382 ASN A O 1
ATOM 2912 N N . SER A 1 383 ? -20.078 26.669 1.121 1.00 34.53 383 SER A N 1
ATOM 2913 C CA . SER A 1 383 ? -20.057 25.891 -0.123 1.00 34.53 383 SER A CA 1
ATOM 2914 C C . SER A 1 383 ? -18.648 25.373 -0.371 1.00 34.53 383 SER A C 1
ATOM 2916 O O . SER A 1 383 ? -17.823 26.096 -0.918 1.00 34.53 383 SER A O 1
ATOM 2918 N N . HIS A 1 384 ? -18.362 24.133 0.034 1.00 43.66 384 HIS A N 1
ATOM 2919 C CA . HIS A 1 384 ? -17.173 23.418 -0.431 1.00 43.66 384 HIS A CA 1
ATOM 2920 C C . HIS A 1 384 ? -17.327 23.193 -1.945 1.00 43.66 384 HIS A C 1
ATOM 2922 O O . HIS A 1 384 ? -18.132 22.343 -2.332 1.00 43.66 384 HIS A O 1
ATOM 2928 N N . PRO A 1 385 ? -16.615 23.912 -2.834 1.00 41.72 385 PRO A N 1
ATOM 2929 C CA . PRO A 1 385 ? -16.887 23.834 -4.270 1.00 41.72 385 PRO A CA 1
ATOM 2930 C C . PRO A 1 385 ? -16.341 22.541 -4.902 1.00 41.72 385 PRO A C 1
ATOM 2932 O O . PRO A 1 385 ? -16.570 22.291 -6.083 1.00 41.72 385 PRO A O 1
ATOM 2935 N N . PHE A 1 386 ? -15.624 21.716 -4.127 1.00 49.34 386 PHE A N 1
ATOM 2936 C CA . PHE A 1 386 ? -14.789 20.629 -4.643 1.00 49.34 386 PHE A CA 1
ATOM 2937 C C . PHE A 1 386 ? -14.906 19.295 -3.890 1.00 49.34 386 PHE A C 1
ATOM 2939 O O . PHE A 1 386 ? -14.210 18.350 -4.253 1.00 49.34 386 PHE A O 1
ATOM 2946 N N . ALA A 1 387 ? -15.824 19.160 -2.921 1.00 49.44 387 ALA A N 1
ATOM 2947 C CA . ALA A 1 387 ? -16.004 17.930 -2.139 1.00 49.44 387 ALA A CA 1
ATOM 2948 C C . ALA A 1 387 ? -16.624 16.794 -2.979 1.00 49.44 387 ALA A C 1
ATOM 2950 O O . ALA A 1 387 ? -17.803 16.458 -2.869 1.00 49.44 387 ALA A O 1
ATOM 2951 N N . SER A 1 388 ? -15.824 16.204 -3.864 1.00 58.56 388 SER A N 1
ATOM 2952 C CA . SER A 1 388 ? -16.162 14.945 -4.505 1.00 58.56 388 SER A CA 1
ATOM 2953 C C . SER A 1 388 ? -16.078 13.825 -3.467 1.00 58.56 388 SER A C 1
ATOM 2955 O O . SER A 1 388 ? -15.057 13.708 -2.790 1.00 58.56 388 SER A O 1
ATOM 2957 N N . PRO A 1 389 ? -17.080 12.933 -3.372 1.00 62.22 389 PRO A N 1
ATOM 2958 C CA . PRO A 1 389 ? -16.963 11.716 -2.569 1.00 62.22 389 PRO A CA 1
ATOM 2959 C C . PRO A 1 389 ? -15.947 10.720 -3.162 1.00 62.22 389 PRO A C 1
ATOM 2961 O O . PRO A 1 389 ? -15.739 9.644 -2.607 1.00 62.22 389 PRO A O 1
ATOM 2964 N N . ILE A 1 390 ? -15.354 11.039 -4.321 1.00 71.81 390 ILE A N 1
ATOM 2965 C CA . ILE A 1 390 ? -14.408 10.205 -5.055 1.00 71.81 390 ILE A CA 1
ATOM 2966 C C . ILE A 1 390 ? -13.037 10.900 -5.055 1.00 71.81 390 ILE A C 1
ATOM 2968 O O . ILE A 1 390 ? -12.885 11.907 -5.750 1.00 71.81 390 ILE A O 1
ATOM 2972 N N . PRO A 1 391 ? -12.025 10.351 -4.356 1.00 68.81 391 PRO A N 1
ATOM 2973 C CA . PRO A 1 391 ? -10.731 11.013 -4.163 1.00 68.81 391 PRO A CA 1
ATOM 2974 C C . PRO A 1 391 ? -10.043 11.425 -5.474 1.00 68.81 391 PRO A C 1
ATOM 2976 O O . PRO A 1 391 ? -9.546 12.535 -5.622 1.00 68.81 391 PRO A O 1
ATOM 2979 N N . TRP A 1 392 ? -10.084 10.572 -6.495 1.00 72.81 392 TRP A N 1
ATOM 2980 C CA . TRP A 1 392 ? -9.354 10.773 -7.752 1.00 72.81 392 TRP A CA 1
ATOM 2981 C C . TRP A 1 392 ? -10.125 11.543 -8.842 1.00 72.81 392 TRP A C 1
ATOM 2983 O O . TRP A 1 392 ? -9.601 11.707 -9.942 1.00 72.81 392 TRP A O 1
ATOM 2993 N N . ARG A 1 393 ? -11.352 12.030 -8.594 1.00 75.56 393 ARG A N 1
ATOM 2994 C CA . ARG A 1 393 ? -12.132 12.771 -9.607 1.00 75.56 393 ARG A CA 1
ATOM 2995 C C . ARG A 1 393 ? -12.875 13.956 -9.002 1.00 75.56 393 ARG A C 1
ATOM 2997 O O . ARG A 1 393 ? -13.686 13.765 -8.105 1.00 75.56 393 ARG A O 1
ATOM 3004 N N . LYS A 1 394 ? -12.690 15.154 -9.564 1.00 72.56 394 LYS A N 1
ATOM 3005 C CA . LYS A 1 394 ? -13.448 16.357 -9.184 1.00 72.56 394 LYS A CA 1
ATOM 3006 C C . LYS A 1 394 ? -14.927 16.251 -9.572 1.00 72.56 394 LYS A C 1
ATOM 3008 O O . LYS A 1 394 ? -15.275 15.673 -10.605 1.00 72.56 394 LYS A O 1
ATOM 3013 N N . ALA A 1 395 ? -15.801 16.837 -8.757 1.00 70.62 395 ALA A N 1
ATOM 3014 C CA . ALA A 1 395 ? -17.219 16.949 -9.077 1.00 70.62 395 ALA A CA 1
ATOM 3015 C C . ALA A 1 395 ? -17.452 18.033 -10.147 1.00 70.62 395 ALA A C 1
ATOM 3017 O O . ALA A 1 395 ? -16.787 19.064 -10.151 1.00 70.62 395 ALA A O 1
ATOM 3018 N N . GLY A 1 396 ? -18.402 17.804 -11.060 1.00 72.31 396 GLY A N 1
ATOM 3019 C CA . GLY A 1 396 ? -18.876 18.836 -11.993 1.00 72.31 396 GLY A CA 1
ATOM 3020 C C . GLY A 1 396 ? -17.936 19.216 -13.146 1.00 72.31 396 GLY A C 1
ATOM 3021 O O . GLY A 1 396 ? -18.161 20.253 -13.766 1.00 72.31 396 GLY A O 1
ATOM 3022 N N . VAL A 1 397 ? -16.916 18.408 -13.463 1.00 74.81 397 VAL A N 1
ATOM 3023 C CA . VAL A 1 397 ? -16.020 18.644 -14.615 1.00 74.81 397 VAL A CA 1
ATOM 3024 C C . VAL A 1 397 ? -16.820 18.663 -15.925 1.00 74.81 397 VAL A C 1
ATOM 3026 O O . VAL A 1 397 ? -17.616 17.757 -16.178 1.00 74.81 397 VAL A O 1
ATOM 3029 N N . ARG A 1 398 ? -16.609 19.690 -16.760 1.00 77.19 398 ARG A N 1
ATOM 3030 C CA . ARG A 1 398 ? -17.275 19.864 -18.061 1.00 77.19 398 ARG A CA 1
ATOM 3031 C C . ARG A 1 398 ? -16.262 20.139 -19.161 1.00 77.19 398 ARG A C 1
ATOM 3033 O O . ARG A 1 398 ? -15.335 20.921 -18.970 1.00 77.19 398 ARG A O 1
ATOM 3040 N N . TYR A 1 399 ? -16.514 19.554 -20.325 1.00 78.62 399 TYR A N 1
ATOM 3041 C CA . TYR A 1 399 ? -15.715 19.727 -21.530 1.00 78.62 399 TYR A CA 1
ATOM 3042 C C . TYR A 1 399 ? -16.575 20.173 -22.709 1.00 78.62 399 TYR A C 1
ATOM 3044 O O . TYR A 1 399 ? -17.734 19.773 -22.822 1.00 78.62 399 TYR A O 1
ATOM 3052 N N . ASN A 1 400 ? -15.978 20.953 -23.615 1.00 80.94 400 ASN A N 1
ATOM 3053 C CA . ASN A 1 400 ? -16.610 21.340 -24.881 1.00 80.94 400 ASN A CA 1
ATOM 3054 C C . ASN A 1 400 ? -16.740 20.142 -25.841 1.00 80.94 400 ASN A C 1
ATOM 3056 O O . ASN A 1 400 ? -17.720 20.050 -26.573 1.00 80.94 400 ASN A O 1
ATOM 3060 N N . SER A 1 401 ? -15.771 19.217 -25.807 1.00 82.25 401 SER A N 1
ATOM 3061 C CA . SER A 1 401 ? -15.800 17.924 -26.504 1.00 82.25 401 SER A CA 1
ATOM 3062 C C . SER A 1 401 ? -15.527 16.809 -25.499 1.00 82.25 401 SER A C 1
ATOM 3064 O O . SER A 1 401 ? -14.580 16.902 -24.721 1.00 82.25 401 SER A O 1
ATOM 3066 N N . ASN A 1 402 ? -16.359 15.767 -25.497 1.00 83.62 402 ASN A N 1
ATOM 3067 C CA . ASN A 1 402 ? -16.192 14.619 -24.608 1.00 83.62 402 ASN A CA 1
ATOM 3068 C C . ASN A 1 402 ? -15.613 13.449 -25.407 1.00 83.62 402 ASN A C 1
ATOM 3070 O O . ASN A 1 402 ? -16.297 12.870 -26.255 1.00 83.62 402 ASN A O 1
ATOM 3074 N N . GLU A 1 403 ? -14.366 13.089 -25.121 1.00 85.00 403 GLU A N 1
ATOM 3075 C CA . GLU A 1 403 ? -13.616 12.069 -25.856 1.00 85.00 403 GLU A CA 1
ATOM 3076 C C . GLU A 1 403 ? -12.972 11.082 -24.882 1.00 85.00 403 GLU A C 1
ATOM 3078 O O . GLU A 1 403 ? -12.506 11.459 -23.809 1.00 85.00 403 GLU A O 1
ATOM 3083 N N . ILE A 1 404 ? -12.962 9.802 -25.252 1.00 84.94 404 ILE A N 1
ATOM 3084 C CA . ILE A 1 404 ? -12.355 8.724 -24.472 1.00 84.94 404 ILE A CA 1
ATOM 3085 C C . ILE A 1 404 ? -11.404 7.959 -25.389 1.00 84.94 404 ILE A C 1
ATOM 3087 O O . ILE A 1 404 ? -11.836 7.367 -26.380 1.00 84.94 404 ILE A O 1
ATOM 3091 N N . TYR A 1 405 ? -10.120 7.941 -25.043 1.00 83.88 405 TYR A N 1
ATOM 3092 C CA . TYR A 1 405 ? -9.099 7.190 -25.770 1.00 83.88 405 TYR A CA 1
ATOM 3093 C C . TYR A 1 405 ? -8.526 6.078 -24.899 1.00 83.88 405 TYR A C 1
ATOM 3095 O O . TYR A 1 405 ? -8.155 6.308 -23.752 1.00 83.88 405 TYR A O 1
ATOM 3103 N N . PHE A 1 406 ? -8.414 4.885 -25.474 1.00 82.94 406 PHE A N 1
ATOM 3104 C CA . PHE A 1 406 ? -7.735 3.751 -24.867 1.00 82.94 406 PHE A CA 1
ATOM 3105 C C . PHE A 1 406 ? -6.429 3.470 -25.598 1.00 82.94 406 PHE A C 1
ATOM 3107 O O . PHE A 1 406 ? -6.437 3.092 -26.769 1.00 82.94 406 PHE A O 1
ATOM 3114 N N . ASP A 1 407 ? -5.313 3.620 -24.896 1.00 82.88 407 ASP A N 1
ATOM 3115 C CA . ASP A 1 407 ? -4.001 3.237 -25.407 1.00 82.88 407 ASP A CA 1
ATOM 3116 C C . ASP A 1 407 ? -3.650 1.839 -24.889 1.00 82.88 407 ASP A C 1
ATOM 3118 O O . ASP A 1 407 ? -3.553 1.642 -23.679 1.00 82.88 407 ASP A O 1
ATOM 3122 N N . VAL A 1 408 ? -3.493 0.881 -25.807 1.00 83.12 408 VAL A N 1
ATOM 3123 C CA . VAL A 1 408 ? -3.048 -0.495 -25.564 1.00 83.12 408 VAL A CA 1
ATOM 3124 C C . VAL A 1 408 ? -1.577 -0.633 -25.884 1.00 83.12 408 VAL A C 1
ATOM 3126 O O . VAL A 1 408 ? -1.205 -0.770 -27.048 1.00 83.12 408 VAL A O 1
ATOM 3129 N N . VAL A 1 409 ? -0.748 -0.564 -24.840 1.00 86.00 409 VAL A N 1
ATOM 3130 C CA . VAL A 1 409 ? 0.710 -0.621 -24.957 1.00 86.00 409 VAL A CA 1
ATOM 3131 C C . VAL A 1 409 ? 1.242 -1.944 -24.414 1.00 86.00 409 VAL A C 1
ATOM 3133 O O . VAL A 1 409 ? 1.232 -2.174 -23.207 1.00 86.00 409 VAL A O 1
ATOM 3136 N N . GLU A 1 410 ? 1.718 -2.816 -25.302 1.00 86.75 410 GLU A N 1
ATOM 3137 C CA . GLU A 1 410 ? 2.248 -4.136 -24.937 1.00 86.75 410 GLU A CA 1
ATOM 3138 C C . GLU A 1 410 ? 3.756 -4.227 -25.182 1.00 86.75 410 GLU A C 1
ATOM 3140 O O . GLU A 1 410 ? 4.215 -3.957 -26.288 1.00 86.75 410 GLU A O 1
ATOM 3145 N N . THR A 1 411 ? 4.511 -4.678 -24.186 1.00 88.75 411 THR A N 1
ATOM 3146 C CA . THR A 1 411 ? 5.958 -4.900 -24.249 1.00 88.75 411 THR A CA 1
ATOM 3147 C C . THR A 1 411 ? 6.256 -6.398 -24.214 1.00 88.75 411 THR A C 1
ATOM 3149 O O . THR A 1 411 ? 5.946 -7.079 -23.237 1.00 88.75 411 THR A O 1
ATOM 3152 N N . LEU A 1 412 ? 6.881 -6.931 -25.264 1.00 88.38 412 LEU A N 1
ATOM 3153 C CA . LEU A 1 412 ? 7.407 -8.296 -25.279 1.00 88.38 412 LEU A CA 1
ATOM 3154 C C . LEU A 1 412 ? 8.806 -8.330 -24.659 1.00 88.38 412 LEU A C 1
ATOM 3156 O O . LEU A 1 412 ? 9.748 -7.812 -25.252 1.00 88.38 412 LEU A O 1
ATOM 3160 N N . GLU A 1 413 ? 8.954 -9.016 -23.531 1.00 88.19 413 GLU A N 1
ATOM 3161 C CA . GLU A 1 413 ? 10.254 -9.378 -22.968 1.00 88.19 413 GLU A CA 1
ATOM 3162 C C . GLU A 1 413 ? 10.525 -10.859 -23.213 1.00 88.19 413 GLU A C 1
ATOM 3164 O O . GLU A 1 413 ? 9.728 -11.727 -22.844 1.00 88.19 413 GLU A O 1
ATOM 3169 N N . ALA A 1 414 ? 11.648 -11.183 -23.849 1.00 86.62 414 ALA A N 1
ATOM 3170 C CA . ALA A 1 414 ? 11.984 -12.577 -24.114 1.00 86.62 414 ALA A CA 1
ATOM 3171 C C . ALA A 1 414 ? 13.486 -12.842 -24.072 1.00 86.62 414 ALA A C 1
ATOM 3173 O O . ALA A 1 414 ? 14.286 -12.023 -24.508 1.00 86.62 414 ALA A O 1
ATOM 3174 N N . ILE A 1 415 ? 13.844 -14.037 -23.608 1.00 88.12 415 ILE A N 1
ATOM 3175 C CA . ILE A 1 415 ? 15.173 -14.622 -23.747 1.00 88.12 415 ILE A CA 1
ATOM 3176 C C . ILE A 1 415 ? 15.066 -15.721 -24.793 1.00 88.12 415 ILE A C 1
ATOM 3178 O O . ILE A 1 415 ? 14.314 -16.685 -24.628 1.00 88.12 415 ILE A O 1
ATOM 3182 N N . VAL A 1 416 ? 15.825 -15.586 -25.869 1.00 89.31 416 VAL A N 1
ATOM 3183 C CA . VAL A 1 416 ? 15.789 -16.475 -27.028 1.00 89.31 416 VAL A CA 1
ATOM 3184 C C . VAL A 1 416 ? 17.139 -17.161 -27.170 1.00 89.31 416 VAL A C 1
ATOM 3186 O O . VAL A 1 416 ? 18.184 -16.532 -27.018 1.00 89.31 416 VAL A O 1
ATOM 3189 N N . ASN A 1 417 ? 17.131 -18.466 -27.436 1.00 87.88 417 ASN A N 1
ATOM 3190 C CA . ASN A 1 417 ? 18.361 -19.203 -27.719 1.00 87.88 417 ASN A CA 1
ATOM 3191 C C . ASN A 1 417 ? 18.845 -18.978 -29.164 1.00 87.88 417 ASN A C 1
ATOM 3193 O O . ASN A 1 417 ? 18.124 -18.442 -30.005 1.00 87.88 417 ASN A O 1
ATOM 3197 N N . LYS A 1 418 ? 20.031 -19.500 -29.487 1.00 84.31 418 LYS A N 1
ATOM 3198 C CA . LYS A 1 418 ? 20.660 -19.342 -30.811 1.00 84.31 418 LYS A CA 1
ATOM 3199 C C . LYS A 1 418 ? 19.836 -19.866 -31.991 1.00 84.31 418 LYS A C 1
ATOM 3201 O O . LYS A 1 418 ? 20.028 -19.431 -33.120 1.00 84.31 418 LYS A O 1
ATOM 3206 N N . ASN A 1 419 ? 18.906 -20.787 -31.733 1.00 82.94 419 ASN A N 1
ATOM 3207 C CA . ASN A 1 419 ? 18.029 -21.373 -32.747 1.00 82.94 419 ASN A CA 1
ATOM 3208 C C . ASN A 1 419 ? 16.734 -20.561 -32.938 1.00 82.94 419 ASN A C 1
ATOM 3210 O O . ASN A 1 419 ? 15.859 -20.965 -33.701 1.00 82.94 419 ASN A O 1
ATOM 3214 N N . GLY A 1 420 ? 16.566 -19.445 -32.225 1.00 78.00 420 GLY A N 1
ATOM 3215 C CA . GLY A 1 420 ? 15.344 -18.649 -32.270 1.00 78.00 420 GLY A CA 1
ATOM 3216 C C . GLY A 1 420 ? 14.180 -19.248 -31.480 1.00 78.00 420 GLY A C 1
ATOM 3217 O O . GLY A 1 420 ? 13.032 -18.890 -31.739 1.00 78.00 420 GLY A O 1
ATOM 3218 N N . THR A 1 421 ? 14.452 -20.174 -30.552 1.00 82.38 421 THR A N 1
ATOM 3219 C CA . THR A 1 421 ? 13.444 -20.724 -29.636 1.00 82.38 421 THR A CA 1
ATOM 3220 C C . THR A 1 421 ? 13.416 -19.893 -28.348 1.00 82.38 421 THR A C 1
ATOM 3222 O O . THR A 1 421 ? 14.468 -19.742 -27.715 1.00 82.38 421 THR A O 1
ATOM 3225 N N . PRO A 1 422 ? 12.254 -19.358 -27.932 1.00 78.50 422 PRO A N 1
ATOM 3226 C CA . PRO A 1 422 ? 12.122 -18.675 -26.649 1.00 78.50 422 PRO A CA 1
ATOM 3227 C C . PRO A 1 422 ? 12.412 -19.641 -25.493 1.00 78.50 422 PRO A C 1
ATOM 3229 O O . PRO A 1 422 ? 11.758 -20.674 -25.368 1.00 78.50 422 PRO A O 1
ATOM 3232 N N . VAL A 1 423 ? 13.394 -19.304 -24.658 1.00 78.31 423 VAL A N 1
ATOM 3233 C CA . VAL A 1 423 ? 13.702 -19.992 -23.390 1.00 78.31 423 VAL A CA 1
ATOM 3234 C C . VAL A 1 423 ? 12.791 -19.466 -22.283 1.00 78.31 423 VAL A C 1
ATOM 3236 O O . VAL A 1 423 ? 12.294 -20.230 -21.463 1.00 78.31 423 VAL A O 1
ATOM 3239 N N . ALA A 1 424 ? 12.536 -18.158 -22.301 1.00 68.44 424 ALA A N 1
ATOM 3240 C CA . ALA A 1 424 ? 11.538 -17.490 -21.484 1.00 68.44 424 ALA A CA 1
ATOM 3241 C C . ALA A 1 424 ? 10.917 -16.360 -22.310 1.00 68.44 424 ALA A C 1
ATOM 3243 O O . ALA A 1 424 ? 11.627 -15.651 -23.018 1.00 68.44 424 ALA A O 1
ATOM 3244 N N . SER A 1 425 ? 9.603 -16.181 -22.229 1.00 64.31 425 SER A N 1
ATOM 3245 C CA . SER A 1 425 ? 8.907 -15.055 -22.856 1.00 64.31 425 SER A CA 1
ATOM 3246 C C . SER A 1 425 ? 7.784 -14.593 -21.944 1.00 64.31 425 SER A C 1
ATOM 3248 O O . SER A 1 425 ? 6.945 -15.400 -21.541 1.00 64.31 425 SER A O 1
ATOM 3250 N N . THR A 1 426 ? 7.764 -13.310 -21.619 1.00 61.34 426 THR A N 1
ATOM 3251 C CA . THR A 1 426 ? 6.690 -12.652 -20.879 1.00 61.34 426 THR A CA 1
ATOM 3252 C C . THR A 1 426 ? 6.256 -11.428 -21.671 1.00 61.34 426 THR A C 1
ATOM 3254 O O . THR A 1 426 ? 7.093 -10.650 -22.115 1.00 61.34 426 THR A O 1
ATOM 3257 N N . VAL A 1 427 ? 4.950 -11.227 -21.825 1.00 58.50 427 VAL A N 1
ATOM 3258 C CA . VAL A 1 427 ? 4.432 -9.933 -22.273 1.00 58.50 427 VAL A CA 1
ATOM 3259 C C . VAL A 1 427 ? 4.009 -9.144 -21.045 1.00 58.50 427 VAL A C 1
ATOM 3261 O O . VAL A 1 427 ? 3.151 -9.579 -20.268 1.00 58.50 427 VAL A O 1
ATOM 3264 N N . TRP A 1 428 ? 4.643 -7.991 -20.874 1.00 55.97 428 TRP A N 1
ATOM 3265 C CA . TRP A 1 428 ? 4.275 -6.984 -19.895 1.00 55.97 428 TRP A CA 1
ATOM 3266 C C . TRP A 1 428 ? 3.466 -5.909 -20.585 1.00 55.97 428 TRP A C 1
ATOM 3268 O O . TRP A 1 428 ? 3.855 -5.415 -21.636 1.00 55.97 428 TRP A O 1
ATOM 3278 N N . VAL A 1 429 ? 2.356 -5.499 -19.993 1.00 59.84 429 VAL A N 1
ATOM 3279 C CA . VAL A 1 429 ? 1.599 -4.361 -20.512 1.00 59.84 429 VAL A CA 1
ATOM 3280 C C . VAL A 1 429 ? 1.769 -3.193 -19.572 1.00 59.84 429 VAL A C 1
ATOM 3282 O O . VAL A 1 429 ? 1.147 -3.130 -18.512 1.00 59.84 429 VAL A O 1
ATOM 3285 N N . GLY A 1 430 ? 2.625 -2.265 -19.993 1.00 45.25 430 GLY A N 1
ATOM 3286 C CA . GLY A 1 430 ? 2.790 -0.968 -19.365 1.00 45.25 430 GLY A CA 1
ATOM 3287 C C . GLY A 1 430 ? 1.689 -0.028 -19.835 1.00 45.25 430 GLY A C 1
ATOM 3288 O O . GLY A 1 430 ? 1.796 0.596 -20.882 1.00 45.25 430 GLY A O 1
ATOM 3289 N N . SER A 1 431 ? 0.658 0.121 -19.011 1.00 37.94 431 SER A N 1
ATOM 3290 C CA . SER A 1 431 ? -0.483 1.023 -19.185 1.00 37.94 431 SER A CA 1
ATOM 3291 C C . SER A 1 431 ? -1.532 0.637 -20.226 1.00 37.94 431 SER A C 1
ATOM 3293 O O . SER A 1 431 ? -1.330 0.712 -21.432 1.00 37.94 431 SER A O 1
ATOM 3295 N N . THR A 1 432 ? -2.724 0.324 -19.717 1.00 41.66 432 THR A N 1
ATOM 3296 C CA . THR A 1 432 ? -3.970 0.460 -20.466 1.00 41.66 432 THR A CA 1
ATOM 3297 C C . THR A 1 432 ? -5.083 0.995 -19.591 1.00 41.66 432 THR A C 1
ATOM 3299 O O . THR A 1 432 ? -5.255 0.580 -18.450 1.00 41.66 432 THR A O 1
ATOM 3302 N N . GLN A 1 433 ? -5.866 1.904 -20.161 1.00 47.56 433 GLN A N 1
ATOM 3303 C CA . GLN A 1 433 ? -7.264 2.115 -19.821 1.00 47.56 433 GLN A CA 1
ATOM 3304 C C . GLN A 1 433 ? -8.088 0.997 -20.501 1.00 47.56 433 GLN A C 1
ATOM 3306 O O . GLN A 1 433 ? -7.970 0.839 -21.708 1.00 47.56 433 GLN A O 1
ATOM 3311 N N . ILE A 1 434 ? -8.844 0.162 -19.769 1.00 39.44 434 ILE A N 1
ATOM 3312 C CA . ILE A 1 434 ? -9.722 -0.896 -20.319 1.00 39.44 434 ILE A CA 1
ATOM 3313 C C . ILE A 1 434 ? -11.032 -0.986 -19.526 1.00 39.44 434 ILE A C 1
ATOM 3315 O O . ILE A 1 434 ? -11.053 -0.784 -18.320 1.00 39.44 434 ILE A O 1
ATOM 3319 N N . ALA A 1 435 ? -12.123 -1.351 -20.202 1.00 35.53 435 ALA A N 1
ATOM 3320 C CA . ALA A 1 435 ? -13.224 -2.128 -19.637 1.00 35.53 435 ALA A CA 1
ATOM 3321 C C . ALA A 1 435 ? -13.505 -3.304 -20.584 1.00 35.53 435 ALA A C 1
ATOM 3323 O O . ALA A 1 435 ? -13.602 -3.074 -21.786 1.00 35.53 435 ALA A O 1
ATOM 3324 N N . SER A 1 436 ? -13.633 -4.540 -20.093 1.00 36.56 436 SER A N 1
ATOM 3325 C CA . SER A 1 436 ? -14.265 -5.618 -20.870 1.00 36.56 436 SER A CA 1
ATOM 3326 C C . SER A 1 436 ? -14.682 -6.793 -19.986 1.00 36.56 436 SER A C 1
ATOM 3328 O O . SER A 1 436 ? -14.009 -7.110 -19.007 1.00 36.56 436 SER A O 1
ATOM 3330 N N . SER A 1 437 ? -15.792 -7.421 -20.372 1.00 36.94 437 SER A N 1
ATOM 3331 C CA . SER A 1 437 ? -16.358 -8.659 -19.849 1.00 36.94 437 SER A CA 1
ATOM 3332 C C . SER A 1 437 ? -16.552 -9.636 -21.013 1.00 36.94 437 SER A C 1
ATOM 3334 O O . SER A 1 437 ? -17.516 -9.501 -21.758 1.00 36.94 437 SER A O 1
ATOM 3336 N N . GLN A 1 438 ? -15.630 -10.587 -21.167 1.00 34.72 438 GLN A N 1
ATOM 3337 C CA . GLN A 1 438 ? -15.840 -11.993 -21.554 1.00 34.72 438 GLN A CA 1
ATOM 3338 C C . GLN A 1 438 ? -14.455 -12.653 -21.608 1.00 34.72 438 GLN A C 1
ATOM 3340 O O . GLN A 1 438 ? -13.577 -12.251 -22.366 1.00 34.72 438 GLN A O 1
ATOM 3345 N N . VAL A 1 439 ? -14.232 -13.609 -20.709 1.00 41.16 439 VAL A N 1
ATOM 3346 C CA . VAL A 1 439 ? -12.918 -14.159 -20.364 1.00 41.16 439 VAL A CA 1
ATOM 3347 C C . VAL A 1 439 ? -12.991 -15.677 -20.480 1.00 41.16 439 VAL A C 1
ATOM 3349 O O . VAL A 1 439 ? -13.448 -16.345 -19.559 1.00 41.16 439 VAL A O 1
ATOM 3352 N N . GLY A 1 440 ? -12.550 -16.212 -21.619 1.00 36.69 440 GLY A N 1
ATOM 3353 C CA . GLY A 1 440 ? -12.110 -17.608 -21.703 1.00 36.69 440 GLY A CA 1
ATOM 3354 C C . GLY A 1 440 ? -10.681 -17.762 -21.168 1.00 36.69 440 GLY A C 1
ATOM 3355 O O . GLY A 1 440 ? -10.438 -18.598 -20.307 1.00 36.69 440 GLY A O 1
ATOM 3356 N N . ASP A 1 441 ? -9.768 -16.865 -21.574 1.00 42.12 441 ASP A N 1
ATOM 3357 C CA . ASP A 1 441 ? -8.320 -17.037 -21.337 1.00 42.12 441 ASP A CA 1
ATOM 3358 C C . ASP A 1 441 ? -7.665 -16.020 -20.383 1.00 42.12 441 ASP A C 1
ATOM 3360 O O . ASP A 1 441 ? -6.576 -16.259 -19.864 1.00 42.12 441 ASP A O 1
ATOM 3364 N N . LEU A 1 442 ? -8.352 -14.929 -20.032 1.00 46.66 442 LEU A N 1
ATOM 3365 C CA . LEU A 1 442 ? -7.929 -13.978 -18.983 1.00 46.66 442 LEU A CA 1
ATOM 3366 C C . LEU A 1 442 ? -7.942 -14.582 -17.554 1.00 46.66 442 LEU A C 1
ATOM 3368 O O . LEU A 1 442 ? -7.592 -13.905 -16.589 1.00 46.66 442 LEU A O 1
ATOM 3372 N N . ILE A 1 443 ? -8.318 -15.860 -17.399 1.00 45.56 443 ILE A N 1
ATOM 3373 C CA . ILE A 1 443 ? -8.322 -16.598 -16.121 1.00 45.56 443 ILE A CA 1
ATOM 3374 C C . ILE A 1 443 ? -6.889 -16.797 -15.578 1.00 45.56 443 ILE A C 1
ATOM 3376 O O . ILE A 1 443 ? -6.720 -17.030 -14.383 1.00 45.56 443 ILE A O 1
ATOM 3380 N N . ARG A 1 444 ? -5.849 -16.646 -16.415 1.00 51.25 444 ARG A N 1
ATOM 3381 C CA . ARG A 1 444 ? -4.431 -16.836 -16.035 1.00 51.25 444 ARG A CA 1
ATOM 3382 C C . ARG A 1 444 ? -3.586 -15.554 -15.992 1.00 51.25 444 ARG A C 1
ATOM 3384 O O . ARG A 1 444 ? -2.375 -15.635 -15.808 1.00 51.25 444 ARG A O 1
ATOM 3391 N N . CYS A 1 445 ? -4.188 -14.378 -16.161 1.00 60.44 445 CYS A N 1
ATOM 3392 C CA . CYS A 1 445 ? -3.463 -13.106 -16.208 1.00 60.44 445 CYS A CA 1
ATOM 3393 C C . CYS A 1 445 ? -3.328 -12.488 -14.811 1.00 60.44 445 CYS A C 1
ATOM 3395 O O . CYS A 1 445 ? -4.335 -12.211 -14.154 1.00 60.44 445 CYS A O 1
ATOM 3397 N N . HIS A 1 446 ? -2.102 -12.187 -14.378 1.00 66.62 446 HIS A N 1
ATOM 3398 C CA . HIS A 1 446 ? -1.893 -11.334 -13.206 1.00 66.62 446 HIS A CA 1
ATOM 3399 C C . HIS A 1 446 ? -2.205 -9.892 -13.604 1.00 66.62 446 HIS A C 1
ATOM 3401 O O . HIS A 1 446 ? -1.472 -9.302 -14.396 1.00 66.62 446 HIS A O 1
ATOM 3407 N N . CYS A 1 447 ? -3.316 -9.355 -13.099 1.00 79.38 447 CYS A N 1
ATOM 3408 C CA . CYS A 1 447 ? -3.765 -7.995 -13.385 1.00 79.38 447 CYS A CA 1
ATOM 3409 C C . CYS A 1 447 ? -3.586 -7.111 -12.147 1.00 79.38 447 CYS A C 1
ATOM 3411 O O . CYS A 1 447 ? -3.973 -7.513 -11.050 1.00 79.38 447 CYS A O 1
ATOM 3413 N N . SER A 1 448 ? -3.064 -5.904 -12.343 1.00 82.44 448 SER A N 1
ATOM 3414 C CA . SER A 1 448 ? -3.084 -4.810 -11.370 1.00 82.44 448 SER A CA 1
ATOM 3415 C C . SER A 1 448 ? -4.025 -3.718 -11.871 1.00 82.44 448 SER A C 1
ATOM 3417 O O . SER A 1 448 ? -4.142 -3.506 -13.078 1.00 82.44 448 SER A O 1
ATOM 3419 N N . PHE A 1 449 ? -4.717 -3.035 -10.963 1.00 86.19 449 PHE A N 1
ATOM 3420 C CA . PHE A 1 449 ? -5.733 -2.042 -11.302 1.00 86.19 449 PHE A CA 1
ATOM 3421 C C . PHE A 1 449 ? -5.489 -0.730 -10.570 1.00 86.19 449 PHE A C 1
ATOM 3423 O O . PHE A 1 449 ? -5.068 -0.711 -9.417 1.00 86.19 449 PHE A O 1
ATOM 3430 N N . HIS A 1 450 ? -5.856 0.366 -11.221 1.00 84.88 450 HIS A N 1
ATOM 3431 C CA . HIS A 1 450 ? -5.972 1.667 -10.588 1.00 84.88 450 HIS A CA 1
ATOM 3432 C C . HIS A 1 450 ? -7.035 1.628 -9.476 1.00 84.88 450 HIS A C 1
ATOM 3434 O O . HIS A 1 450 ? -8.076 0.984 -9.667 1.00 84.88 450 HIS A O 1
ATOM 3440 N N . PRO A 1 451 ? -6.869 2.386 -8.374 1.00 84.56 451 PRO A N 1
ATOM 3441 C CA . PRO A 1 451 ? -7.842 2.455 -7.275 1.00 84.56 451 PRO A CA 1
ATOM 3442 C C . PRO A 1 451 ? -9.273 2.813 -7.692 1.00 84.56 451 PRO A C 1
ATOM 3444 O O . PRO A 1 451 ? -10.234 2.507 -6.990 1.00 84.56 451 PRO A O 1
ATOM 3447 N N . CYS A 1 452 ? -9.443 3.424 -8.869 1.00 85.00 452 CYS A N 1
ATOM 3448 C CA . CYS A 1 452 ? -10.765 3.731 -9.404 1.00 85.00 452 CYS A CA 1
ATOM 3449 C C . CYS A 1 452 ? -11.600 2.501 -9.777 1.00 85.00 452 CYS A C 1
ATOM 3451 O O . CYS A 1 452 ? -12.813 2.629 -9.973 1.00 85.00 452 CYS A O 1
ATOM 3453 N N . VAL A 1 453 ? -10.972 1.330 -9.904 1.00 88.25 453 VAL A N 1
ATOM 3454 C CA . VAL A 1 453 ? -11.622 0.065 -10.239 1.00 88.25 453 VAL A CA 1
ATOM 3455 C C . VAL A 1 453 ? -12.281 -0.555 -9.017 1.00 88.25 453 VAL A C 1
ATOM 3457 O O . VAL A 1 453 ? -11.677 -0.759 -7.969 1.00 88.25 453 VAL A O 1
ATOM 3460 N N . ARG A 1 454 ? -13.538 -0.962 -9.182 1.00 85.50 454 ARG A N 1
ATOM 3461 C CA . ARG A 1 454 ? -14.293 -1.709 -8.174 1.00 85.50 454 ARG A CA 1
ATOM 3462 C C . ARG A 1 454 ? -13.829 -3.169 -8.143 1.00 85.50 454 ARG A C 1
ATOM 3464 O O . ARG A 1 454 ? -14.465 -4.032 -8.752 1.00 85.50 454 ARG A O 1
ATOM 3471 N N . LEU A 1 455 ? -12.745 -3.442 -7.414 1.00 84.44 455 LEU A N 1
ATOM 3472 C CA . LEU A 1 455 ? -12.099 -4.763 -7.334 1.00 84.44 455 LEU A CA 1
ATOM 3473 C C . LEU A 1 455 ? -13.062 -5.900 -6.967 1.00 84.44 455 LEU A C 1
ATOM 3475 O O . LEU A 1 455 ? -13.011 -6.961 -7.579 1.00 84.44 455 LEU A O 1
ATOM 3479 N N . GLN A 1 456 ? -13.998 -5.673 -6.041 1.00 81.94 456 GLN A N 1
ATOM 3480 C CA . GLN A 1 456 ? -14.999 -6.682 -5.660 1.00 81.94 456 GLN A CA 1
ATOM 3481 C C . GLN A 1 456 ? -15.892 -7.113 -6.835 1.00 81.94 456 GLN A C 1
ATOM 3483 O O . GLN A 1 456 ? -16.283 -8.275 -6.933 1.00 81.94 456 GLN A O 1
ATOM 3488 N N . ARG A 1 457 ? -16.215 -6.186 -7.747 1.00 82.06 457 ARG A N 1
ATOM 3489 C CA . ARG A 1 457 ? -17.012 -6.492 -8.940 1.00 82.06 457 ARG A CA 1
ATOM 3490 C C . ARG A 1 457 ? -16.184 -7.285 -9.946 1.00 82.06 457 ARG A C 1
ATOM 3492 O O . ARG A 1 457 ? -16.631 -8.339 -10.383 1.00 82.06 457 ARG A O 1
ATOM 3499 N N . TRP A 1 458 ? -14.952 -6.842 -10.206 1.00 83.50 458 TRP A N 1
ATOM 3500 C CA . TRP A 1 458 ? -14.001 -7.590 -11.031 1.00 83.50 458 TRP A CA 1
ATOM 3501 C C . TRP A 1 458 ? -13.786 -9.021 -10.512 1.00 83.50 458 TRP A C 1
ATOM 3503 O O . TRP A 1 458 ? -13.841 -9.971 -11.286 1.00 83.50 458 TRP A O 1
ATOM 3513 N N . ALA A 1 459 ? -13.598 -9.200 -9.204 1.00 80.25 459 ALA A N 1
ATOM 3514 C CA . ALA A 1 459 ? -13.393 -10.514 -8.599 1.00 80.25 459 ALA A CA 1
ATOM 3515 C C . ALA A 1 459 ? -14.590 -11.456 -8.812 1.00 80.25 459 ALA A C 1
ATOM 3517 O O . ALA A 1 459 ? -14.391 -12.638 -9.081 1.00 80.25 459 ALA A O 1
ATOM 3518 N N . ARG A 1 460 ? -15.817 -10.925 -8.732 1.00 79.75 460 ARG A N 1
ATOM 3519 C CA . ARG A 1 460 ? -17.058 -11.702 -8.832 1.00 79.75 460 ARG A CA 1
ATOM 3520 C C . ARG A 1 460 ? -17.419 -12.104 -10.260 1.00 79.75 460 ARG A C 1
ATOM 3522 O O . ARG A 1 460 ? -17.783 -13.249 -10.485 1.00 79.75 460 ARG A O 1
ATOM 3529 N N . ASP A 1 461 ? -17.411 -11.154 -11.191 1.00 83.94 461 ASP A N 1
ATOM 3530 C CA . ASP A 1 461 ? -17.995 -11.340 -12.529 1.00 83.94 461 ASP A CA 1
ATOM 3531 C C . ASP A 1 461 ? -17.061 -10.910 -13.672 1.00 83.94 461 ASP A C 1
ATOM 3533 O O . ASP A 1 461 ? -17.476 -10.882 -14.828 1.00 83.94 461 ASP A O 1
ATOM 3537 N N . LYS A 1 462 ? -15.797 -10.577 -13.361 1.00 79.88 462 LYS A N 1
ATOM 3538 C CA . LYS A 1 462 ? -14.799 -10.066 -14.318 1.00 79.88 462 LYS A CA 1
ATOM 3539 C C . LYS A 1 462 ? -15.285 -8.830 -15.087 1.00 79.88 462 LYS A C 1
ATOM 3541 O O . LYS A 1 462 ? -14.811 -8.550 -16.182 1.00 79.88 462 LYS A O 1
ATOM 3546 N N . THR A 1 463 ? -16.200 -8.047 -14.504 1.00 82.56 463 THR A N 1
ATOM 3547 C CA . THR A 1 463 ? -16.625 -6.760 -15.069 1.00 82.56 463 THR A CA 1
ATOM 3548 C C . THR A 1 463 ? -15.754 -5.633 -14.535 1.00 82.56 463 THR A C 1
ATOM 3550 O O . THR A 1 463 ? -15.797 -5.289 -13.349 1.00 82.56 463 THR A O 1
ATOM 3553 N N . LEU A 1 464 ? -15.009 -4.994 -15.431 1.00 86.25 464 LEU A N 1
ATOM 3554 C CA . LEU A 1 464 ? -14.175 -3.841 -15.113 1.00 86.25 464 LEU A CA 1
ATOM 3555 C C . LEU A 1 464 ? -15.034 -2.564 -15.026 1.00 86.25 464 LEU A C 1
ATOM 3557 O O . LEU A 1 464 ? -15.473 -2.009 -16.030 1.00 86.25 464 LEU A O 1
ATOM 3561 N N . SER A 1 465 ? -15.330 -2.134 -13.796 1.00 88.75 465 SER A N 1
ATOM 3562 C CA . SER A 1 465 ? -16.215 -1.003 -13.480 1.00 88.75 465 SER A CA 1
ATOM 3563 C C . SER A 1 465 ? -15.472 0.032 -12.644 1.00 88.75 465 SER A C 1
ATOM 3565 O O . SER A 1 465 ? -14.933 -0.311 -11.595 1.00 88.75 465 SER A O 1
ATOM 3567 N N . PHE A 1 466 ? -15.477 1.290 -13.083 1.00 89.75 466 PHE A N 1
ATOM 3568 C CA . PHE A 1 466 ? -14.717 2.367 -12.448 1.00 89.75 466 PHE A CA 1
ATOM 3569 C C . PHE A 1 466 ? -15.345 3.742 -12.692 1.00 89.75 466 PHE A C 1
ATOM 3571 O O . PHE A 1 466 ? -16.181 3.905 -13.580 1.00 89.75 466 PHE A O 1
ATOM 3578 N N . VAL A 1 467 ? -14.922 4.728 -11.898 1.00 87.75 467 VAL A N 1
ATOM 3579 C CA . VAL A 1 467 ? -15.139 6.156 -12.172 1.00 87.75 467 VAL A CA 1
ATOM 3580 C C . VAL A 1 467 ? -13.770 6.756 -12.489 1.00 87.75 467 VAL A C 1
ATOM 3582 O O . VAL A 1 467 ? -12.964 6.842 -11.568 1.00 87.75 467 VAL A O 1
ATOM 3585 N N . PRO A 1 468 ? -13.454 7.104 -13.748 1.00 85.50 468 PRO A N 1
ATOM 3586 C CA . PRO A 1 468 ? -12.083 7.439 -14.119 1.00 85.50 468 PRO A CA 1
ATOM 3587 C C . PRO A 1 468 ? -11.635 8.772 -13.504 1.00 85.50 468 PRO A C 1
ATOM 3589 O O . PRO A 1 468 ? -12.458 9.694 -13.419 1.00 85.50 468 PRO A O 1
ATOM 3592 N N . PRO A 1 469 ? -10.353 8.904 -13.116 1.00 81.94 469 PRO A N 1
ATOM 3593 C CA . PRO A 1 469 ? -9.702 10.200 -12.993 1.00 81.94 469 PRO A CA 1
ATOM 3594 C C . PRO A 1 469 ? -9.854 11.024 -14.270 1.00 81.94 469 PRO A C 1
ATOM 3596 O O . PRO A 1 469 ? -10.180 10.509 -15.343 1.00 81.94 469 PRO A O 1
ATOM 3599 N N . ASP A 1 470 ? -9.637 12.318 -14.131 1.00 76.50 470 ASP A N 1
ATOM 3600 C CA . ASP A 1 470 ? -9.684 13.237 -15.254 1.00 76.50 470 ASP A CA 1
ATOM 3601 C C . ASP A 1 470 ? -8.341 13.253 -16.002 1.00 76.50 470 ASP A C 1
ATOM 3603 O O . ASP A 1 470 ? -7.280 13.178 -15.385 1.00 76.50 470 ASP A O 1
ATOM 3607 N N . GLY A 1 471 ? -8.375 13.323 -17.334 1.00 77.75 471 GLY A N 1
ATOM 3608 C CA . GLY A 1 471 ? -7.168 13.294 -18.165 1.00 77.75 471 GLY A CA 1
ATOM 3609 C C . GLY A 1 471 ? -6.526 11.907 -18.339 1.00 77.75 471 GLY A C 1
ATOM 3610 O O . GLY A 1 471 ? -7.195 10.871 -18.377 1.00 77.75 471 GLY A O 1
ATOM 3611 N N . ARG A 1 472 ? -5.200 11.889 -18.541 1.00 77.56 472 ARG A N 1
ATOM 3612 C CA . ARG A 1 472 ? -4.432 10.672 -18.848 1.00 77.56 472 ARG A CA 1
ATOM 3613 C C . ARG A 1 472 ? -4.012 9.968 -17.560 1.00 77.56 472 ARG A C 1
ATOM 3615 O O . ARG A 1 472 ? -3.235 10.511 -16.789 1.00 77.56 472 ARG A O 1
ATOM 3622 N N . PHE A 1 473 ? -4.454 8.728 -17.379 1.00 76.38 473 PHE A N 1
ATOM 3623 C CA . PHE A 1 473 ? -4.057 7.878 -16.253 1.00 76.38 473 PHE A CA 1
ATOM 3624 C C . PHE A 1 473 ? -3.922 6.408 -16.678 1.00 76.38 473 PHE A C 1
ATOM 3626 O O . PHE A 1 473 ? -4.450 5.993 -17.712 1.00 76.38 473 PHE A O 1
ATOM 3633 N N . LYS A 1 474 ? -3.223 5.605 -15.878 1.00 81.38 474 LYS A N 1
ATOM 3634 C CA . LYS A 1 474 ? -3.082 4.155 -16.066 1.00 81.38 474 LYS A CA 1
ATOM 3635 C C . LYS A 1 474 ? -4.218 3.445 -15.322 1.00 81.38 474 LYS A C 1
ATOM 3637 O O . LYS A 1 474 ? -4.286 3.576 -14.110 1.00 81.38 474 LYS A O 1
ATOM 3642 N N . LEU A 1 475 ? -5.106 2.715 -16.007 1.00 83.94 475 LEU A N 1
ATOM 3643 C CA . LEU A 1 475 ? -6.249 2.030 -15.363 1.00 83.94 475 LEU A CA 1
ATOM 3644 C C . LEU A 1 475 ? -5.933 0.600 -14.938 1.00 83.94 475 LEU A C 1
ATOM 3646 O O . LEU A 1 475 ? -6.450 0.139 -13.926 1.00 83.94 475 LEU A O 1
ATOM 3650 N N . MET A 1 476 ? -5.154 -0.121 -15.738 1.00 83.88 476 MET A N 1
ATOM 3651 C CA . MET A 1 476 ? -4.717 -1.470 -15.436 1.00 83.88 476 MET A CA 1
ATOM 3652 C C . MET A 1 476 ? -3.380 -1.796 -16.091 1.00 83.88 476 MET A C 1
ATOM 3654 O O . MET A 1 476 ? -2.989 -1.222 -17.113 1.00 83.88 476 MET A O 1
ATOM 3658 N N . GLU A 1 477 ? -2.715 -2.765 -15.485 1.00 83.62 477 GLU A N 1
ATOM 3659 C CA . GLU A 1 477 ? -1.567 -3.478 -16.025 1.00 83.62 477 GLU A CA 1
ATOM 3660 C C . GLU A 1 477 ? -1.881 -4.959 -15.982 1.00 83.62 477 GLU A C 1
ATOM 3662 O O . GLU A 1 477 ? -2.579 -5.435 -15.083 1.00 83.62 477 GLU A O 1
ATOM 3667 N N . TYR A 1 478 ? -1.374 -5.698 -16.955 1.00 79.81 478 TYR A N 1
ATOM 3668 C CA . TYR A 1 478 ? -1.506 -7.139 -16.948 1.00 79.81 478 TYR A CA 1
ATOM 3669 C C . TYR A 1 478 ? -0.226 -7.794 -17.431 1.00 79.81 478 TYR A C 1
ATOM 3671 O O . TYR A 1 478 ? 0.509 -7.258 -18.264 1.00 79.81 478 TYR A O 1
ATOM 3679 N N . ARG A 1 479 ? 0.020 -8.980 -16.885 1.00 77.75 479 ARG A N 1
ATOM 3680 C CA . ARG A 1 479 ? 1.084 -9.871 -17.320 1.00 77.75 479 ARG A CA 1
ATOM 3681 C C . ARG A 1 479 ? 0.467 -11.091 -17.978 1.00 77.75 479 ARG A C 1
ATOM 3683 O O . ARG A 1 479 ? -0.398 -11.751 -17.394 1.00 77.75 479 ARG A O 1
ATOM 3690 N N . PHE A 1 480 ? 0.932 -11.389 -19.185 1.00 74.12 480 PHE A N 1
ATOM 3691 C CA . PHE A 1 480 ? 0.513 -12.555 -19.948 1.00 74.12 480 PHE A CA 1
ATOM 3692 C C . PHE A 1 480 ? 1.723 -13.447 -20.234 1.00 74.12 480 PHE A C 1
ATOM 3694 O O . PHE A 1 480 ? 2.724 -13.002 -20.798 1.00 74.12 480 PHE A O 1
ATOM 3701 N N . ALA A 1 481 ? 1.624 -14.709 -19.816 1.00 67.31 481 ALA A N 1
ATOM 3702 C CA . ALA A 1 481 ? 2.599 -15.748 -20.110 1.00 67.31 481 ALA A CA 1
ATOM 3703 C C . ALA A 1 481 ? 1.863 -16.939 -20.755 1.00 67.31 481 ALA A C 1
ATOM 3705 O O . ALA A 1 481 ? 0.974 -17.513 -20.119 1.00 67.31 481 ALA A O 1
ATOM 3706 N N . PRO A 1 482 ? 2.182 -17.310 -22.004 1.00 57.81 482 PRO A N 1
ATOM 3707 C CA . PRO A 1 482 ? 1.568 -18.461 -22.663 1.00 57.81 482 PRO A CA 1
ATOM 3708 C C . PRO A 1 482 ? 1.972 -19.771 -21.963 1.00 57.81 482 PRO A C 1
ATOM 3710 O O . PRO A 1 482 ? 3.125 -19.943 -21.568 1.00 57.81 482 PRO A O 1
ATOM 3713 N N . ALA A 1 483 ? 1.041 -20.717 -21.813 1.00 49.53 483 ALA A N 1
ATOM 3714 C CA . ALA A 1 483 ? 1.336 -22.017 -21.207 1.00 49.53 483 ALA A CA 1
ATOM 3715 C C . ALA A 1 483 ? 2.220 -22.878 -22.129 1.00 49.53 483 ALA A C 1
ATOM 3717 O O . ALA A 1 483 ? 1.932 -23.039 -23.314 1.00 49.53 483 ALA A O 1
ATOM 3718 N N . SER A 1 484 ? 3.264 -23.485 -21.564 1.00 47.47 484 SER A N 1
ATOM 3719 C CA . SER A 1 484 ? 4.273 -24.300 -22.257 1.00 47.47 484 SER A CA 1
ATOM 3720 C C . SER A 1 484 ? 3.779 -25.657 -22.787 1.00 47.47 484 SER A C 1
ATOM 3722 O O . SER A 1 484 ? 4.566 -26.402 -23.363 1.00 47.47 484 SER A O 1
ATOM 3724 N N . THR A 1 485 ? 2.502 -26.009 -22.613 1.00 41.28 485 THR A N 1
ATOM 3725 C CA . THR A 1 485 ? 1.987 -27.365 -22.877 1.00 41.28 485 THR A CA 1
ATOM 3726 C C . THR A 1 485 ? 1.190 -27.525 -24.173 1.00 41.28 485 THR A C 1
ATOM 3728 O O . THR A 1 485 ? 0.850 -28.650 -24.528 1.00 41.28 485 THR A O 1
ATOM 3731 N N . SER A 1 486 ? 0.929 -26.452 -24.926 1.00 40.12 486 SER A N 1
ATOM 3732 C CA . SER A 1 486 ? 0.251 -26.534 -26.229 1.00 40.12 486 SER A CA 1
ATOM 3733 C C . SER A 1 486 ? 1.044 -25.810 -27.317 1.00 40.12 486 SER A C 1
ATOM 3735 O O . SER A 1 486 ? 1.192 -24.589 -27.277 1.00 40.12 486 SER A O 1
ATOM 3737 N N . SER A 1 487 ? 1.487 -26.557 -28.330 1.00 44.09 487 SER A N 1
ATOM 3738 C CA . SER A 1 487 ? 2.224 -26.084 -29.516 1.00 44.09 487 SER A CA 1
ATOM 3739 C C . SER A 1 487 ? 1.500 -25.017 -30.353 1.00 44.09 487 SER A C 1
ATOM 3741 O O . SER A 1 487 ? 2.100 -24.435 -31.250 1.00 44.09 487 SER A O 1
ATOM 3743 N N . LEU A 1 488 ? 0.228 -24.736 -30.061 1.00 41.03 488 LEU A N 1
ATOM 3744 C CA . LEU A 1 488 ? -0.605 -23.771 -30.783 1.00 41.03 488 LEU A CA 1
ATOM 3745 C C . LEU A 1 488 ? -0.490 -22.325 -30.263 1.00 41.03 488 LEU A C 1
ATOM 3747 O O . LEU A 1 488 ? -0.901 -21.408 -30.967 1.00 41.03 488 LEU A O 1
ATOM 3751 N N . HIS A 1 489 ? 0.087 -22.099 -29.074 1.00 43.88 489 HIS A N 1
ATOM 3752 C CA . HIS A 1 489 ? 0.135 -20.766 -28.445 1.00 43.88 489 HIS A CA 1
ATOM 3753 C C . HIS A 1 489 ? 1.504 -20.374 -27.871 1.00 43.88 489 HIS A C 1
ATOM 3755 O O . HIS A 1 489 ? 1.580 -19.521 -26.987 1.00 43.88 489 HIS A O 1
ATOM 3761 N N . GLN A 1 490 ? 2.610 -20.940 -28.366 1.00 51.19 490 GLN A N 1
ATOM 3762 C CA . GLN A 1 490 ? 3.924 -20.383 -28.039 1.00 51.19 490 GLN A CA 1
ATOM 3763 C C . GLN A 1 490 ? 4.053 -19.015 -28.718 1.00 51.19 490 GLN A C 1
ATOM 3765 O O . GLN A 1 490 ? 3.996 -18.914 -29.943 1.00 51.19 490 GLN A O 1
ATOM 3770 N N . MET A 1 491 ? 4.201 -17.954 -27.923 1.00 61.59 491 MET A N 1
ATOM 3771 C CA . MET A 1 491 ? 4.385 -16.610 -28.462 1.00 61.59 491 MET A CA 1
ATOM 3772 C C . MET A 1 491 ? 5.690 -16.554 -29.251 1.00 61.59 491 MET A C 1
ATOM 3774 O O . MET A 1 491 ? 6.784 -16.638 -28.693 1.00 61.59 491 MET A O 1
ATOM 3778 N N . SER A 1 492 ? 5.570 -16.457 -30.573 1.00 72.25 492 SER A N 1
ATOM 3779 C CA . SER A 1 492 ? 6.720 -16.389 -31.461 1.00 72.25 492 SER A CA 1
ATOM 3780 C C . SER A 1 492 ? 7.276 -14.972 -31.473 1.00 72.25 492 SER A C 1
ATOM 3782 O O . SER A 1 492 ? 6.560 -14.027 -31.808 1.00 72.25 492 SER A O 1
ATOM 3784 N N . VAL A 1 493 ? 8.564 -14.828 -31.169 1.00 86.75 493 VAL A N 1
ATOM 3785 C CA . VAL A 1 493 ? 9.291 -13.571 -31.383 1.00 86.75 493 VAL A CA 1
ATOM 3786 C C . VAL A 1 493 ? 9.134 -13.148 -32.853 1.00 86.75 493 VAL A C 1
ATOM 3788 O O . VAL A 1 493 ? 9.291 -13.996 -33.736 1.00 86.75 493 VAL A O 1
ATOM 3791 N N . PRO A 1 494 ? 8.810 -11.873 -33.150 1.00 91.38 494 PRO A N 1
ATOM 3792 C CA . PRO A 1 494 ? 8.408 -11.433 -34.492 1.00 91.38 494 PRO A CA 1
ATOM 3793 C C . PRO A 1 494 ? 9.569 -11.323 -35.493 1.00 91.38 494 PRO A C 1
ATOM 3795 O O . PRO A 1 494 ? 9.393 -10.806 -36.596 1.00 91.38 494 PRO A O 1
ATOM 3798 N N . PHE A 1 495 ? 10.756 -11.814 -35.140 1.00 94.06 495 PHE A N 1
ATOM 3799 C CA . PHE A 1 495 ? 11.952 -11.777 -35.970 1.00 94.06 495 PHE A CA 1
ATOM 3800 C C . PHE A 1 495 ? 12.851 -12.997 -35.722 1.00 94.06 495 PHE A C 1
ATOM 3802 O O . PHE A 1 495 ? 12.694 -13.734 -34.747 1.00 94.06 495 PHE A O 1
ATOM 3809 N N . THR A 1 496 ? 13.818 -13.193 -36.615 1.00 93.69 496 THR A N 1
ATOM 3810 C CA . THR A 1 496 ? 14.969 -14.084 -36.429 1.00 93.69 496 THR A CA 1
ATOM 3811 C C . THR A 1 496 ? 16.249 -13.261 -36.510 1.00 93.69 496 THR A C 1
ATOM 3813 O O . THR A 1 496 ? 16.385 -12.446 -37.422 1.00 93.69 496 THR A O 1
ATOM 3816 N N . LEU A 1 497 ? 17.198 -13.508 -35.605 1.00 94.81 497 LEU A N 1
ATOM 3817 C CA . LEU A 1 497 ? 18.551 -12.964 -35.684 1.00 94.81 497 LEU A CA 1
ATOM 3818 C C . LEU A 1 497 ? 19.553 -14.110 -35.859 1.00 94.81 497 LEU A C 1
ATOM 3820 O O . LEU A 1 497 ? 19.768 -14.913 -34.957 1.00 94.81 497 LEU A O 1
ATOM 3824 N N . ARG A 1 498 ? 20.176 -14.200 -37.032 1.00 93.31 498 ARG A N 1
ATOM 3825 C CA . ARG A 1 498 ? 21.318 -15.090 -37.249 1.00 93.31 498 ARG A CA 1
ATOM 3826 C C . ARG A 1 498 ? 22.588 -14.302 -36.966 1.00 93.31 498 ARG A C 1
ATOM 3828 O O . ARG A 1 498 ? 22.803 -13.276 -37.603 1.00 93.31 498 ARG A O 1
ATOM 3835 N N . ALA A 1 499 ? 23.408 -14.791 -36.045 1.00 92.19 499 ALA A N 1
ATOM 3836 C CA . ALA A 1 499 ? 24.691 -14.193 -35.708 1.00 92.19 499 ALA A CA 1
ATOM 3837 C C . ALA A 1 499 ? 25.813 -15.217 -35.900 1.00 92.19 499 ALA A C 1
ATOM 3839 O O . ALA A 1 499 ? 25.775 -16.293 -35.307 1.00 92.19 499 ALA A O 1
ATOM 3840 N N . ASP A 1 500 ? 26.790 -14.879 -36.736 1.00 90.19 500 ASP A N 1
ATOM 3841 C CA . ASP A 1 500 ? 28.071 -15.575 -36.850 1.00 90.19 500 ASP A CA 1
ATOM 3842 C C . ASP A 1 500 ? 29.164 -14.589 -36.434 1.00 90.19 500 ASP A C 1
ATOM 3844 O O . ASP A 1 500 ? 29.450 -13.618 -37.135 1.00 90.19 500 ASP A O 1
ATOM 3848 N N . ALA A 1 501 ? 29.716 -14.788 -35.242 1.00 88.94 501 ALA A N 1
ATOM 3849 C CA . ALA A 1 501 ? 30.732 -13.915 -34.685 1.00 88.94 501 ALA A CA 1
ATOM 3850 C C . ALA A 1 501 ? 31.956 -14.736 -34.275 1.00 88.94 501 ALA A C 1
ATOM 3852 O O . ALA A 1 501 ? 31.872 -15.689 -33.495 1.00 88.94 501 ALA A O 1
ATOM 3853 N N . LYS A 1 502 ? 33.107 -14.361 -34.836 1.00 90.81 502 LYS A N 1
ATOM 3854 C CA . LYS A 1 502 ? 34.390 -15.043 -34.659 1.00 90.81 502 LYS A CA 1
ATOM 3855 C C . LYS A 1 502 ? 35.339 -14.119 -33.924 1.00 90.81 502 LYS A C 1
ATOM 3857 O O . LYS A 1 502 ? 35.620 -13.020 -34.390 1.00 90.81 502 LYS A O 1
ATOM 3862 N N . VAL A 1 503 ? 35.807 -14.567 -32.768 1.00 91.62 503 VAL A N 1
ATOM 3863 C CA . VAL A 1 503 ? 36.773 -13.830 -31.954 1.00 91.62 503 VAL A CA 1
ATOM 3864 C C . VAL A 1 503 ? 38.182 -14.215 -32.395 1.00 91.62 503 VAL A C 1
ATOM 3866 O O . VAL A 1 503 ? 38.496 -15.400 -32.489 1.00 91.62 503 VAL A O 1
ATOM 3869 N N . GLU A 1 504 ? 39.010 -13.211 -32.658 1.00 91.62 504 GLU A N 1
ATOM 3870 C CA . GLU A 1 504 ? 40.402 -13.337 -33.093 1.00 91.62 504 GLU A CA 1
ATOM 3871 C C . GLU A 1 504 ? 41.321 -12.628 -32.079 1.00 91.62 504 GLU A C 1
ATOM 3873 O O . GLU A 1 504 ? 40.852 -11.975 -31.141 1.00 91.62 504 GLU A O 1
ATOM 3878 N N . GLU A 1 505 ? 42.643 -12.769 -32.215 1.00 92.25 505 GLU A N 1
ATOM 3879 C CA . GLU A 1 505 ? 43.555 -12.006 -31.355 1.00 92.25 505 GLU A CA 1
ATOM 3880 C C . GLU A 1 505 ? 43.359 -10.503 -31.592 1.00 92.25 505 GLU A C 1
ATOM 3882 O O . GLU A 1 505 ? 43.322 -10.044 -32.732 1.00 92.25 505 GLU A O 1
ATOM 3887 N N . HIS A 1 506 ? 43.220 -9.734 -30.509 1.00 93.31 506 HIS A N 1
ATOM 3888 C CA . HIS A 1 506 ? 42.997 -8.282 -30.554 1.00 93.31 506 HIS A CA 1
ATOM 3889 C C . HIS A 1 506 ? 41.735 -7.817 -31.309 1.00 93.31 506 HIS A C 1
ATOM 3891 O O . HIS A 1 506 ? 41.616 -6.636 -31.645 1.00 93.31 506 HIS A O 1
ATOM 3897 N N . GLY A 1 507 ? 40.751 -8.691 -31.544 1.00 94.31 507 GLY A N 1
ATOM 3898 C CA . GLY A 1 507 ? 39.518 -8.285 -32.216 1.00 94.31 507 GLY A CA 1
ATOM 3899 C C . GLY A 1 507 ? 38.578 -9.426 -32.585 1.00 94.31 507 GLY A C 1
ATOM 3900 O O . GLY A 1 507 ? 38.519 -10.461 -31.922 1.00 94.31 507 GLY A O 1
ATOM 3901 N N . GLY A 1 508 ? 37.807 -9.224 -33.646 1.00 94.19 508 GLY A N 1
ATOM 3902 C CA . GLY A 1 508 ? 36.950 -10.260 -34.207 1.00 94.19 508 GLY A CA 1
ATOM 3903 C C . GLY A 1 508 ? 36.075 -9.770 -35.352 1.00 94.19 508 GLY A C 1
ATOM 3904 O O . GLY A 1 508 ? 35.934 -8.569 -35.584 1.00 94.19 508 GLY A O 1
ATOM 3905 N N . ASN A 1 509 ? 35.469 -10.725 -36.049 1.00 94.81 509 ASN A N 1
ATOM 3906 C CA . ASN A 1 509 ? 34.579 -10.515 -37.185 1.00 94.81 509 ASN A CA 1
ATOM 3907 C C . ASN A 1 509 ? 33.124 -10.800 -36.791 1.00 94.81 509 ASN A C 1
ATOM 3909 O O . ASN A 1 509 ? 32.853 -11.710 -36.007 1.00 94.81 509 ASN A O 1
ATOM 3913 N N . LEU A 1 510 ? 32.192 -10.027 -37.348 1.00 94.69 510 LEU A N 1
ATOM 3914 C CA . LEU A 1 510 ? 30.755 -10.081 -37.078 1.00 94.69 510 LEU A CA 1
ATOM 3915 C C . LEU A 1 510 ? 29.984 -10.168 -38.404 1.00 94.69 510 LEU A C 1
ATOM 3917 O O . LEU A 1 510 ? 30.108 -9.275 -39.242 1.00 94.69 510 LEU A O 1
ATOM 3921 N N . ASP A 1 511 ? 29.158 -11.199 -38.576 1.00 95.19 511 ASP A N 1
ATOM 3922 C CA . ASP A 1 511 ? 28.177 -11.320 -39.662 1.00 95.19 511 ASP A CA 1
ATOM 3923 C C . ASP A 1 511 ? 26.784 -11.578 -39.068 1.00 95.19 511 ASP A C 1
ATOM 3925 O O . ASP A 1 511 ? 26.500 -12.633 -38.492 1.00 95.19 511 ASP A O 1
ATOM 3929 N N . LEU A 1 512 ? 25.919 -10.568 -39.156 1.00 95.62 512 LEU A N 1
ATOM 3930 C CA . LEU A 1 512 ? 24.582 -10.560 -38.579 1.00 95.62 512 LEU A CA 1
ATOM 3931 C C . LEU A 1 512 ? 23.539 -10.462 -39.688 1.00 95.62 512 LEU A C 1
ATOM 3933 O O . LEU A 1 512 ? 23.618 -9.604 -40.566 1.00 95.62 512 LEU A O 1
ATOM 3937 N N . THR A 1 513 ? 22.504 -11.295 -39.614 1.00 95.88 513 THR A N 1
ATOM 3938 C CA . THR A 1 513 ? 21.324 -11.218 -40.482 1.00 95.88 513 THR A CA 1
ATOM 3939 C C . THR A 1 513 ? 20.063 -11.146 -39.630 1.00 95.88 513 THR A C 1
ATOM 3941 O O . THR A 1 513 ? 19.723 -12.093 -38.920 1.00 95.88 513 THR A O 1
ATOM 3944 N N . PHE A 1 514 ? 19.349 -10.029 -39.726 1.00 96.25 514 PHE A N 1
ATOM 3945 C CA . PHE A 1 514 ? 18.058 -9.809 -39.084 1.00 96.25 514 PHE A CA 1
ATOM 3946 C C . PHE A 1 514 ? 16.941 -10.046 -40.098 1.00 96.25 514 PHE A C 1
ATOM 3948 O O . PHE A 1 514 ? 16.996 -9.509 -41.199 1.00 96.25 514 PHE A O 1
ATOM 3955 N N . THR A 1 515 ? 15.930 -10.846 -39.762 1.00 95.31 515 THR A N 1
ATOM 3956 C CA . THR A 1 515 ? 14.802 -11.160 -40.658 1.00 95.31 515 THR A CA 1
ATOM 3957 C C . THR A 1 515 ? 13.472 -10.976 -39.939 1.00 95.31 515 THR A C 1
ATOM 3959 O O . THR A 1 515 ? 13.256 -11.579 -38.887 1.00 95.31 515 THR A O 1
ATOM 3962 N N . SER A 1 516 ? 12.565 -10.184 -40.514 1.00 94.75 516 SER A N 1
ATOM 3963 C CA . SER A 1 516 ? 11.197 -10.027 -40.006 1.00 94.75 516 SER A CA 1
ATOM 3964 C C . SER A 1 516 ? 10.377 -11.293 -40.266 1.00 94.75 516 SER A C 1
ATOM 3966 O O . SER A 1 516 ? 10.340 -11.790 -41.391 1.00 94.75 516 SER A O 1
ATOM 3968 N N . ARG A 1 517 ? 9.691 -11.808 -39.239 1.00 92.06 517 ARG A N 1
ATOM 3969 C CA . ARG A 1 517 ? 8.705 -12.900 -39.372 1.00 92.06 517 ARG A CA 1
ATOM 3970 C C . ARG A 1 517 ? 7.285 -12.383 -39.597 1.00 92.06 517 ARG A C 1
ATOM 3972 O O . ARG A 1 517 ? 6.378 -13.175 -39.838 1.00 92.06 517 ARG A O 1
ATOM 3979 N N . LEU A 1 518 ? 7.071 -11.071 -39.495 1.00 90.75 518 LEU A N 1
ATOM 3980 C CA . LEU A 1 518 ? 5.763 -10.471 -39.728 1.00 90.75 518 LEU A CA 1
ATOM 3981 C C . LEU A 1 518 ? 5.432 -10.499 -41.222 1.00 90.75 518 LEU A C 1
ATOM 3983 O O . LEU A 1 518 ? 6.277 -10.207 -42.067 1.00 90.75 518 LEU A O 1
ATOM 3987 N N . THR A 1 519 ? 4.181 -10.818 -41.543 1.00 88.50 519 THR A N 1
ATOM 3988 C CA . THR A 1 519 ? 3.674 -10.871 -42.925 1.00 88.50 519 THR A CA 1
ATOM 3989 C C . THR A 1 519 ? 2.831 -9.654 -43.290 1.00 88.50 519 THR A C 1
ATOM 3991 O O . THR A 1 519 ? 2.759 -9.286 -44.456 1.00 88.50 519 THR A O 1
ATOM 3994 N N . THR A 1 520 ? 2.222 -8.992 -42.303 1.00 88.62 520 THR A N 1
ATOM 3995 C CA . THR A 1 520 ? 1.275 -7.889 -42.534 1.00 88.62 520 THR A CA 1
ATOM 3996 C C . THR A 1 520 ? 1.767 -6.527 -42.050 1.00 88.62 520 THR A C 1
ATOM 3998 O O . THR A 1 520 ? 1.163 -5.515 -42.385 1.00 88.62 520 THR A O 1
ATOM 4001 N N . ARG A 1 521 ? 2.800 -6.480 -41.200 1.00 91.12 521 ARG A N 1
ATOM 4002 C CA . ARG A 1 521 ? 3.269 -5.256 -40.527 1.00 91.12 521 ARG A CA 1
ATOM 4003 C C . ARG A 1 521 ? 4.787 -5.159 -40.577 1.00 91.12 521 ARG A C 1
ATOM 4005 O O . ARG A 1 521 ? 5.463 -6.186 -40.583 1.00 91.12 521 ARG A O 1
ATOM 4012 N N . ALA A 1 522 ? 5.297 -3.935 -40.613 1.00 93.44 522 ALA A N 1
ATOM 4013 C CA . ALA A 1 522 ? 6.723 -3.671 -40.505 1.00 93.44 522 ALA A CA 1
ATOM 4014 C C . ALA A 1 522 ? 7.168 -3.640 -39.034 1.00 93.44 522 ALA A C 1
ATOM 4016 O O . ALA A 1 522 ? 6.361 -3.375 -38.140 1.00 93.44 522 ALA A O 1
ATOM 4017 N N . LEU A 1 523 ? 8.450 -3.922 -38.803 1.00 94.94 523 LEU A N 1
ATOM 4018 C CA . LEU A 1 523 ? 9.123 -3.626 -37.539 1.00 94.94 523 LEU A CA 1
ATOM 4019 C C . LEU A 1 523 ? 9.778 -2.253 -37.673 1.00 94.94 523 LEU A C 1
ATOM 4021 O O . LEU A 1 523 ? 10.573 -2.033 -38.586 1.00 94.94 523 LEU A O 1
ATOM 4025 N N . GLU A 1 524 ? 9.451 -1.342 -36.774 1.00 95.25 524 GLU A N 1
ATOM 4026 C CA . GLU A 1 524 ? 9.971 0.022 -36.766 1.00 95.25 524 GLU A CA 1
ATOM 4027 C C . GLU A 1 524 ? 10.983 0.197 -35.635 1.00 95.25 524 GLU A C 1
ATOM 4029 O O . GLU A 1 524 ? 10.932 -0.512 -34.625 1.00 95.25 524 GLU A O 1
ATOM 4034 N N . ASN A 1 525 ? 11.906 1.145 -35.810 1.00 95.25 525 ASN A N 1
ATOM 4035 C CA . ASN A 1 525 ? 12.874 1.553 -34.788 1.00 95.25 525 ASN A CA 1
ATOM 4036 C C . ASN A 1 525 ? 13.612 0.364 -34.141 1.00 95.25 525 ASN A C 1
ATOM 4038 O O . ASN A 1 525 ? 13.769 0.301 -32.920 1.00 95.25 525 ASN A O 1
ATOM 4042 N N . VAL A 1 526 ? 14.045 -0.602 -34.958 1.00 96.94 526 VAL A N 1
ATOM 4043 C CA . VAL A 1 526 ? 14.761 -1.782 -34.468 1.00 96.94 526 VAL A CA 1
ATOM 40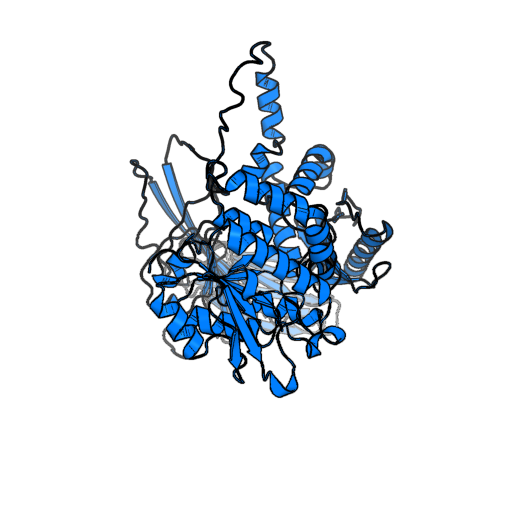44 C C . VAL A 1 526 ? 16.179 -1.377 -34.076 1.00 96.94 526 VAL A C 1
ATOM 4046 O O . VAL A 1 526 ? 16.902 -0.794 -34.881 1.00 96.94 526 VAL A O 1
ATOM 4049 N N . SER A 1 527 ? 16.596 -1.714 -32.860 1.00 97.25 527 SER A N 1
ATOM 4050 C CA . SER A 1 527 ? 17.946 -1.488 -32.343 1.00 97.25 527 SER A CA 1
ATOM 4051 C C . SER A 1 527 ? 18.519 -2.798 -31.823 1.00 97.25 527 SER A C 1
ATOM 4053 O O . SER A 1 527 ? 17.895 -3.463 -30.999 1.00 97.25 527 SER A O 1
ATOM 4055 N N . ILE A 1 528 ? 19.688 -3.183 -32.322 1.00 97.06 528 ILE A N 1
ATOM 4056 C CA . ILE A 1 528 ? 20.399 -4.409 -31.963 1.00 97.06 528 ILE A CA 1
ATOM 4057 C C . ILE A 1 528 ? 21.725 -3.998 -31.326 1.00 97.06 528 ILE A C 1
ATOM 4059 O O . ILE A 1 528 ? 22.569 -3.379 -31.973 1.00 97.06 528 ILE A O 1
ATOM 4063 N N . GLU A 1 529 ? 21.904 -4.329 -30.051 1.00 96.25 529 GLU A N 1
ATOM 4064 C CA . GLU A 1 529 ? 23.062 -3.932 -29.248 1.00 96.25 529 GLU A CA 1
ATOM 4065 C C . GLU A 1 529 ? 23.912 -5.148 -28.861 1.00 96.25 529 GLU A C 1
ATOM 4067 O O . GLU A 1 529 ? 23.384 -6.165 -28.404 1.00 96.25 529 GLU A O 1
ATOM 4072 N N . LEU A 1 530 ? 25.235 -5.025 -29.007 1.00 95.06 530 LEU A N 1
ATOM 4073 C CA . LEU A 1 530 ? 26.226 -6.014 -28.581 1.00 95.06 530 LEU A CA 1
ATOM 4074 C C . LEU A 1 530 ? 27.330 -5.334 -27.765 1.00 95.06 530 LEU A C 1
ATOM 4076 O O . LEU A 1 530 ? 28.030 -4.454 -28.265 1.00 95.06 530 LEU A O 1
ATOM 4080 N N . TYR A 1 531 ? 27.525 -5.769 -26.522 1.00 94.50 531 TYR A N 1
ATOM 4081 C CA . TYR A 1 531 ? 28.692 -5.379 -25.729 1.00 94.50 531 TYR A CA 1
ATOM 4082 C C . TYR A 1 531 ? 29.933 -6.127 -26.231 1.00 94.50 531 TYR A C 1
ATOM 4084 O O . TYR A 1 531 ? 29.943 -7.359 -26.251 1.00 94.50 531 TYR A O 1
ATOM 4092 N N . LEU A 1 532 ? 30.971 -5.398 -26.646 1.00 93.69 532 LEU A N 1
ATOM 4093 C CA . LEU A 1 532 ? 32.161 -5.970 -27.291 1.00 93.69 532 LEU A CA 1
ATOM 4094 C C . LEU A 1 532 ? 33.239 -6.455 -26.304 1.00 93.69 532 LEU A C 1
ATOM 4096 O O . LEU A 1 532 ? 34.212 -7.081 -26.725 1.00 93.69 532 LEU A O 1
ATOM 4100 N N . GLY A 1 533 ? 33.045 -6.237 -25.002 1.00 89.38 533 GLY A N 1
ATOM 4101 C CA . GLY A 1 533 ? 34.000 -6.627 -23.965 1.00 89.38 533 GLY A CA 1
ATOM 4102 C C . GLY A 1 533 ? 34.948 -5.499 -23.560 1.00 89.38 533 GLY A C 1
ATOM 4103 O O . GLY A 1 533 ? 35.117 -4.510 -24.276 1.00 89.38 533 GLY A O 1
ATOM 4104 N N . GLU A 1 534 ? 35.586 -5.662 -22.402 1.00 89.50 534 GLU A N 1
ATOM 4105 C CA . GLU A 1 534 ? 36.617 -4.739 -21.923 1.00 89.50 534 GLU A CA 1
ATOM 4106 C C . GLU A 1 534 ? 37.772 -4.601 -22.925 1.00 89.50 534 GLU A C 1
ATOM 4108 O O . GLU A 1 534 ? 38.163 -5.550 -23.611 1.00 89.50 534 GLU A O 1
ATOM 4113 N N . GLY A 1 535 ? 38.310 -3.385 -23.023 1.00 88.50 535 GLY A N 1
ATOM 4114 C CA . GLY A 1 535 ? 39.392 -3.045 -23.944 1.00 88.50 535 GLY A CA 1
ATOM 4115 C C . GLY A 1 535 ? 38.976 -2.885 -25.408 1.00 88.50 535 GLY A C 1
ATOM 4116 O O . GLY A 1 535 ? 39.849 -2.621 -26.232 1.00 88.50 535 GLY A O 1
ATOM 4117 N N . ALA A 1 536 ? 37.690 -3.012 -25.759 1.00 93.31 536 ALA A N 1
AT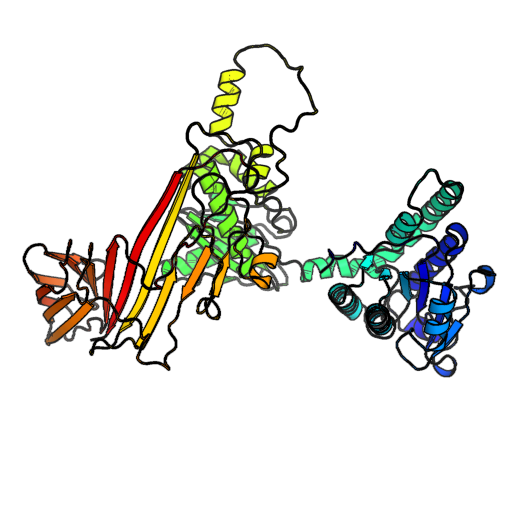OM 4118 C CA . ALA A 1 536 ? 37.211 -2.699 -27.106 1.00 93.31 536 ALA A CA 1
ATOM 4119 C C . ALA A 1 536 ? 37.530 -1.238 -27.474 1.00 93.31 536 ALA A C 1
ATOM 4121 O O . ALA A 1 536 ? 37.134 -0.307 -26.774 1.00 93.31 536 ALA A O 1
ATOM 4122 N N . SER A 1 537 ? 38.254 -1.037 -28.574 1.00 93.06 537 SER A N 1
ATOM 4123 C CA . SER A 1 537 ? 38.741 0.279 -29.005 1.00 93.06 537 SER A CA 1
ATOM 4124 C C . SER A 1 537 ? 37.954 0.859 -30.178 1.00 93.06 537 SER A C 1
ATOM 4126 O O . SER A 1 537 ? 37.942 2.074 -30.364 1.00 93.06 537 SER A O 1
ATOM 4128 N N . GLY A 1 538 ? 37.271 0.016 -30.956 1.00 93.56 538 GLY A N 1
ATOM 4129 C CA . GLY A 1 538 ? 36.497 0.453 -32.110 1.00 93.56 538 GLY A CA 1
ATOM 4130 C C . GLY A 1 538 ? 35.776 -0.686 -32.823 1.00 93.56 538 GLY A C 1
ATOM 4131 O O . GLY A 1 538 ? 36.019 -1.866 -32.566 1.00 93.56 538 GLY A O 1
ATOM 4132 N N . ALA A 1 539 ? 34.891 -0.311 -33.743 1.00 95.31 539 ALA A N 1
ATOM 4133 C CA . ALA A 1 539 ? 34.232 -1.216 -34.675 1.00 95.31 539 ALA A CA 1
ATOM 4134 C C . ALA A 1 539 ? 34.149 -0.568 -36.060 1.00 95.31 539 ALA A C 1
ATOM 4136 O O . ALA A 1 539 ? 34.129 0.657 -36.166 1.00 95.31 539 ALA A O 1
ATOM 4137 N N . SER A 1 540 ? 34.093 -1.386 -37.107 1.00 95.62 540 SER A N 1
ATOM 4138 C CA . SER A 1 540 ? 33.896 -0.955 -38.491 1.00 95.62 540 SER A CA 1
ATOM 4139 C C . SER A 1 540 ? 32.933 -1.912 -39.175 1.00 95.62 540 SER A C 1
ATOM 4141 O O . SER A 1 540 ? 33.219 -3.103 -39.291 1.00 95.62 540 SER A O 1
ATOM 4143 N N . CYS A 1 541 ? 31.765 -1.412 -39.582 1.00 96.06 541 CYS A N 1
ATOM 4144 C CA . CYS A 1 541 ? 30.695 -2.239 -40.133 1.00 96.06 541 CYS A CA 1
ATOM 4145 C C . CYS A 1 541 ? 30.162 -1.695 -41.466 1.00 96.06 541 CYS A C 1
ATOM 4147 O O . CYS A 1 541 ? 30.151 -0.494 -41.733 1.00 96.06 541 CYS A O 1
ATOM 4149 N N . ILE A 1 542 ? 29.660 -2.607 -42.289 1.00 95.62 542 ILE A N 1
ATOM 4150 C CA . ILE A 1 542 ? 28.910 -2.363 -43.516 1.00 95.62 542 ILE A CA 1
ATOM 4151 C C . ILE A 1 542 ? 27.502 -2.902 -43.279 1.00 95.62 542 ILE A C 1
ATOM 4153 O O . ILE A 1 542 ? 27.325 -4.039 -42.838 1.00 95.62 542 ILE A O 1
ATOM 4157 N N . VAL A 1 543 ? 26.494 -2.082 -43.559 1.00 95.88 543 VAL A N 1
ATOM 4158 C CA . VAL A 1 543 ? 25.085 -2.386 -43.281 1.00 95.88 543 VAL A CA 1
ATOM 4159 C C . VAL A 1 543 ? 24.238 -2.269 -44.547 1.00 95.88 543 VAL A C 1
ATOM 4161 O O . VAL A 1 543 ? 24.635 -1.615 -45.510 1.00 95.88 543 VAL A O 1
ATOM 4164 N N . SER A 1 544 ? 23.069 -2.914 -44.561 1.00 89.81 544 SER A N 1
ATOM 4165 C CA . SER A 1 544 ? 22.085 -2.787 -45.649 1.00 89.81 544 SER A CA 1
ATOM 4166 C C . SER A 1 544 ? 21.576 -1.347 -45.844 1.00 89.81 544 SER A C 1
ATOM 4168 O O . SER A 1 544 ? 21.680 -0.505 -44.954 1.00 89.81 544 SER A O 1
ATOM 4170 N N . HIS A 1 545 ? 20.961 -1.068 -46.999 1.00 80.00 545 HIS A N 1
ATOM 4171 C CA . HIS A 1 545 ? 20.286 0.210 -47.251 1.00 80.00 545 HIS A CA 1
ATOM 4172 C C . HIS A 1 545 ? 19.230 0.514 -46.168 1.00 80.00 545 HIS A C 1
ATOM 4174 O O . HIS A 1 545 ? 18.495 -0.380 -45.753 1.00 80.00 545 HIS A O 1
ATOM 4180 N N . ASN A 1 546 ? 19.149 1.779 -45.733 1.00 82.44 546 ASN A N 1
ATOM 4181 C CA . ASN A 1 546 ? 18.291 2.274 -44.639 1.00 82.44 546 ASN A CA 1
ATOM 4182 C C . ASN A 1 546 ? 18.616 1.745 -43.226 1.00 82.44 546 ASN A C 1
ATOM 4184 O O . ASN A 1 546 ? 17.784 1.856 -42.321 1.00 82.44 546 ASN A O 1
ATOM 4188 N N . ALA A 1 547 ? 19.828 1.229 -43.021 1.00 94.06 547 ALA A N 1
ATOM 4189 C CA . ALA A 1 547 ? 20.375 0.905 -41.710 1.00 94.06 547 ALA A CA 1
ATOM 4190 C C . ALA A 1 547 ? 21.523 1.853 -41.329 1.00 94.06 547 ALA A C 1
ATOM 4192 O O . ALA A 1 547 ? 22.222 2.380 -42.195 1.00 94.06 547 ALA A O 1
ATOM 4193 N N . SER A 1 548 ? 21.751 2.028 -40.032 1.00 96.06 548 SER A N 1
ATOM 4194 C CA . SER A 1 548 ? 22.904 2.743 -39.476 1.00 96.06 548 SER A CA 1
ATOM 4195 C C . SER A 1 548 ? 23.562 1.917 -38.381 1.00 96.06 548 SER A C 1
ATOM 4197 O O . SER A 1 548 ? 22.934 1.053 -37.777 1.00 96.06 548 SER A O 1
ATOM 4199 N N . TRP A 1 549 ? 24.840 2.161 -38.114 1.00 97.25 549 TRP A N 1
ATOM 4200 C CA . TRP A 1 549 ? 25.523 1.565 -36.971 1.00 97.25 549 TRP A CA 1
ATOM 4201 C C . TRP A 1 549 ? 26.375 2.612 -36.261 1.00 97.25 549 TRP A C 1
ATOM 4203 O O . TRP A 1 549 ? 26.769 3.617 -36.852 1.00 97.25 549 TRP A O 1
ATOM 4213 N N . SER A 1 550 ? 26.644 2.377 -34.983 1.00 96.81 550 SER A N 1
ATOM 4214 C CA . SER A 1 550 ? 27.537 3.204 -34.177 1.00 96.81 550 SER A CA 1
ATOM 4215 C C . SER A 1 550 ? 28.243 2.364 -33.115 1.00 96.81 550 SER A C 1
ATOM 4217 O O . SER A 1 550 ? 27.732 1.334 -32.677 1.00 96.81 550 SER A O 1
ATOM 4219 N N . PHE A 1 551 ? 29.428 2.804 -32.700 1.00 96.56 551 PHE A N 1
ATOM 4220 C CA . PHE A 1 551 ? 30.141 2.251 -31.553 1.00 96.56 551 PHE A CA 1
ATOM 4221 C C . PHE A 1 551 ? 30.237 3.315 -30.464 1.00 96.56 551 PHE A C 1
ATOM 4223 O O . PHE A 1 551 ? 30.692 4.430 -30.721 1.00 96.56 551 PHE A O 1
ATOM 4230 N N . ASN A 1 552 ? 29.808 2.972 -29.250 1.00 93.25 552 ASN A N 1
ATOM 4231 C CA . ASN A 1 552 ? 29.924 3.852 -28.096 1.00 93.25 552 ASN A CA 1
ATOM 4232 C C . ASN A 1 552 ? 31.151 3.452 -27.257 1.00 93.25 552 ASN A C 1
ATOM 4234 O O . ASN A 1 552 ? 31.105 2.411 -26.598 1.00 93.25 552 ASN A O 1
ATOM 4238 N N . PRO A 1 553 ? 32.221 4.271 -27.216 1.00 89.38 553 PRO A N 1
ATOM 4239 C CA . PRO A 1 553 ? 33.439 3.942 -26.479 1.00 89.38 553 PRO A CA 1
ATOM 4240 C C . PRO A 1 553 ? 33.275 4.011 -24.954 1.00 89.38 553 PRO A C 1
ATOM 4242 O O . PRO A 1 553 ? 34.094 3.445 -24.242 1.00 89.38 553 PRO A O 1
ATOM 4245 N N . ARG A 1 554 ? 32.233 4.673 -24.423 1.00 88.44 554 ARG A N 1
ATOM 4246 C CA . ARG A 1 554 ? 31.979 4.712 -22.969 1.00 88.44 554 ARG A CA 1
ATOM 4247 C C . ARG A 1 554 ? 31.328 3.429 -22.467 1.00 88.44 554 ARG A C 1
ATOM 4249 O O . ARG A 1 554 ? 31.662 2.955 -21.392 1.00 88.44 554 ARG A O 1
ATOM 4256 N N . THR A 1 555 ? 30.395 2.878 -23.240 1.00 88.38 555 THR A N 1
ATOM 4257 C CA . THR A 1 555 ? 29.674 1.645 -22.880 1.00 88.38 555 THR A CA 1
ATOM 4258 C C . THR A 1 555 ? 30.248 0.403 -23.565 1.00 88.38 555 THR A C 1
ATOM 4260 O O . THR A 1 555 ? 29.760 -0.701 -23.339 1.00 88.38 555 THR A O 1
ATOM 4263 N N . LEU A 1 556 ? 31.256 0.575 -24.430 1.00 94.19 556 LEU A N 1
ATOM 4264 C CA . LEU A 1 556 ? 31.898 -0.470 -25.238 1.00 94.19 556 LEU A CA 1
ATOM 4265 C C . LEU A 1 556 ? 30.886 -1.286 -26.061 1.00 94.19 556 LEU A C 1
ATOM 4267 O O . LEU A 1 556 ? 31.016 -2.498 -26.239 1.00 94.19 556 LEU A O 1
ATOM 4271 N N . THR A 1 557 ? 29.828 -0.623 -26.532 1.00 94.81 557 THR A N 1
ATOM 4272 C CA . THR A 1 557 ? 28.684 -1.264 -27.191 1.00 94.81 557 THR A CA 1
ATOM 4273 C C . THR A 1 557 ? 28.650 -0.919 -28.674 1.00 94.81 557 THR A C 1
ATOM 4275 O O . THR A 1 557 ? 28.697 0.256 -29.041 1.00 94.81 557 THR A O 1
ATOM 4278 N N . LEU A 1 558 ? 28.524 -1.940 -29.520 1.00 96.44 558 LEU A N 1
ATOM 4279 C CA . LEU A 1 558 ? 28.139 -1.803 -30.921 1.00 96.44 558 LEU A CA 1
ATOM 4280 C C . LEU A 1 558 ? 26.611 -1.756 -31.009 1.00 96.44 558 LEU A C 1
ATOM 4282 O O . LEU A 1 558 ? 25.939 -2.657 -30.506 1.00 96.44 558 LEU A O 1
ATOM 4286 N N . ARG A 1 559 ? 26.069 -0.731 -31.666 1.00 97.19 559 ARG A N 1
ATOM 4287 C CA . ARG A 1 559 ? 24.634 -0.571 -31.912 1.00 97.19 559 ARG A CA 1
ATOM 4288 C C . ARG A 1 559 ? 24.355 -0.575 -33.411 1.00 97.19 559 ARG A C 1
ATOM 4290 O O . ARG A 1 559 ? 24.948 0.209 -34.149 1.00 97.19 559 ARG A O 1
ATOM 4297 N N . TRP A 1 560 ? 23.431 -1.426 -33.842 1.00 97.50 560 TRP A N 1
ATOM 4298 C CA . TRP A 1 560 ? 22.905 -1.498 -35.205 1.00 97.50 560 TRP A CA 1
ATOM 4299 C C . TRP A 1 560 ? 21.431 -1.094 -35.216 1.00 97.50 560 TRP A C 1
ATOM 4301 O O . TRP A 1 560 ? 20.620 -1.680 -34.505 1.00 97.50 560 TRP A O 1
ATOM 4311 N N . GLU A 1 561 ? 21.087 -0.087 -36.011 1.00 97.44 561 GLU A N 1
ATOM 4312 C CA . GLU A 1 561 ? 19.764 0.531 -36.046 1.00 97.44 561 GLU A CA 1
ATOM 4313 C C . GLU A 1 561 ? 19.113 0.347 -37.421 1.00 97.44 561 GLU A C 1
ATOM 4315 O O . GLU A 1 561 ? 19.706 0.651 -38.460 1.00 97.44 561 GLU A O 1
ATOM 4320 N N . LEU A 1 562 ? 17.866 -0.124 -37.425 1.00 96.19 562 LEU A N 1
ATOM 4321 C CA . LEU A 1 562 ? 17.020 -0.271 -38.606 1.00 96.19 562 LEU A CA 1
ATOM 4322 C C . LEU A 1 562 ? 15.758 0.563 -38.389 1.00 96.19 562 LEU A C 1
ATOM 4324 O O . LEU A 1 562 ? 14.931 0.245 -37.535 1.00 96.19 562 LEU A O 1
ATOM 4328 N N . ARG A 1 563 ? 15.584 1.634 -39.171 1.00 93.31 563 ARG A N 1
ATOM 4329 C CA . ARG A 1 563 ? 14.423 2.529 -39.001 1.00 93.31 563 ARG A CA 1
ATOM 4330 C C . ARG A 1 563 ? 13.103 1.835 -39.315 1.00 93.31 563 ARG A C 1
ATOM 4332 O O . ARG A 1 563 ? 12.122 2.032 -38.609 1.00 93.31 563 ARG A O 1
ATOM 4339 N N . ASN A 1 564 ? 13.088 1.044 -40.382 1.00 94.06 564 ASN A N 1
ATOM 4340 C CA . ASN A 1 564 ? 11.902 0.349 -40.856 1.00 94.06 564 ASN A CA 1
ATOM 4341 C C . ASN A 1 564 ? 12.310 -0.946 -41.563 1.00 94.06 564 ASN A C 1
ATOM 4343 O O . ASN A 1 564 ? 13.056 -0.905 -42.542 1.00 94.06 564 ASN A O 1
ATOM 4347 N N . VAL A 1 565 ? 11.799 -2.076 -41.085 1.00 95.00 565 VAL A N 1
ATOM 4348 C CA . VAL A 1 565 ? 12.011 -3.408 -41.658 1.00 95.00 565 VAL A CA 1
ATOM 4349 C C . VAL A 1 565 ? 10.669 -3.915 -42.189 1.00 95.00 565 VAL A C 1
ATOM 4351 O O . VAL A 1 565 ? 9.811 -4.322 -41.396 1.00 95.00 565 VAL A O 1
ATOM 4354 N N . PRO A 1 566 ? 10.459 -3.896 -43.519 1.00 94.56 566 PRO A N 1
ATOM 4355 C CA . PRO A 1 566 ? 9.226 -4.368 -44.137 1.00 94.56 566 PRO A CA 1
ATOM 4356 C C . PRO A 1 566 ? 8.869 -5.817 -43.761 1.00 94.56 566 PRO A C 1
ATOM 4358 O O . PRO A 1 566 ? 9.756 -6.602 -43.392 1.00 94.56 566 PRO A O 1
ATOM 4361 N N . PRO A 1 567 ? 7.588 -6.205 -43.903 1.00 94.38 567 PRO A N 1
ATOM 4362 C CA . PRO A 1 567 ? 7.162 -7.580 -43.682 1.00 94.38 567 PRO A CA 1
ATOM 4363 C C . PRO A 1 567 ? 7.997 -8.568 -44.506 1.00 94.38 567 PRO A C 1
ATOM 4365 O O . PRO A 1 567 ? 8.268 -8.326 -45.681 1.00 94.38 567 PRO A O 1
ATOM 4368 N N . SER A 1 568 ? 8.392 -9.682 -43.887 1.00 93.12 568 SER A N 1
ATOM 4369 C CA . SER A 1 568 ? 9.121 -10.787 -44.535 1.00 93.12 568 SER A CA 1
ATOM 4370 C C . SER A 1 568 ? 10.432 -10.386 -45.233 1.00 93.12 568 SER A C 1
ATOM 4372 O O . SER A 1 568 ? 10.887 -11.070 -46.147 1.00 93.12 568 SER A O 1
ATOM 4374 N N . SER A 1 569 ? 11.047 -9.279 -44.809 1.00 94.56 569 SER A N 1
ATOM 4375 C CA . SER A 1 569 ? 12.326 -8.795 -45.337 1.00 94.56 569 SER A CA 1
ATOM 4376 C C . SER A 1 569 ? 13.497 -9.082 -44.394 1.00 94.56 569 SER A C 1
ATOM 4378 O O . SER A 1 569 ? 13.307 -9.372 -43.207 1.00 94.56 569 SER A O 1
ATOM 4380 N N . SER A 1 570 ? 14.719 -8.998 -44.927 1.00 94.31 570 SER A N 1
ATOM 4381 C CA . SER A 1 570 ? 15.958 -9.214 -44.180 1.00 94.31 570 SER A CA 1
ATOM 4382 C C . SER A 1 570 ? 16.958 -8.075 -44.366 1.00 94.31 570 SER A C 1
ATOM 4384 O O . SER A 1 570 ? 17.131 -7.572 -45.476 1.00 94.31 570 SER A O 1
ATOM 4386 N N . CYS A 1 571 ? 17.672 -7.734 -43.298 1.00 96.25 571 CYS A N 1
ATOM 4387 C CA . CYS A 1 571 ? 18.777 -6.781 -43.284 1.00 96.25 571 CYS A CA 1
ATOM 4388 C C . CYS A 1 571 ? 20.043 -7.479 -42.776 1.00 96.25 571 CYS A C 1
ATOM 4390 O O . CYS A 1 571 ? 19.965 -8.425 -41.991 1.00 96.25 571 CYS A O 1
ATOM 4392 N N . THR A 1 572 ? 21.210 -7.006 -43.198 1.00 96.56 572 THR A N 1
ATOM 4393 C CA . THR A 1 572 ? 22.507 -7.588 -42.839 1.00 96.56 572 THR A CA 1
ATOM 4394 C C . THR A 1 572 ? 23.470 -6.532 -42.319 1.00 96.56 572 THR A C 1
ATOM 4396 O O . THR A 1 572 ? 23.492 -5.409 -42.831 1.00 96.56 572 THR A O 1
ATOM 4399 N N . LEU A 1 573 ? 24.314 -6.927 -41.372 1.00 97.12 573 LEU A N 1
ATOM 4400 C CA . LEU A 1 573 ? 25.483 -6.182 -40.926 1.00 97.12 573 LEU A CA 1
ATOM 4401 C C . LEU A 1 573 ? 26.697 -7.100 -41.017 1.00 97.12 573 LEU A C 1
ATOM 4403 O O . LEU A 1 573 ? 26.685 -8.187 -40.449 1.00 97.12 573 LEU A O 1
ATOM 4407 N N . ARG A 1 574 ? 27.749 -6.650 -41.700 1.00 96.88 574 ARG A N 1
ATOM 4408 C CA . ARG A 1 574 ? 29.053 -7.323 -41.715 1.00 96.88 574 ARG A CA 1
ATOM 4409 C C . ARG A 1 574 ? 30.120 -6.355 -41.262 1.00 96.88 574 ARG A C 1
ATOM 4411 O O . ARG A 1 574 ? 30.183 -5.245 -41.779 1.00 96.88 574 ARG A O 1
ATOM 4418 N N . GLY A 1 575 ? 30.959 -6.749 -40.324 1.00 94.56 575 GLY A N 1
ATOM 4419 C CA . GLY A 1 575 ? 31.981 -5.859 -39.801 1.00 94.56 575 GLY A CA 1
ATOM 4420 C C . GLY A 1 575 ? 33.015 -6.564 -38.954 1.00 94.56 575 GLY A C 1
ATOM 4421 O O . GLY A 1 575 ? 33.001 -7.784 -38.807 1.00 94.56 575 GLY A O 1
ATOM 4422 N N . SER A 1 576 ? 33.902 -5.768 -38.380 1.00 94.75 576 SER A N 1
ATOM 4423 C CA . SER A 1 576 ? 34.904 -6.218 -37.427 1.00 94.75 576 SER A CA 1
ATOM 4424 C C . SER A 1 576 ? 35.003 -5.252 -36.254 1.00 94.75 576 SER A C 1
ATOM 4426 O O . SER A 1 576 ? 34.573 -4.096 -36.329 1.00 94.75 576 SER A O 1
ATOM 4428 N N . PHE A 1 577 ? 35.555 -5.736 -35.147 1.00 95.81 577 PHE A N 1
ATOM 4429 C CA . PHE A 1 577 ? 35.884 -4.919 -33.989 1.00 95.81 577 PHE A CA 1
ATOM 4430 C C . PHE A 1 577 ? 37.328 -5.137 -33.557 1.00 95.81 577 PHE A C 1
ATOM 4432 O O . PHE A 1 577 ? 37.911 -6.194 -33.799 1.00 95.81 577 PHE A O 1
ATOM 4439 N N . THR A 1 578 ? 37.891 -4.129 -32.899 1.00 95.88 578 THR A N 1
ATOM 4440 C CA . THR A 1 578 ? 39.261 -4.136 -32.384 1.00 95.88 578 THR A CA 1
ATOM 4441 C C . THR A 1 578 ? 39.261 -4.021 -30.867 1.00 95.88 578 THR A C 1
ATOM 4443 O O . THR A 1 578 ? 38.403 -3.358 -30.278 1.00 95.88 578 THR A O 1
ATOM 4446 N N . SER A 1 579 ? 40.234 -4.656 -30.220 1.00 95.19 579 SER A N 1
ATOM 4447 C CA . SER A 1 579 ? 40.397 -4.641 -28.770 1.00 95.19 579 SER A CA 1
ATOM 4448 C C . SER A 1 579 ? 41.869 -4.569 -28.372 1.00 95.19 579 SER A C 1
ATOM 4450 O O . SER A 1 579 ? 42.733 -5.210 -28.966 1.00 95.19 579 SER A O 1
ATOM 4452 N N . ALA A 1 580 ? 42.151 -3.809 -27.316 1.00 93.25 580 ALA A N 1
ATOM 4453 C CA . ALA A 1 580 ? 43.451 -3.794 -26.655 1.00 93.25 580 ALA A CA 1
ATOM 4454 C C . ALA A 1 580 ? 43.751 -5.124 -25.937 1.00 93.25 580 ALA A C 1
ATOM 4456 O O . ALA A 1 580 ? 44.912 -5.458 -25.707 1.00 93.25 580 ALA A O 1
ATOM 4457 N N . MET A 1 581 ? 42.719 -5.908 -25.609 1.00 91.94 581 MET A N 1
ATOM 4458 C CA . MET A 1 581 ? 42.879 -7.217 -24.983 1.00 91.94 581 MET A CA 1
ATOM 4459 C C . MET A 1 581 ? 43.340 -8.249 -26.009 1.00 91.94 581 MET A C 1
ATOM 4461 O O . MET A 1 581 ? 42.773 -8.347 -27.094 1.00 91.94 581 MET A O 1
ATOM 4465 N N . LYS A 1 582 ? 44.319 -9.085 -25.638 1.00 89.75 582 LYS A N 1
ATOM 4466 C CA . LYS A 1 582 ? 44.797 -10.177 -26.503 1.00 89.75 582 LYS A CA 1
ATOM 4467 C C . LYS A 1 582 ? 43.676 -11.156 -26.869 1.00 89.75 582 LYS A C 1
ATOM 4469 O O . LYS A 1 582 ? 43.594 -11.591 -28.009 1.00 89.75 582 LYS A O 1
ATOM 4474 N N . ILE A 1 583 ? 42.811 -11.482 -25.907 1.00 90.25 583 ILE A N 1
ATOM 4475 C CA . ILE A 1 583 ? 41.665 -12.382 -26.089 1.00 90.25 583 ILE A CA 1
ATOM 4476 C C . ILE A 1 583 ? 40.402 -11.629 -25.646 1.00 90.25 583 ILE A C 1
ATOM 4478 O O . ILE A 1 583 ? 40.065 -11.666 -24.456 1.00 90.25 583 ILE A O 1
ATOM 4482 N N . PRO A 1 584 ? 39.726 -10.902 -26.554 1.00 90.81 584 PRO A N 1
ATOM 4483 C CA . PRO A 1 584 ? 38.519 -10.169 -26.201 1.00 90.81 584 PRO A CA 1
ATOM 4484 C C . PRO A 1 584 ? 37.364 -11.113 -25.848 1.00 90.81 584 PRO A C 1
ATOM 4486 O O . PRO A 1 584 ? 37.283 -12.249 -26.318 1.00 90.81 584 PRO A O 1
ATOM 4489 N N . ARG A 1 585 ? 36.454 -10.643 -24.989 1.00 91.31 585 ARG A N 1
ATOM 4490 C CA . ARG A 1 585 ? 35.293 -11.407 -24.508 1.00 91.31 585 ARG A CA 1
ATOM 4491 C C . ARG A 1 585 ? 33.998 -10.628 -24.766 1.00 91.31 585 ARG A C 1
ATOM 4493 O O . ARG A 1 585 ? 33.458 -10.048 -23.823 1.00 91.31 585 ARG A O 1
ATOM 4500 N N . PRO A 1 586 ? 33.504 -10.580 -26.017 1.00 91.69 586 PRO A N 1
ATOM 4501 C CA . PRO A 1 586 ? 32.212 -9.967 -26.299 1.00 91.69 586 PRO A CA 1
ATOM 4502 C C . PRO A 1 586 ? 31.080 -10.732 -25.602 1.00 91.69 586 PRO A C 1
ATOM 4504 O O . PRO A 1 586 ? 31.194 -11.924 -25.295 1.00 91.69 586 PRO A O 1
ATOM 4507 N N . SER A 1 587 ? 29.967 -10.040 -25.366 1.00 92.06 587 SER A N 1
ATOM 4508 C CA . SER A 1 587 ? 28.750 -10.638 -24.821 1.00 92.06 587 SER A CA 1
ATOM 4509 C C . SER A 1 587 ? 28.245 -11.767 -25.721 1.00 92.06 587 SER A C 1
ATOM 4511 O O . SER A 1 587 ? 28.210 -11.644 -26.944 1.00 92.06 587 SER A O 1
ATOM 4513 N N . ARG A 1 588 ? 27.772 -12.855 -25.107 1.00 89.88 588 ARG A N 1
ATOM 4514 C CA . ARG A 1 588 ? 27.115 -13.978 -25.805 1.00 89.88 588 ARG A CA 1
ATOM 4515 C C . ARG A 1 588 ? 25.628 -13.734 -26.077 1.00 89.88 588 ARG A C 1
ATOM 4517 O O . ARG A 1 588 ? 24.893 -14.657 -26.418 1.00 89.88 588 ARG A O 1
ATOM 4524 N N . ALA A 1 589 ? 25.172 -12.501 -25.882 1.00 92.94 589 ALA A N 1
ATOM 4525 C CA . ALA A 1 589 ? 23.800 -12.097 -26.113 1.00 92.94 589 ALA A CA 1
ATOM 4526 C C . ALA A 1 589 ? 23.732 -10.720 -26.776 1.00 92.94 589 ALA A C 1
ATOM 4528 O O . ALA A 1 589 ? 24.460 -9.800 -26.391 1.00 92.94 589 ALA A O 1
ATOM 4529 N N . PHE A 1 590 ? 22.822 -10.595 -27.739 1.00 94.56 590 PHE A N 1
ATOM 4530 C CA . PHE A 1 590 ? 22.375 -9.327 -28.299 1.00 94.56 590 PHE A CA 1
ATOM 4531 C C . PHE A 1 590 ? 21.136 -8.849 -27.552 1.00 94.56 590 PHE A C 1
ATOM 4533 O O . PHE A 1 590 ? 20.261 -9.655 -27.235 1.00 94.56 590 PHE A O 1
ATOM 4540 N N . ARG A 1 591 ? 21.014 -7.540 -27.337 1.00 95.62 591 ARG A N 1
ATOM 4541 C CA . ARG A 1 591 ? 19.761 -6.927 -26.886 1.00 95.62 591 ARG A CA 1
ATOM 4542 C C . ARG A 1 591 ? 19.062 -6.301 -28.083 1.00 95.62 591 ARG A C 1
ATOM 4544 O O . ARG A 1 591 ? 19.625 -5.420 -28.725 1.00 95.62 591 ARG A O 1
ATOM 4551 N N . VAL A 1 592 ? 17.867 -6.782 -28.407 1.00 96.31 592 VAL A N 1
ATOM 4552 C CA . VAL A 1 592 ? 17.088 -6.343 -29.567 1.00 96.31 592 VAL A CA 1
ATOM 4553 C C . VAL A 1 592 ? 15.844 -5.610 -29.095 1.00 96.31 592 VAL A C 1
ATOM 4555 O O . VAL A 1 592 ? 14.965 -6.212 -28.480 1.00 96.31 592 VAL A O 1
ATOM 4558 N N . ARG A 1 593 ? 15.744 -4.322 -29.421 1.00 97.06 593 ARG A N 1
ATOM 4559 C CA . ARG A 1 593 ? 14.553 -3.504 -29.185 1.00 97.06 593 ARG A CA 1
ATOM 4560 C C . ARG A 1 593 ? 13.850 -3.200 -30.495 1.00 97.06 593 ARG A C 1
ATOM 4562 O O . ARG A 1 593 ? 14.521 -3.040 -31.507 1.00 97.06 593 ARG A O 1
ATOM 4569 N N . PHE A 1 594 ? 12.524 -3.143 -30.495 1.00 95.62 594 PHE A N 1
ATOM 4570 C CA . PHE A 1 594 ? 11.739 -2.853 -31.699 1.00 95.62 594 PHE A CA 1
ATOM 4571 C C . PHE A 1 594 ? 10.349 -2.315 -31.355 1.00 95.62 594 PHE A C 1
ATOM 4573 O O . PHE A 1 594 ? 9.873 -2.472 -30.228 1.00 95.62 594 PHE A O 1
ATOM 4580 N N . GLU A 1 595 ? 9.677 -1.737 -32.349 1.00 94.94 595 GLU A N 1
ATOM 4581 C CA . GLU A 1 595 ? 8.299 -1.258 -32.259 1.00 94.94 595 GLU A CA 1
ATOM 4582 C C . GLU A 1 595 ? 7.427 -1.840 -33.384 1.00 94.94 595 GLU A C 1
ATOM 4584 O O . GLU A 1 595 ? 7.887 -2.084 -34.499 1.00 94.94 595 GLU A O 1
ATOM 4589 N N . ILE A 1 596 ? 6.146 -2.073 -33.093 1.00 92.69 596 ILE A N 1
ATOM 4590 C CA . ILE A 1 596 ? 5.121 -2.462 -34.066 1.00 92.69 596 ILE A CA 1
ATOM 4591 C C . ILE A 1 596 ? 3.872 -1.615 -33.813 1.00 92.69 596 ILE A C 1
ATOM 4593 O O . ILE A 1 596 ? 3.216 -1.711 -32.769 1.00 92.69 596 ILE A O 1
ATOM 4597 N N . VAL A 1 597 ? 3.506 -0.796 -34.795 1.00 88.94 597 VAL A N 1
ATOM 4598 C CA . VAL A 1 597 ? 2.322 0.068 -34.724 1.00 88.94 597 VAL A CA 1
ATOM 4599 C C . VAL A 1 597 ? 1.041 -0.761 -34.876 1.00 88.94 597 VAL A C 1
ATOM 4601 O O . VAL A 1 597 ? 0.964 -1.657 -35.720 1.00 88.94 597 VAL A O 1
ATOM 4604 N N . GLN A 1 598 ? 0.017 -0.454 -34.064 1.00 84.25 598 GLN A N 1
ATOM 4605 C CA . GLN A 1 598 ? -1.328 -1.058 -34.070 1.00 84.25 598 GLN A CA 1
ATOM 4606 C C . GLN A 1 598 ? -1.378 -2.586 -33.847 1.00 84.25 598 GLN A C 1
ATOM 4608 O O . GLN A 1 598 ? -2.354 -3.229 -34.242 1.00 84.25 598 GLN A O 1
ATOM 4613 N N . HIS A 1 599 ? -0.337 -3.185 -33.270 1.00 84.38 599 HIS A N 1
ATOM 4614 C CA . HIS A 1 599 ? -0.263 -4.621 -32.991 1.00 84.38 599 HIS A CA 1
ATOM 4615 C C . HIS A 1 599 ? -0.671 -4.945 -31.544 1.00 84.38 599 HIS A C 1
ATOM 4617 O O . HIS A 1 599 ? -0.745 -4.058 -30.696 1.00 84.38 599 HIS A O 1
ATOM 4623 N N . SER A 1 600 ? -0.985 -6.217 -31.294 1.00 82.56 600 SER A N 1
ATOM 4624 C CA . SER A 1 600 ? -1.181 -6.791 -29.963 1.00 82.56 600 SER A CA 1
ATOM 4625 C C . SER A 1 600 ? -0.669 -8.226 -30.012 1.00 82.56 600 SER A C 1
ATOM 4627 O O . SER A 1 600 ? -1.086 -9.013 -30.865 1.00 82.56 600 SER A O 1
ATOM 4629 N N . PHE A 1 601 ? 0.249 -8.542 -29.110 1.00 80.25 601 PHE A N 1
ATOM 4630 C CA . PHE A 1 601 ? 0.784 -9.869 -28.877 1.00 80.25 601 PHE A CA 1
ATOM 4631 C C . PHE A 1 601 ? -0.230 -10.754 -28.146 1.00 80.25 601 PHE A C 1
ATOM 4633 O O . PHE A 1 601 ? -0.351 -11.935 -28.458 1.00 80.25 601 PHE A O 1
ATOM 4640 N N . SER A 1 602 ? -0.973 -10.191 -27.190 1.00 76.06 602 SER A N 1
ATOM 4641 C CA . SER A 1 602 ? -1.972 -10.923 -26.394 1.00 76.06 602 SER A CA 1
ATOM 4642 C C . SER A 1 602 ? -3.295 -11.180 -27.133 1.00 76.06 602 SER A C 1
ATOM 4644 O O . SER A 1 602 ? -4.132 -11.945 -26.657 1.00 76.06 602 SER A O 1
ATOM 4646 N N . ALA A 1 603 ? -3.498 -10.517 -28.277 1.00 77.12 603 ALA A N 1
ATOM 4647 C CA . ALA A 1 603 ? -4.767 -10.435 -28.999 1.00 77.12 603 ALA A CA 1
ATOM 4648 C C . ALA A 1 603 ? -5.927 -9.832 -28.178 1.00 77.12 603 ALA A C 1
ATOM 4650 O O . ALA A 1 603 ? -7.097 -10.018 -28.531 1.00 77.12 603 ALA A O 1
ATOM 4651 N N . LEU A 1 604 ? -5.622 -9.080 -27.114 1.00 75.81 604 LEU A N 1
ATOM 4652 C CA . LEU A 1 604 ? -6.616 -8.397 -26.294 1.00 75.81 604 LEU A CA 1
ATOM 4653 C C . LEU A 1 604 ? -7.400 -7.370 -27.121 1.00 75.81 604 LEU A C 1
ATOM 4655 O O . LEU A 1 604 ? -6.839 -6.568 -27.870 1.00 75.81 604 LEU A O 1
ATOM 4659 N N . LYS A 1 605 ? -8.724 -7.376 -26.957 1.00 75.56 605 LYS A N 1
ATOM 4660 C CA . LYS A 1 605 ? -9.642 -6.445 -27.619 1.00 75.56 605 LYS A CA 1
ATOM 4661 C C . LYS A 1 605 ? -10.613 -5.852 -26.608 1.00 75.56 605 LYS A C 1
ATOM 4663 O O . LYS A 1 605 ? -11.065 -6.530 -25.686 1.00 75.56 605 LYS A O 1
ATOM 4668 N N . ILE A 1 606 ? -10.955 -4.583 -26.811 1.00 76.62 606 ILE A N 1
ATOM 4669 C CA . ILE A 1 606 ? -12.040 -3.926 -26.082 1.00 76.62 606 ILE A CA 1
ATOM 4670 C C . ILE A 1 606 ? -13.325 -4.208 -26.855 1.00 76.62 606 ILE A C 1
ATOM 4672 O O . ILE A 1 606 ? -13.526 -3.657 -27.934 1.00 76.62 606 ILE A O 1
ATOM 4676 N N . ASP A 1 607 ? -14.163 -5.083 -26.307 1.00 76.31 607 ASP A N 1
ATOM 4677 C CA . ASP A 1 607 ? -15.430 -5.475 -26.929 1.00 76.31 607 ASP A CA 1
ATOM 4678 C C . ASP A 1 607 ? -16.496 -4.380 -26.765 1.00 76.31 607 ASP A C 1
ATOM 4680 O O . ASP A 1 607 ? -17.062 -3.878 -27.736 1.00 76.31 607 ASP A O 1
ATOM 4684 N N . GLN A 1 608 ? -16.714 -3.919 -25.527 1.00 82.38 608 GLN A N 1
ATOM 4685 C CA . GLN A 1 608 ? -17.737 -2.920 -25.228 1.00 82.38 608 GLN A CA 1
ATOM 4686 C C . GLN A 1 608 ? -17.302 -1.925 -24.144 1.00 82.38 608 GLN A C 1
ATOM 4688 O O . GLN A 1 608 ? -16.857 -2.304 -23.065 1.00 82.38 608 GLN A O 1
ATOM 4693 N N . LEU A 1 609 ? -17.556 -0.631 -24.390 1.00 83.62 609 LEU A N 1
ATOM 4694 C CA . LEU A 1 609 ? -17.526 0.421 -23.366 1.00 83.62 609 LEU A CA 1
ATOM 4695 C C . LEU A 1 609 ? -18.930 0.997 -23.140 1.00 83.62 609 LEU A C 1
ATOM 4697 O O . LEU A 1 609 ? -19.461 1.709 -24.007 1.00 83.62 609 LEU A O 1
ATOM 4701 N N . LYS A 1 610 ? -19.490 0.764 -21.947 1.00 85.00 610 LYS A N 1
ATOM 4702 C CA . LYS A 1 610 ? -20.774 1.325 -21.499 1.00 85.00 610 LYS A CA 1
ATOM 4703 C C . LYS A 1 610 ? -20.558 2.509 -20.551 1.00 85.00 610 LYS A C 1
ATOM 4705 O O . LYS A 1 610 ? -19.960 2.347 -19.493 1.00 85.00 610 LYS A O 1
ATOM 4710 N N . LEU A 1 611 ? -21.097 3.673 -20.916 1.00 84.12 611 LEU A N 1
ATOM 4711 C CA . LEU A 1 611 ? -21.150 4.859 -20.056 1.00 84.12 611 LEU A CA 1
ATOM 4712 C C . LEU A 1 611 ? -22.497 4.893 -19.315 1.00 84.12 611 LEU A C 1
ATOM 4714 O O . LEU A 1 611 ? -23.532 4.576 -19.902 1.00 84.12 611 LEU A O 1
ATOM 4718 N N . THR A 1 612 ? -22.487 5.247 -18.031 1.00 83.25 612 THR A N 1
ATOM 4719 C CA . THR A 1 612 ? -23.688 5.341 -17.182 1.00 83.25 612 THR A CA 1
ATOM 4720 C C . THR A 1 612 ? -23.674 6.641 -16.393 1.00 83.25 612 THR A C 1
ATOM 4722 O O . THR A 1 612 ? -22.619 7.012 -15.890 1.00 83.25 612 THR A O 1
ATOM 4725 N N . GLY A 1 613 ? -24.835 7.276 -16.220 1.00 75.56 613 GLY A N 1
ATOM 4726 C CA . GLY A 1 613 ? -24.968 8.507 -15.428 1.00 75.56 613 GLY A CA 1
ATOM 4727 C C . GLY A 1 613 ? -24.756 9.804 -16.212 1.00 75.56 613 GLY A C 1
ATOM 4728 O O . GLY A 1 613 ? -24.912 10.872 -15.641 1.00 75.56 613 GLY A O 1
ATOM 4729 N N . GLU A 1 614 ? -24.471 9.713 -17.511 1.00 76.19 614 GLU A N 1
ATOM 4730 C CA . GLU A 1 614 ? -24.270 10.857 -18.402 1.00 76.19 614 GLU A CA 1
ATOM 4731 C C . GLU A 1 614 ? -25.197 10.749 -19.615 1.00 76.19 614 GLU A C 1
ATOM 4733 O O . GLU A 1 614 ? -25.429 9.651 -20.126 1.00 76.19 614 GLU A O 1
ATOM 4738 N N . GLN A 1 615 ? -25.733 11.882 -20.077 1.00 74.19 615 GLN A N 1
ATOM 4739 C CA . GLN A 1 615 ? -26.658 11.919 -21.220 1.00 74.19 615 GLN A CA 1
ATOM 4740 C C . GLN A 1 615 ? -25.959 12.110 -22.576 1.00 74.19 615 GLN A C 1
ATOM 4742 O O . GLN A 1 615 ? -26.582 11.925 -23.621 1.00 74.19 615 GLN A O 1
ATOM 4747 N N . TYR A 1 616 ? -24.669 12.459 -22.585 1.00 78.69 616 TYR A N 1
ATOM 4748 C CA . TYR A 1 616 ? -23.908 12.652 -23.818 1.00 78.69 616 TYR A CA 1
ATOM 4749 C C . TYR A 1 616 ? -23.330 11.335 -24.359 1.00 78.69 616 TYR A C 1
ATOM 4751 O O . TYR A 1 616 ? -23.083 10.374 -23.627 1.00 78.69 616 TYR A O 1
ATOM 4759 N N . LYS A 1 617 ? -23.070 11.304 -25.671 1.00 79.88 617 LYS A N 1
ATOM 4760 C CA . LYS A 1 617 ? -22.344 10.217 -26.342 1.00 79.88 617 LYS A CA 1
ATOM 4761 C C . LYS A 1 617 ? -20.920 10.689 -26.655 1.00 79.88 617 LYS A C 1
ATOM 4763 O O . LYS A 1 617 ? -20.772 11.492 -27.572 1.00 79.88 617 LYS A O 1
ATOM 4768 N N . PRO A 1 618 ? -19.890 10.235 -25.920 1.00 83.06 618 PRO A N 1
ATOM 4769 C CA . PRO A 1 618 ? -18.522 10.651 -26.198 1.00 83.06 618 PRO A CA 1
ATOM 4770 C C . PRO A 1 618 ? -17.976 9.975 -27.457 1.00 83.06 618 PRO A C 1
ATOM 4772 O O . PRO A 1 618 ? -18.385 8.856 -27.796 1.00 83.06 618 PRO A O 1
ATOM 4775 N N . TYR A 1 619 ? -17.000 10.617 -28.097 1.00 83.31 619 TYR A N 1
ATOM 4776 C CA . TYR A 1 619 ? -16.149 9.949 -29.079 1.00 83.31 619 TYR A CA 1
ATOM 4777 C C . TYR A 1 619 ? -15.278 8.896 -28.381 1.00 83.31 619 TYR A C 1
ATOM 4779 O O . TYR A 1 619 ? -14.847 9.096 -27.244 1.00 83.31 619 TYR A O 1
ATOM 4787 N N . LYS A 1 620 ? -15.037 7.759 -29.041 1.00 83.31 620 LYS A N 1
ATOM 4788 C CA . LYS A 1 620 ? -14.271 6.635 -28.487 1.00 83.31 620 LYS A CA 1
ATOM 4789 C C . LYS A 1 620 ? -13.182 6.226 -29.470 1.00 83.31 620 LYS A C 1
ATOM 4791 O O . LYS A 1 620 ? -13.496 5.864 -30.601 1.00 83.31 620 LYS A O 1
ATOM 4796 N N . GLY A 1 621 ? -11.929 6.245 -29.032 1.00 81.31 621 GLY A N 1
ATOM 4797 C CA . GLY A 1 621 ? -10.778 5.803 -29.818 1.00 81.31 621 GLY A CA 1
ATOM 4798 C C . GLY A 1 621 ? -9.990 4.706 -29.109 1.00 81.31 621 GLY A C 1
ATOM 4799 O O . GLY A 1 621 ? -9.923 4.676 -27.883 1.00 81.31 621 GLY A O 1
ATOM 4800 N N . ILE A 1 622 ? -9.374 3.811 -29.881 1.00 80.88 622 ILE A N 1
ATOM 4801 C CA . ILE A 1 622 ? -8.432 2.807 -29.374 1.00 80.88 622 ILE A CA 1
ATOM 4802 C C . ILE A 1 622 ? -7.161 2.890 -30.215 1.00 80.88 622 ILE A C 1
ATOM 4804 O O . ILE A 1 622 ? -7.236 2.912 -31.445 1.00 80.88 622 ILE A O 1
ATOM 4808 N N . ARG A 1 623 ? -5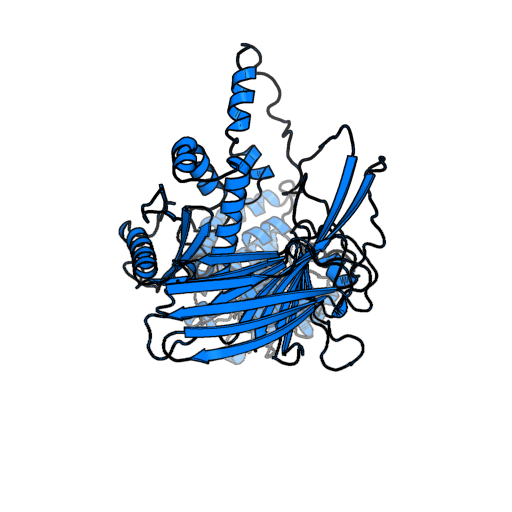.997 2.923 -29.568 1.00 80.75 623 ARG A N 1
ATOM 4809 C CA . ARG A 1 623 ? -4.685 2.892 -30.224 1.00 80.75 623 ARG A CA 1
ATOM 4810 C C . ARG A 1 623 ? -3.873 1.739 -29.655 1.00 80.75 623 ARG A C 1
ATOM 4812 O O . ARG A 1 623 ? -3.765 1.614 -28.446 1.00 80.75 623 ARG A O 1
ATOM 4819 N N . GLY A 1 624 ? -3.303 0.906 -30.520 1.00 79.31 624 GLY A N 1
ATOM 4820 C CA . GLY A 1 624 ? -2.379 -0.158 -30.121 1.00 79.31 624 GLY A CA 1
ATOM 4821 C C . GLY A 1 624 ? -0.937 0.229 -30.434 1.0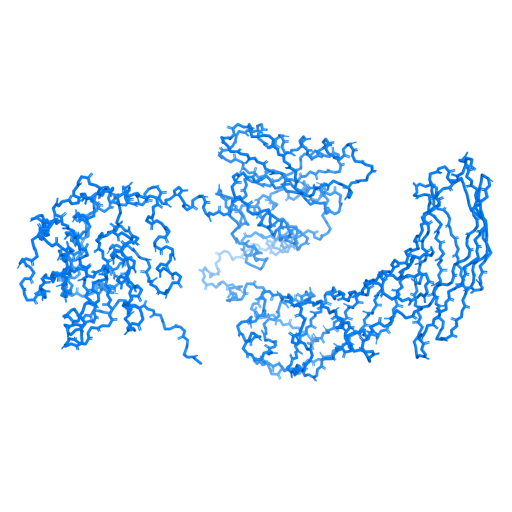0 79.31 624 GLY A C 1
ATOM 4822 O O . GLY A 1 624 ? -0.663 0.706 -31.538 1.00 79.31 624 GLY A O 1
ATOM 4823 N N . LYS A 1 625 ? -0.015 0.005 -29.502 1.00 84.56 625 LYS A N 1
ATOM 4824 C CA . LYS A 1 625 ? 1.431 0.069 -29.736 1.00 84.56 625 LYS A CA 1
ATOM 4825 C C . LYS A 1 625 ? 2.073 -1.146 -29.081 1.00 84.56 625 LYS A C 1
ATOM 4827 O O . LYS A 1 625 ? 1.908 -1.360 -27.888 1.00 84.56 625 LYS A O 1
ATOM 4832 N N . SER A 1 626 ? 2.830 -1.913 -29.850 1.00 89.62 626 SER A N 1
ATOM 4833 C CA . SER A 1 626 ? 3.632 -3.001 -29.305 1.00 89.62 626 SER A CA 1
ATOM 4834 C C . SER A 1 626 ? 5.104 -2.631 -29.364 1.00 89.62 626 SER A C 1
ATOM 4836 O O . SER A 1 626 ? 5.573 -2.125 -30.380 1.00 89.62 626 SER A O 1
ATOM 4838 N N . THR A 1 627 ? 5.838 -2.888 -28.295 1.00 93.00 627 THR A N 1
ATOM 4839 C CA . THR A 1 627 ? 7.295 -2.779 -28.240 1.00 93.00 627 THR A CA 1
ATOM 4840 C C . THR A 1 627 ? 7.882 -4.119 -27.817 1.00 93.00 627 THR A C 1
ATOM 4842 O O . THR A 1 627 ? 7.172 -4.996 -27.325 1.00 93.00 627 THR A O 1
ATOM 4845 N N . GLY A 1 628 ? 9.177 -4.321 -28.016 1.00 91.31 628 GLY A N 1
ATOM 4846 C CA . GLY A 1 628 ? 9.857 -5.482 -27.454 1.00 91.31 628 GLY A CA 1
ATOM 4847 C C . GLY A 1 628 ? 11.265 -5.159 -26.992 1.00 91.31 628 GLY A C 1
ATOM 4848 O O . GLY A 1 628 ? 11.898 -4.260 -27.539 1.00 91.31 628 GLY A O 1
ATOM 4849 N N . ASP A 1 629 ? 11.726 -5.905 -25.994 1.00 92.44 629 ASP A N 1
ATOM 4850 C CA . ASP A 1 629 ? 13.099 -5.938 -25.495 1.00 92.44 629 ASP A CA 1
ATOM 4851 C C . ASP A 1 629 ? 13.502 -7.410 -25.342 1.00 92.44 629 ASP A C 1
ATOM 4853 O O . ASP A 1 629 ? 13.044 -8.126 -24.449 1.00 92.44 629 ASP A O 1
ATOM 4857 N N . VAL A 1 630 ? 14.271 -7.905 -26.308 1.00 92.50 630 VAL A N 1
ATOM 4858 C CA . VAL A 1 630 ? 14.562 -9.330 -26.466 1.00 92.50 630 VAL A CA 1
ATOM 4859 C C . VAL A 1 630 ? 16.057 -9.573 -26.324 1.00 92.50 630 VAL A C 1
ATOM 4861 O O . VAL A 1 630 ? 16.858 -9.049 -27.097 1.00 92.50 630 VAL A O 1
ATOM 4864 N N . GLU A 1 631 ? 16.432 -10.424 -25.374 1.00 93.38 631 GLU A N 1
ATOM 4865 C CA . GLU A 1 631 ? 17.786 -10.950 -25.233 1.00 93.38 631 GLU A CA 1
ATOM 4866 C C . GLU A 1 631 ? 17.955 -12.163 -26.157 1.00 93.38 631 GLU A C 1
ATOM 4868 O O . GLU A 1 631 ? 17.379 -13.229 -25.935 1.00 93.38 631 GLU A O 1
ATOM 4873 N N . TRP A 1 632 ? 18.756 -12.013 -27.208 1.00 92.69 632 TRP A N 1
ATOM 4874 C CA . TRP A 1 632 ? 19.056 -13.075 -28.161 1.00 92.69 632 TRP A CA 1
ATOM 4875 C C . TRP A 1 632 ? 20.441 -13.666 -27.899 1.00 92.69 632 TRP A C 1
ATOM 4877 O O . TRP A 1 632 ? 21.458 -13.038 -28.197 1.00 92.69 632 TRP A O 1
ATOM 4887 N N . ARG A 1 633 ? 20.491 -14.889 -27.369 1.00 90.25 633 ARG A N 1
ATOM 4888 C CA . ARG A 1 633 ? 21.736 -15.610 -27.064 1.00 90.25 633 ARG A CA 1
ATOM 4889 C C . ARG A 1 633 ? 22.239 -16.339 -28.303 1.00 90.25 633 ARG A C 1
ATOM 4891 O O . ARG A 1 633 ? 21.464 -17.084 -28.897 1.00 90.25 633 ARG A O 1
ATOM 4898 N N . TRP A 1 634 ? 23.501 -16.145 -28.678 1.00 82.44 634 TRP A N 1
ATOM 4899 C CA . TRP A 1 634 ? 24.097 -16.711 -29.896 1.00 82.44 634 TRP A CA 1
ATOM 4900 C C . TRP A 1 634 ? 25.157 -17.777 -29.606 1.00 82.44 634 TRP A C 1
ATOM 4902 O O . TRP A 1 634 ? 25.840 -17.680 -28.559 1.00 82.44 634 TRP A O 1
#

InterPro domains:
  IPR000868 Isochorismatase-like domain [PF00857] (14-165)
  IPR001392 Clathrin adaptor, mu subunit [PR00314] (322-349)
  IPR001392 Clathrin adaptor, mu subunit [PR00314] (444-471)
  IPR011012 Longin-like domain superfamily [SSF64356] (216-365)
  IPR018240 Clathrin adaptor, mu subunit, conserved site [PS00990] (390-410)
  IPR022775 AP complex, mu/sigma subunit [PF01217] (286-351)
  IPR028565 Mu homology domain [PF00928] (390-627)
  IPR028565 Mu homology domain [PS51072] (401-634)
  IPR036168 AP-2 complex subunit mu, C-terminal superfamily [SSF49447] (390-626)
  IPR036380 Isochorismatase-like superfamily [G3DSA:3.40.50.850] (2-194)
  IPR036380 Isochorismatase-like superfamily [SSF52499] (11-193)
  IPR050993 Isochorismatase domain-containing protein [PTHR14119] (4-197)

Foldseek 3Di:
DDDPPPQFDEQQQEAEEAEALFDQCVVQWFPSVQLLLLLQLLLLLCLLLVHAYEYEHAPCVVRNDHDPSPPLCVSPVSYPDYYYDNALEPCDPVVVVSSVVRNHAEYEYAYDDLQTSVLNNLLVSVVVRHAAEYALLNHTYSDLVCNVVSVVNSVVSPHHYDHSVVNSCSSVVDCPDPSNVVSVVSCVVCVVSSVVSCCRRCVVVVVVVLQPPQFWLWKFKAFLVLHTLDTDDSPVDDPVVVVQLSCQLVVQCVPDPHNVPRDQKTWGDDPPDPWTKIWHWDDDDRMIMTIIDTHPHDSVQVVVLVVLLVVLCCVQQPDDHSVSCNVPVVLNNLSRCQQAPPSRDGHQSQNLVSCLVRPGPVVVVVVVVVVPDPDDPDDDPPDPPFPDPDSQATPPDDDPAFAAEWEWEKEWEFEAELVQHTPFIKIKTDATDAWDDDDPPCPPKDKDADPQFPVVCCVPRVTTDGDDHPDDDGGMIIMDGDDPPDPPQDQGDQKDKNWDWAWAFQKTKIKIKIWGNAAPWKKAWKKKKKQFAPQWDDKDKDKDPQKDWDADPVRSMIMITHGIGDHGHMMIMIIMTGGPHRTGDIDQKIKIKTKIWQDDSVPDDRPDDDDPPDPDDHHYYYTYMYMYTYIYGD

pLDDT: mean 84.69, std 16.32, range [30.19, 98.75]

Secondary structure (DSSP, 8-state):
----------TTTEEEEEE--BGGGTTTSTTHHHHHHHHHHHHHHHHHHT--EEEEEESHHHH-SBPTTS-GGGGGGGEEEEEEESSSSS--HHHHHHHHHTT--EEEEEEE-IIIIIHHHHHHHHHTT-EEEEEEEEEE-SSTTHHHHHHHHHHHHT-EEE-HHHHHHHHH--TTSTTHHHHHHHHHHTHHHHHHHHHHHTHHHHHHHHHSS------EEE-TTS-EEEE---TTS-HHHHHHHHHHHHHHHHH-SSGGGS-SEEEE---SSSS-EEEEEEEETTEEEEEEEESS--HHHHHHHHHHHHHHHHHHHSS--HHHHHHTHHHHHHHHHHHB-TTS-B----HHHHHHHS--HHHHHHHHHHTTS---S-S-TT--TT--SSTTS-TT---SS-EEEEEEEEEEEEEE-TTS-EEEEEEEEEEE-------SSGGG-EEEE-TTB-HHHHHHH----B-PPSSS---EEEEE---TT-TT-----SEEEEEEEEEETTEEEEEEEEEE--SSS-EEEEEEEEE--TTEEEEEEEE-TTEEEEEETTTTEEEEEEEEE-TT-EEEEEEEEEESSSS----SEEEEEEEEET--SS----------S--S--EEEEEEEEEEEEEEE-

Radius of gyration: 33.85 Å; chains: 1; bounding box: 81×73×92 Å

Organism: Grifola frondosa (NCBI:txid5627)